Protein 6VCX (pdb70)

Radius of gyration: 21.62 Å; Cα contacts (8 Å, |Δi|>4): 971; chains: 1; bounding box: 41×66×61 Å

Nearest PDB structures (foldseek):
  6vcx-assembly1_A  TM=1.003E+00  e=1.531E-91  Arabidopsis thaliana
  6vcz-assembly1_A  TM=9.996E-01  e=3.879E-84  Arabidopsis thaliana
  6vcw-assembly1_A  TM=9.904E-01  e=2.270E-78  Medicago truncatula
  6vcw-assembly1_B  TM=9.893E-01  e=1.972E-77  Medicago truncatula
  8xj2-assembly1_A  TM=9.686E-01  e=8.975E-61  Homo sapiens

Sequence (386 aa):
MMEETFLFTSESVNEGHPDKLCDQISDAVLDACLEEQDPDSKKVACETCTKTNMMVMMVFGEITTKATVDYEKIVRDTCRAIGFVSDDVVGLDADKCKKVLVNIEQQSPDIAQGVKCCPEEIGAGDQGHMFGYATDETPELMPLSHVLATKLGARLTEVRKNGTCAWLRPDGKKTQVTVEYYNDKGAMVPIRVHTVLISTQHDETVTNDEEIARDLKEEHVIKPVIPEEKYLDEEKTIFHLNPSGRRFVIGGPHGDAGLTGRKIIIDTYGGWGAHGGGAFSGKDPPTTKVDRSGAYIIVRQAAKSVVANGMMARRALVQVSYAIGVPEPLSVFFVDDTYEETGLIPDKEEILKIVKESSFDFRPGMMTINLDLKRGGNGRFLKTAAYGHFGRDDPDFTWEVVKKPPLKWDKKP

GO terms:
  GO:0004478 methionine adenosyltransferase activity (F, IDA)
  GO:0005515 protein binding (F, IPI)
  GO:0009693 ethylene biosynthetic process (P, TAS)
  GO:0005576 extracellular region (C, HDA)
  GO:0005829 cytosol (C, HDA)
  GO:0009505 plant-type cell wall (C, HDA)

Solvent-accessible surface area: 16999 Å² total; per-residue (Å²): 167,156,52,77,92,51,59,4,67,0,1,3,14,0,17,0,13,0,0,0,0,8,0,0,0,12,0,0,22,22,0,6,110,98,10,65,89,2,95,1,29,1,72,2,27,2,103,53,63,27,0,40,0,70,10,94,2,39,14,158,15,119,20,85,12,68,118,26,0,39,50,12,0,87,74,7,17,0,88,33,98,109,22,3,4,22,0,78,163,2,118,19,74,66,87,17,121,108,113,85,48,131,170,88,189,74,208,190,58,49,77,95,64,16,3,60,80,126,22,73,7,28,0,0,0,0,53,22,11,134,26,21,1,0,7,0,4,11,5,0,14,97,0,0,39,51,3,14,86,0,32,109,92,42,63,0,75,27,8,31,5,7,0,87,2,59,0,16,0,31,0,69,78,50,182,12,1,8,44,18,63,38,0,47,22,0,44,0,26,0,0,0,33,130,114,10,67,89,111,64,5,26,111,24,0,86,101,62,1,4,157,72,24,3,55,143,152,23,42,68,181,174,10,76,78,82,34,18,78,112,32,114,45,30,114,5,0,0,75,70,69,62,0,74,17,19,143,32,37,77,6,3,5,2,6,48,15,25,33,48,23,48,20,19,4,3,0,41,0,0,32,57,2,35,0,0,0,6,0,5,0,0,15,0,0,18,0,0,10,51,39,34,0,6,87,24,0,17,0,31,0,17,4,23,116,57,61,35,100,26,108,53,19,73,14,53,1,48,162,10,25,104,11,84,48,167,51,0,46,150,20,0,110,143,27,9,39,9,56,5,14,28,0,5,96,90,4,52,0,64,154,34,48,84,31,12,1,67,66,0,0,11,28,0,0,6,15,64,131,43,113,28,1,29,0,13,92,55,68,118,13,190,39,113,168,119

InterPro domains:
  IPR002133 S-adenosylmethionine synthetase [MF_00086] (2-393)
  IPR002133 S-adenosylmethionine synthetase [PIRSF000497] (2-386)
  IPR002133 S-adenosylmethionine synthetase [PTHR11964] (2-389)
  IPR002133 S-adenosylmethionine synthetase [TIGR01034] (5-386)
  IPR022628 S-adenosylmethionine synthetase, N-terminal [PF00438] (4-101)
  IPR022629 S-adenosylmethionine synthetase, central domain [PF02772] (117-238)
  IPR022630 S-adenosylmethionine synthetase, C-terminal [PF02773] (240-381)
  IPR022631 S-adenosylmethionine synthetase, conserved site [PS00376] (119-129)
  IPR022631 S-adenosylmethionine synthetase, conserved site [PS00377] (266-274)
  IPR022636 S-adenosylmethionine synthetase superfamily [SSF55973] (3-109)
  IPR022636 S-adenosylmethionine synthetase superfamily [SSF55973] (116-239)
  IPR022636 S-adenosylmethionine synthetase superfamily [SSF55973] (240-388)

Foldseek 3Di:
DDKDKDKFKFKACQAQQLLQLLLLLLQVQQQLQQFLPKFWQWKWKFAQLEIEIEEEIEGPGDDPSLVSSLVSCVVLPQCDVQLAYRSVRGYYHYHYHYHYDDDDDDPDDLVFFAAQAWWKWKAKFFQQDPLRADPNLQLNLQLNVLLSVCCVVVVQVQFGGTWMKMWMFMWDQDQQHTHTQATAEIEIATAGAPPDDPVNQVVCSVPRRNVVRDPVRRDDPRRHYHGNVVDHHSHHRNYRNMYIHQPCQCSQHHRPPADGTRDGAGRGSCLNCNRLVNLQNNLLQLQCCVLPQFRMKMKMWIHHRRGFHTPDIAIDRSSRGQDDRVQSRVQSPVQDRNGSSVSCVVLVRSDHDPSLSSVSSHSYLGSDDPVNSSSSDHDNTDDDGD

Secondary structure (DSSP, 8-state):
---EEEEEEEE-TTSHHHHHHHHHHHHHHHHHHH-TT-EEEEEEEEETTEEEEEEEEE-S----HHHHHHHHHHHHT-EEGGGTEETTTSEEEEEEEEEPPPP------TTTPPBSS-EEEEEEEETTSTTSS-HHHHHHHHHHHHHHHHHHTSTTTTEEEEEEEEEEEEEEEETTEEEEEEEEEEEEEEEE-SSS-HHHHHHHIIIIIIHHHS-GGG--TT-EEEESTTS---S-TTTT--EETTS-TTTTTTTTSS---S---TTB-TTSHHHHHHHHHHHHHHHHHHTTS-SEEEEEEEE-BT-SS-SEEEEE-TT--SS-HHHHHHHHHHH----HHHHHHHTTTT--SS-HHHHHTSS-SSS---TT-GGGSPPP------

Structure (mmCIF, N/CA/C/O backbone):
data_6VCX
#
_entry.id   6VCX
#
_cell.length_a   57.722
_cell.length_b   68.096
_cell.length_c   209.697
_cell.angle_alpha   90.000
_cell.angle_beta   90.000
_cell.angle_gamma   90.000
#
_symmetry.space_group_name_H-M   'I 21 21 21'
#
loop_
_entity.id
_entity.type
_entity.pdbx_description
1 polymer 'S-adenosylmethionine synthase 1'
2 non-polymer 'SULFATE ION'
3 non-polymer 'MAGNESIUM ION'
4 non-polymer 'CHLORIDE ION'
5 non-polymer 2-[BIS-(2-HYDROXY-ETHYL)-AMINO]-2-HYDROXYMETHYL-PROPANE-1,3-DIOL
6 water water
#
loop_
_atom_site.group_PDB
_atom_site.id
_atom_site.type_symbol
_atom_site.label_atom_id
_atom_site.label_alt_id
_atom_site.label_comp_id
_atom_site.label_asym_id
_atom_site.label_entity_id
_atom_site.label_seq_id
_atom_site.pdbx_PDB_ins_code
_atom_site.Cartn_x
_atom_site.Cartn_y
_atom_site.Cartn_z
_atom_site.occupancy
_atom_site.B_iso_or_equiv
_atom_site.auth_seq_id
_atom_site.auth_comp_id
_atom_site.auth_asym_id
_atom_site.auth_atom_id
_atom_site.pdbx_PDB_model_num
ATOM 1 N N A MET A 1 4 ? 12.379 31.502 -2.035 0.50 15.63 1 MET A N 1
ATOM 2 N N B MET A 1 4 ? 11.558 29.672 -2.354 0.50 37.59 1 MET A N 1
ATOM 3 C CA A MET A 1 4 ? 11.882 30.272 -1.353 0.50 14.62 1 MET A CA 1
ATOM 4 C CA B MET A 1 4 ? 12.027 30.270 -1.092 0.50 32.11 1 MET A CA 1
ATOM 5 C C A MET A 1 4 ? 10.837 30.659 -0.319 0.50 16.60 1 MET A C 1
ATOM 6 C C B MET A 1 4 ? 10.817 30.719 -0.268 0.50 30.19 1 MET A C 1
ATOM 7 O O A MET A 1 4 ? 11.122 31.517 0.544 0.50 17.07 1 MET A O 1
ATOM 8 O O B MET A 1 4 ? 10.931 31.740 0.451 0.50 37.58 1 MET A O 1
ATOM 17 N N . GLU A 1 5 ? 9.710 29.973 -0.356 1.00 19.30 2 GLU A N 1
ATOM 18 C CA A GLU A 1 5 ? 8.604 30.173 0.629 0.42 17.19 2 GLU A CA 1
ATOM 19 C CA B GLU A 1 5 ? 8.552 30.086 0.585 0.58 18.21 2 GLU A CA 1
ATOM 20 C C . GLU A 1 5 ? 8.883 29.389 1.916 1.00 14.55 2 GLU A C 1
ATOM 21 O O . GLU A 1 5 ? 9.144 28.212 1.844 1.00 17.87 2 GLU A O 1
ATOM 32 N N . THR A 1 6 ? 8.906 30.089 3.055 1.00 12.21 3 THR A N 1
ATOM 33 C CA . THR A 1 6 ? 9.257 29.455 4.334 1.00 11.23 3 THR A CA 1
ATOM 34 C C . THR A 1 6 ? 8.153 29.700 5.353 1.00 9.97 3 THR A C 1
ATOM 35 O O . THR A 1 6 ? 7.282 30.536 5.159 1.00 12.04 3 THR A O 1
ATOM 39 N N . PHE A 1 7 ? 8.232 28.965 6.456 1.00 9.51 4 PHE A N 1
ATOM 40 C CA . PHE A 1 7 ? 7.331 29.205 7.583 1.00 9.01 4 PHE A CA 1
ATOM 41 C C . PHE A 1 7 ? 8.137 29.022 8.862 1.00 8.21 4 PHE A C 1
ATOM 42 O O . PHE A 1 7 ? 9.248 28.491 8.867 1.00 8.77 4 PHE A O 1
ATOM 50 N N . LEU A 1 8 ? 7.562 29.507 9.953 1.00 8.12 5 LEU A N 1
ATOM 51 C CA . LEU A 1 8 ? 8.225 29.517 11.275 1.00 8.05 5 LEU A CA 1
ATOM 52 C C . LEU A 1 8 ? 7.544 28.519 12.198 1.00 7.70 5 LEU A C 1
ATOM 53 O O . LEU A 1 8 ? 6.336 28.579 12.384 1.00 9.88 5 LEU A O 1
ATOM 58 N N . PHE A 1 9 ? 8.339 27.676 12.832 1.00 8.24 6 PHE A N 1
ATOM 59 C CA . PHE A 1 9 ? 7.827 26.676 13.795 1.00 8.27 6 PHE A CA 1
ATOM 60 C C . PHE A 1 9 ? 8.673 26.764 15.045 1.00 7.64 6 PHE A C 1
ATOM 61 O O . PHE A 1 9 ? 9.903 26.729 14.981 1.00 7.76 6 PHE A O 1
ATOM 69 N N . THR A 1 10 ? 7.998 26.817 16.192 1.00 8.34 7 THR A N 1
ATOM 70 C CA . THR A 1 10 ? 8.660 27.009 17.506 1.00 8.31 7 THR A CA 1
ATOM 71 C C . THR A 1 10 ? 8.490 25.765 18.392 1.00 7.69 7 THR A C 1
ATOM 72 O O . THR A 1 10 ? 7.408 25.203 18.457 1.00 9.22 7 THR A O 1
ATOM 76 N N . SER A 1 11 ? 9.576 25.408 19.071 1.00 7.07 8 SER A N 1
ATOM 77 C CA . SER A 1 11 ? 9.525 24.418 20.175 1.00 7.36 8 SER A CA 1
ATOM 78 C C . SER A 1 11 ? 10.250 24.988 21.381 1.00 7.97 8 SER A C 1
ATOM 79 O O . SER A 1 11 ? 11.140 25.805 21.250 1.00 7.90 8 SER A O 1
ATOM 82 N N . GLU A 1 12 ? 9.890 24.476 22.571 1.00 8.14 9 GLU A N 1
ATOM 83 C CA . GLU A 1 12 ? 10.544 24.914 23.837 1.00 8.00 9 GLU A CA 1
ATOM 84 C C . GLU A 1 12 ? 11.167 23.718 24.540 1.00 7.22 9 GLU A C 1
ATOM 85 O O . GLU A 1 12 ? 11.023 22.571 24.163 1.00 7.79 9 GLU A O 1
ATOM 91 N N . SER A 1 13 ? 11.849 24.054 25.622 1.00 7.47 10 SER A N 1
ATOM 92 C CA . SER A 1 13 ? 12.357 23.075 26.587 1.00 7.33 10 SER A CA 1
ATOM 93 C C . SER A 1 13 ? 12.363 23.752 27.957 1.00 7.69 10 SER A C 1
ATOM 94 O O . SER A 1 13 ? 12.308 24.991 28.064 1.00 7.87 10 SER A O 1
ATOM 97 N N . VAL A 1 14 ? 12.392 22.926 29.001 1.00 7.58 11 VAL A N 1
ATOM 98 C CA . VAL A 1 14 ? 12.656 23.448 30.361 1.00 7.66 11 VAL A CA 1
ATOM 99 C C . VAL A 1 14 ? 13.838 22.688 30.919 1.00 7.59 11 VAL A C 1
ATOM 100 O O . VAL A 1 14 ? 14.096 21.547 30.531 1.00 7.82 11 VAL A O 1
ATOM 104 N N . ASN A 1 15 ? 14.521 23.348 31.836 1.00 7.77 12 ASN A N 1
ATOM 105 C CA . ASN A 1 15 ? 15.713 22.757 32.444 1.00 8.13 12 ASN A CA 1
ATOM 106 C C . ASN A 1 15 ? 15.328 21.762 33.548 1.00 8.17 12 ASN A C 1
ATOM 107 O O . ASN A 1 15 ? 14.186 21.725 34.025 1.00 8.14 12 ASN A O 1
ATOM 112 N N . GLU A 1 16 ? 16.322 21.011 33.992 1.00 8.16 13 GLU A N 1
ATOM 113 C CA . GLU A 1 16 ? 16.061 19.944 34.976 1.00 8.46 13 GLU A CA 1
ATOM 114 C C . GLU A 1 16 ? 15.619 20.530 36.325 1.00 8.16 13 GLU A C 1
ATOM 115 O O . GLU A 1 16 ? 15.048 19.795 37.121 1.00 8.72 13 GLU A O 1
ATOM 121 N N . GLY A 1 17 ? 15.871 21.805 36.606 1.00 7.87 14 GLY A N 1
ATOM 122 C CA . GLY A 1 17 ? 15.420 22.473 37.823 1.00 8.28 14 GLY A CA 1
ATOM 123 C C . GLY A 1 17 ? 14.049 23.108 37.730 1.00 8.22 14 GLY A C 1
ATOM 124 O O . GLY A 1 17 ? 13.607 23.706 38.722 1.00 9.13 14 GLY A O 1
ATOM 125 N N . HIS A 1 18 ? 13.405 23.056 36.569 1.00 8.06 15 HIS A N 1
ATOM 126 C CA . HIS A 1 18 ? 12.028 23.546 36.501 1.00 7.85 15 HIS A CA 1
ATOM 127 C C . HIS A 1 18 ? 11.167 22.675 37.402 1.00 7.22 15 HIS A C 1
ATOM 128 O O . HIS A 1 18 ? 11.327 21.454 37.402 1.00 7.15 15 HIS A O 1
ATOM 135 N N . PRO A 1 19 ? 10.238 23.247 38.183 1.00 7.19 16 PRO A N 1
ATOM 136 C CA . PRO A 1 19 ? 9.557 22.429 39.192 1.00 7.75 16 PRO A CA 1
ATOM 137 C C . PRO A 1 19 ? 8.722 21.285 38.616 1.00 7.63 16 PRO A C 1
ATOM 138 O O . PRO A 1 19 ? 8.622 20.241 39.262 1.00 7.75 16 PRO A O 1
ATOM 142 N N . ASP A 1 20 ? 8.128 21.454 37.432 1.00 7.80 17 ASP A N 1
ATOM 143 C CA . ASP A 1 20 ? 7.392 20.323 36.842 1.00 7.82 17 ASP A CA 1
ATOM 144 C C . ASP A 1 20 ? 8.387 19.228 36.434 1.00 7.58 17 ASP A C 1
ATOM 145 O O . ASP A 1 20 ? 8.142 18.029 36.682 1.00 7.44 17 ASP A O 1
ATOM 150 N N . LYS A 1 21 ? 9.507 19.599 35.813 1.00 7.09 18 LYS A N 1
ATOM 151 C CA . LYS A 1 21 ? 10.480 18.573 35.411 1.00 7.41 18 LYS A CA 1
ATOM 152 C C . LYS A 1 21 ? 11.108 17.903 36.632 1.00 7.25 18 LYS A C 1
ATOM 153 O O . LYS A 1 21 ? 11.431 16.710 36.559 1.00 7.46 18 LYS A O 1
ATOM 159 N N . LEU A 1 22 ? 11.293 18.659 37.704 1.00 7.12 19 LEU A N 1
ATOM 160 C CA . LEU A 1 22 ? 11.799 18.069 38.966 1.00 7.52 19 LEU A CA 1
ATOM 161 C C . LEU A 1 22 ? 10.905 16.903 39.360 1.00 7.86 19 LEU A C 1
ATOM 162 O O . LEU A 1 22 ? 11.396 15.837 39.759 1.00 7.45 19 LEU A O 1
ATOM 167 N N . CYS A 1 23 ? 9.593 17.105 39.277 1.00 7.65 20 CYS A N 1
ATOM 168 C CA . CYS A 1 23 ? 8.620 16.075 39.644 1.00 7.62 20 CYS A CA 1
ATOM 169 C C . CYS A 1 23 ? 8.743 14.866 38.732 1.00 7.15 20 CYS A C 1
ATOM 170 O O . CYS A 1 23 ? 8.654 13.719 39.184 1.00 7.96 20 CYS A O 1
ATOM 173 N N . ASP A 1 24 ? 8.894 15.068 37.404 1.00 7.30 21 ASP A N 1
ATOM 174 C CA . ASP A 1 24 ? 9.111 13.918 36.489 1.00 7.53 21 ASP A CA 1
ATOM 175 C C . ASP A 1 24 ? 10.337 13.123 36.924 1.00 8.21 21 ASP A C 1
ATOM 176 O O . ASP A 1 24 ? 10.311 11.882 36.929 1.00 7.88 21 ASP A O 1
ATOM 181 N N . GLN A 1 25 ? 11.430 13.811 37.225 1.00 7.57 22 GLN A N 1
ATOM 182 C CA . GLN A 1 25 ? 12.684 13.140 37.611 1.00 7.84 22 GLN A CA 1
ATOM 183 C C . GLN A 1 25 ? 12.499 12.368 38.911 1.00 7.57 22 GLN A C 1
ATOM 184 O O . GLN A 1 25 ? 12.951 11.242 39.015 1.00 7.79 22 GLN A O 1
ATOM 190 N N . ILE A 1 26 ? 11.856 12.977 39.920 1.00 8.11 23 ILE A N 1
ATOM 191 C CA . ILE A 1 26 ? 11.624 12.242 41.193 1.00 8.51 23 ILE A CA 1
ATOM 192 C C . ILE A 1 26 ? 10.785 10.989 40.934 1.00 7.65 23 ILE A C 1
ATOM 193 O O . ILE A 1 26 ? 11.099 9.900 41.411 1.00 8.09 23 ILE A O 1
ATOM 198 N N . SER A 1 27 ? 9.702 11.141 40.173 1.00 7.47 24 SER A N 1
ATOM 199 C CA . SER A 1 27 ? 8.816 10.009 39.863 1.00 7.77 24 SER A CA 1
ATOM 200 C C . SER A 1 27 ? 9.597 8.877 39.203 1.00 7.41 24 SER A C 1
ATOM 201 O O . SER A 1 27 ? 9.399 7.710 39.536 1.00 7.59 24 SER A O 1
ATOM 204 N N . ASP A 1 28 ? 10.453 9.213 38.226 1.00 7.39 25 ASP A N 1
ATOM 205 C CA . ASP A 1 28 ? 11.226 8.153 37.557 1.00 7.43 25 ASP A CA 1
ATOM 206 C C . ASP A 1 28 ? 12.399 7.635 38.379 1.00 7.33 25 ASP A C 1
ATOM 207 O O . ASP A 1 28 ? 12.762 6.466 38.197 1.00 7.87 25 ASP A O 1
ATOM 212 N N . ALA A 1 29 ? 12.960 8.448 39.269 1.00 7.31 26 ALA A N 1
ATOM 213 C CA . ALA A 1 29 ? 13.988 7.916 40.197 1.00 7.53 26 ALA A CA 1
ATOM 214 C C . ALA A 1 29 ? 13.355 6.881 41.128 1.00 7.40 26 ALA A C 1
ATOM 215 O O . ALA A 1 29 ? 13.959 5.840 41.421 1.00 7.85 26 ALA A O 1
ATOM 217 N N . VAL A 1 30 ? 12.124 7.125 41.554 1.00 7.48 27 VAL A N 1
ATOM 218 C CA . VAL A 1 30 ? 11.396 6.130 42.374 1.00 8.10 27 VAL A CA 1
ATOM 219 C C . VAL A 1 30 ? 11.175 4.869 41.548 1.00 7.78 27 VAL A C 1
ATOM 220 O O . VAL A 1 30 ? 11.445 3.749 42.031 1.00 8.12 27 VAL A O 1
ATOM 224 N N . LEU A 1 31 ? 10.702 5.014 40.315 1.00 7.62 28 LEU A N 1
ATOM 225 C CA . LEU A 1 31 ? 10.494 3.853 39.439 1.00 8.04 28 LEU A CA 1
ATOM 226 C C . LEU A 1 31 ? 11.786 3.067 39.273 1.00 8.28 28 LEU A C 1
ATOM 227 O O . LEU A 1 31 ? 11.770 1.831 39.415 1.00 7.96 28 LEU A O 1
ATOM 232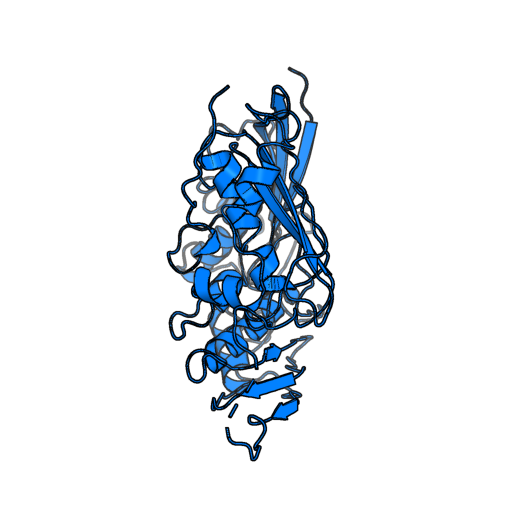 N N . ASP A 1 32 ? 12.882 3.728 38.950 1.00 8.02 29 ASP A N 1
ATOM 233 C CA . ASP A 1 32 ? 14.157 3.019 38.747 1.00 8.16 29 ASP A CA 1
ATOM 234 C C . ASP A 1 32 ? 14.531 2.241 40.006 1.00 8.04 29 ASP A C 1
ATOM 235 O O . ASP A 1 32 ? 15.001 1.096 39.917 1.00 8.64 29 ASP A O 1
ATOM 240 N N . ALA A 1 33 ? 14.351 2.854 41.171 1.00 8.35 30 ALA A N 1
ATOM 241 C CA . ALA A 1 33 ? 14.740 2.179 42.430 1.00 8.97 30 ALA A CA 1
ATOM 242 C C . ALA A 1 33 ? 13.911 0.906 42.611 1.00 8.50 30 ALA A C 1
ATOM 243 O O . ALA A 1 33 ? 14.427 -0.123 43.074 1.00 9.39 30 ALA A O 1
ATOM 245 N N . CYS A 1 34 ? 12.623 0.976 42.314 1.00 8.32 31 CYS A N 1
ATOM 246 C CA . CYS A 1 34 ? 11.763 -0.216 42.411 1.00 8.62 31 CYS A CA 1
ATOM 247 C C . CYS A 1 34 ? 12.249 -1.303 41.451 1.00 8.19 31 CYS A C 1
ATOM 248 O O . CYS A 1 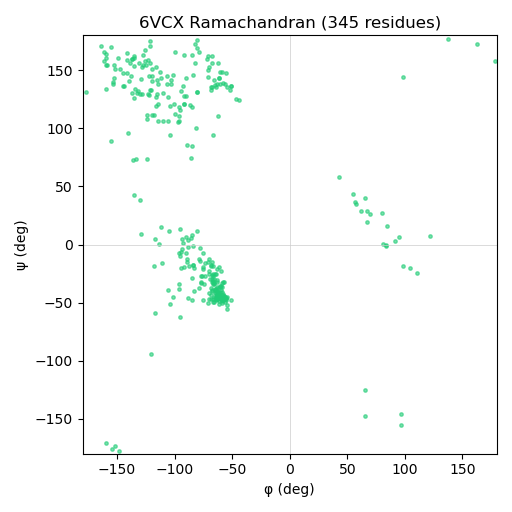34 ? 12.421 -2.444 41.856 1.00 8.97 31 CYS A O 1
ATOM 251 N N . LEU A 1 35 ? 12.439 -0.945 40.185 1.00 8.27 32 LEU A N 1
ATOM 252 C CA . LEU A 1 35 ? 12.797 -1.958 39.168 1.00 8.78 32 LEU A CA 1
ATOM 253 C C . LEU A 1 35 ? 14.167 -2.563 39.437 1.00 9.76 32 LEU A C 1
ATOM 254 O O . LEU A 1 35 ? 14.380 -3.710 39.048 1.00 10.87 32 LEU A O 1
ATOM 259 N N . GLU A 1 36 ? 15.084 -1.826 40.048 1.00 9.93 33 GLU A N 1
ATOM 260 C CA A GLU A 1 36 ? 16.451 -2.347 40.292 0.54 11.25 33 GLU A CA 1
ATOM 261 C CA B GLU A 1 36 ? 16.458 -2.334 40.306 0.46 11.41 33 GLU A CA 1
ATOM 262 C C . GLU A 1 36 ? 16.370 -3.588 41.183 1.00 11.06 33 GLU A C 1
ATOM 263 O O . GLU A 1 36 ? 17.173 -4.504 40.994 1.00 14.87 33 GLU A O 1
ATOM 274 N N . GLN A 1 37 ? 15.429 -3.606 42.113 1.00 10.08 34 GLN A N 1
ATOM 275 C CA . GLN A 1 37 ? 15.234 -4.757 43.014 1.00 10.12 34 GLN A CA 1
ATOM 276 C C . GLN A 1 37 ? 14.154 -5.706 42.518 1.00 10.50 34 GLN A C 1
ATOM 277 O O . GLN A 1 37 ? 14.272 -6.900 42.785 1.00 13.80 34 GLN A O 1
ATOM 283 N N . ASP A 1 38 ? 13.114 -5.209 41.877 1.00 10.07 35 ASP A N 1
ATOM 284 C CA . ASP A 1 38 ? 11.937 -6.019 41.511 1.00 9.81 35 ASP A CA 1
ATOM 285 C C . ASP A 1 38 ? 11.490 -5.576 40.127 1.00 9.71 35 ASP A C 1
ATOM 286 O O . ASP A 1 38 ? 10.752 -4.597 39.970 1.00 9.45 35 ASP A O 1
ATOM 291 N N . PRO A 1 39 ? 11.920 -6.283 39.075 1.00 10.95 36 PRO A N 1
ATOM 292 C CA . PRO A 1 39 ? 11.556 -5.885 37.704 1.00 11.28 36 PRO A CA 1
ATOM 293 C C . PRO A 1 39 ? 10.050 -5.917 37.449 1.00 9.89 36 PRO A C 1
ATOM 294 O O . PRO A 1 39 ? 9.616 -5.328 36.468 1.00 10.88 36 PRO A O 1
ATOM 298 N N . ASP A 1 40 ? 9.283 -6.636 38.257 1.00 10.09 37 ASP A N 1
ATOM 299 C CA . ASP A 1 40 ? 7.827 -6.783 38.072 1.00 10.76 37 ASP A CA 1
ATOM 300 C C . ASP A 1 40 ? 7.050 -5.778 38.907 1.00 10.19 37 ASP A C 1
ATOM 301 O O . ASP A 1 40 ? 5.822 -5.896 38.981 1.00 12.04 37 ASP A O 1
ATOM 306 N N . SER A 1 41 ? 7.715 -4.768 39.442 1.00 8.94 38 SER A N 1
ATOM 307 C CA . SER A 1 41 ? 7.045 -3.710 40.215 1.00 9.19 38 SER A CA 1
ATOM 308 C C . SER A 1 41 ? 5.943 -3.069 39.374 1.00 8.44 38 SER A C 1
ATOM 309 O O . SER A 1 41 ? 6.180 -2.705 38.208 1.00 9.76 38 SER A O 1
ATOM 312 N N . LYS A 1 42 ? 4.805 -2.820 40.002 1.00 8.53 39 LYS A N 1
ATOM 313 C CA A LYS A 1 42 ? 3.748 -1.963 39.447 0.50 8.55 39 LYS A CA 1
ATOM 314 C CA B LYS A 1 42 ? 3.725 -1.967 39.460 0.50 9.14 39 LYS A CA 1
ATOM 315 C C . LYS A 1 42 ? 3.907 -0.594 40.083 1.00 8.13 39 LYS A C 1
ATOM 316 O O . LYS A 1 42 ? 3.916 -0.489 41.322 1.00 9.32 39 LYS A O 1
ATOM 327 N N . VAL A 1 43 ? 4.080 0.413 39.252 1.00 7.63 40 VAL A N 1
ATOM 328 C CA . VAL A 1 43 ? 4.438 1.751 39.743 1.00 7.73 40 VAL A CA 1
ATOM 329 C C . VAL A 1 43 ? 3.580 2.765 39.028 1.00 7.60 40 VAL A C 1
ATOM 330 O O . VAL A 1 43 ? 3.574 2.828 37.775 1.00 8.12 40 VAL A O 1
ATOM 334 N N . ALA A 1 44 ? 2.899 3.599 39.802 1.00 7.61 41 ALA A N 1
ATOM 335 C CA . ALA A 1 44 ? 2.163 4.781 39.345 1.00 8.11 41 ALA A CA 1
ATOM 336 C C . ALA A 1 44 ? 2.496 5.888 40.328 1.00 7.89 41 ALA A C 1
ATOM 337 O O . ALA A 1 44 ? 1.689 6.170 41.219 1.00 9.09 41 ALA A O 1
ATOM 339 N N . CYS A 1 45 ? 3.713 6.399 40.241 1.00 8.04 42 CYS A N 1
ATOM 340 C CA . CYS A 1 45 ? 4.265 7.332 41.237 1.00 7.88 42 CYS A CA 1
ATOM 341 C C . CYS A 1 45 ? 4.155 8.758 40.727 1.00 9.21 42 CYS A C 1
ATOM 342 O O . CYS A 1 45 ? 4.874 9.151 39.798 1.00 9.46 42 CYS A O 1
ATOM 345 N N . GLU A 1 46 ? 3.321 9.528 41.380 1.00 7.80 43 GLU A N 1
ATOM 346 C CA . GLU A 1 46 ? 3.098 10.945 41.079 1.00 7.96 43 GLU A CA 1
ATOM 347 C C . GLU A 1 46 ? 3.864 11.792 42.084 1.00 7.97 43 GLU A C 1
ATOM 348 O O . GLU A 1 46 ? 3.973 11.398 43.287 1.00 9.20 43 GLU A O 1
ATOM 354 N N . THR A 1 47 ? 4.367 12.930 41.661 1.00 7.81 44 THR A N 1
ATOM 355 C CA . THR A 1 47 ? 5.079 13.871 42.544 1.00 7.57 44 THR A CA 1
ATOM 356 C C . THR A 1 47 ? 4.489 15.245 42.363 1.00 8.32 44 THR A C 1
ATOM 357 O O . THR A 1 47 ? 4.130 15.650 41.215 1.00 9.51 44 THR A O 1
ATOM 361 N N . CYS A 1 48 ? 4.379 16.008 43.457 1.00 7.86 45 CYS A N 1
ATOM 362 C CA . CYS A 1 48 ? 4.098 17.431 43.337 1.00 7.64 45 CYS A CA 1
ATOM 363 C C . CYS A 1 48 ? 5.031 18.177 44.279 1.00 8.07 45 CYS A C 1
ATOM 364 O O . CYS A 1 48 ? 5.637 17.585 45.211 1.00 8.88 45 CYS A O 1
ATOM 367 N N . THR A 1 49 ? 5.158 19.464 44.036 1.00 8.34 46 THR A N 1
ATOM 368 C CA . THR A 1 49 ? 6.104 20.289 44.816 1.00 8.31 46 THR A CA 1
ATOM 369 C C . THR A 1 49 ? 5.588 21.709 44.856 1.00 8.15 46 THR A C 1
ATOM 370 O O . THR A 1 49 ? 4.867 22.177 43.945 1.00 8.55 46 THR A O 1
ATOM 374 N N . LYS A 1 50 ? 5.948 22.378 45.934 1.00 8.90 47 LYS A N 1
ATOM 375 C CA . LYS A 1 50 ? 5.713 23.824 46.111 1.00 8.48 47 LYS A CA 1
ATOM 376 C C . LYS A 1 50 ? 6.780 24.311 47.103 1.00 8.24 47 LYS A C 1
ATOM 377 O O . LYS A 1 50 ? 7.641 23.531 47.524 1.00 9.04 47 LYS A O 1
ATOM 383 N N . THR A 1 51 ? 6.717 25.574 47.472 1.00 8.22 48 THR A N 1
ATOM 384 C CA . THR A 1 51 ? 7.763 26.117 48.342 1.00 8.47 48 THR A CA 1
ATOM 385 C C . THR A 1 51 ? 8.031 25.166 49.509 1.00 8.44 48 THR A C 1
ATOM 386 O O . THR A 1 51 ? 7.129 24.849 50.273 1.00 9.56 48 THR A O 1
ATOM 390 N N . ASN A 1 52 ? 9.285 24.778 49.653 1.00 8.68 49 ASN A N 1
ATOM 391 C CA . ASN A 1 52 ? 9.763 23.967 50.788 1.00 9.32 49 ASN A CA 1
ATOM 392 C C . ASN A 1 52 ? 9.068 22.618 50.938 1.00 8.70 49 ASN A C 1
ATOM 393 O O . ASN A 1 52 ? 9.124 22.067 52.036 1.00 10.09 49 ASN A O 1
ATOM 398 N N A MET A 1 53 ? 8.519 22.038 49.871 0.59 9.11 50 MET A N 1
ATOM 399 N N B MET A 1 53 ? 8.483 22.044 49.878 0.41 8.79 50 MET A N 1
ATOM 400 C CA A MET A 1 53 ? 7.835 20.752 50.040 0.59 8.94 50 MET A CA 1
ATOM 401 C CA B MET A 1 53 ? 7.675 20.811 50.016 0.41 8.44 50 MET A CA 1
ATOM 402 C C A MET A 1 53 ? 7.854 19.942 48.758 0.59 9.06 50 MET A C 1
ATOM 403 C C B MET A 1 53 ? 7.773 19.947 48.761 0.41 8.44 50 MET A C 1
ATOM 404 O O A MET A 1 53 ? 7.650 20.499 47.641 0.59 10.82 50 MET A O 1
ATOM 405 O O B MET A 1 53 ? 7.543 20.483 47.643 0.41 8.87 50 MET A O 1
ATOM 414 N N . VAL A 1 54 ? 8.016 18.650 48.926 1.00 8.57 51 VAL A N 1
ATOM 415 C CA . VAL A 1 54 ? 7.774 17.650 47.874 1.00 8.38 51 VAL A CA 1
ATOM 416 C C . VAL A 1 54 ? 6.837 16.617 48.437 1.00 8.76 51 VAL A C 1
ATOM 417 O O . VAL A 1 54 ? 7.054 16.170 49.600 1.00 10.28 51 VAL A O 1
ATOM 421 N N . MET A 1 55 ? 5.844 16.188 47.677 1.00 7.96 52 MET A N 1
ATOM 422 C CA A MET A 1 55 ? 4.993 15.058 48.071 0.50 8.78 52 MET A CA 1
ATOM 423 C CA B MET A 1 55 ? 4.977 15.066 48.066 0.50 8.62 52 MET A CA 1
ATOM 424 C C . MET A 1 55 ? 5.064 14.002 46.979 1.00 8.48 52 MET A C 1
ATOM 425 O O . MET A 1 55 ? 4.849 14.344 45.779 1.00 9.13 52 MET A O 1
ATOM 434 N N . VAL A 1 56 ? 5.344 12.772 47.357 1.00 8.19 53 VAL A N 1
ATOM 435 C CA . VAL A 1 56 ? 5.217 11.624 46.437 1.00 8.27 53 VAL A CA 1
ATOM 436 C C . VAL A 1 56 ? 3.946 10.901 46.794 1.00 8.82 53 VAL A C 1
ATOM 437 O O . VAL A 1 56 ? 3.632 10.716 47.994 1.00 9.23 53 VAL A O 1
ATOM 441 N N . PHE A 1 57 ? 3.211 10.482 45.780 1.00 8.05 54 PHE A N 1
ATOM 442 C CA . PHE A 1 57 ? 1.898 9.864 45.994 1.00 8.59 54 PHE A CA 1
ATOM 443 C C . PHE A 1 57 ? 1.642 8.900 44.837 1.00 8.40 54 PHE A C 1
ATOM 444 O O . PHE A 1 57 ? 2.529 8.625 44.019 1.00 9.47 54 PHE A O 1
ATOM 452 N N . GLY A 1 58 ? 0.444 8.364 44.812 1.00 8.28 55 GLY A N 1
ATOM 453 C CA . GLY A 1 58 ? 0.113 7.307 43.863 1.00 8.22 55 GLY A CA 1
ATOM 454 C C . GLY A 1 58 ? 0.242 5.945 44.500 1.00 8.07 55 GLY A C 1
ATOM 455 O O . GLY A 1 58 ? 0.049 5.789 45.717 1.00 9.58 55 GLY A O 1
ATOM 456 N N . GLU A 1 59 ? 0.470 4.931 43.682 1.00 8.10 56 GLU A N 1
ATOM 457 C CA . GLU A 1 59 ? 0.291 3.526 44.077 1.00 8.04 56 GLU A CA 1
ATOM 458 C C . GLU A 1 59 ? 1.502 2.733 43.598 1.00 8.04 56 GLU A C 1
ATOM 459 O O . GLU A 1 59 ? 1.888 2.856 42.429 1.00 8.81 56 GLU A O 1
ATOM 465 N N . ILE A 1 60 ? 2.038 1.908 44.474 1.00 7.77 57 ILE A N 1
ATOM 466 C CA . ILE A 1 60 ? 3.158 1.017 44.121 1.00 8.40 57 ILE A CA 1
ATOM 467 C C . ILE A 1 60 ? 2.890 -0.358 44.714 1.00 8.14 57 ILE A C 1
ATOM 468 O O . ILE A 1 60 ? 2.590 -0.447 45.901 1.00 9.55 57 ILE A O 1
ATOM 473 N N . THR A 1 61 ? 3.012 -1.395 43.891 1.00 8.17 58 THR A N 1
ATOM 474 C CA . THR A 1 61 ? 3.071 -2.793 44.350 1.00 8.49 58 THR A CA 1
ATOM 475 C C . THR A 1 61 ? 4.451 -3.327 44.006 1.00 8.86 58 THR A C 1
ATOM 476 O O . THR A 1 61 ? 4.808 -3.352 42.826 1.00 9.24 58 THR A O 1
ATOM 480 N N . THR A 1 62 ? 5.212 -3.763 45.008 1.00 8.86 59 THR A N 1
ATOM 481 C CA . THR A 1 62 ? 6.604 -4.139 44.755 1.00 9.00 59 THR A CA 1
ATOM 482 C C . THR A 1 62 ? 7.088 -5.063 45.852 1.00 9.17 59 THR A C 1
ATOM 483 O O . THR A 1 62 ? 6.601 -4.981 47.005 1.00 10.29 59 THR A O 1
ATOM 487 N N . LYS A 1 63 ? 8.079 -5.859 45.492 1.00 8.77 60 LYS A N 1
ATOM 488 C CA . LYS A 1 63 ? 8.893 -6.595 46.472 1.00 9.52 60 LYS A CA 1
ATOM 489 C C . LYS A 1 63 ? 10.093 -5.748 46.900 1.00 9.27 60 LYS A C 1
ATOM 490 O O . LYS A 1 63 ? 10.793 -6.139 47.853 1.00 10.86 60 LYS A O 1
ATOM 496 N N . ALA A 1 64 ? 10.386 -4.659 46.202 1.00 9.13 61 ALA A N 1
ATOM 497 C CA . ALA A 1 64 ? 11.553 -3.822 46.515 1.00 9.23 61 ALA A CA 1
ATOM 498 C C . ALA A 1 64 ? 11.378 -3.114 47.857 1.00 8.71 61 ALA A C 1
ATOM 499 O O . ALA A 1 64 ? 10.248 -2.854 48.286 1.00 9.90 61 ALA A O 1
ATOM 501 N N . THR A 1 65 ? 12.500 -2.769 48.445 1.00 8.75 62 THR A N 1
ATOM 502 C CA . THR A 1 65 ? 12.577 -1.917 49.638 1.00 8.78 62 THR A CA 1
ATOM 503 C C . THR A 1 65 ? 13.178 -0.598 49.202 1.00 8.99 62 THR A C 1
ATOM 504 O O . THR A 1 65 ? 14.374 -0.540 48.927 1.00 10.35 62 THR A O 1
ATOM 508 N N . VAL A 1 66 ? 12.351 0.420 49.118 1.00 9.23 63 VAL A N 1
ATOM 509 C CA . VAL A 1 66 ? 12.747 1.713 48.528 1.00 10.40 63 VAL A CA 1
ATOM 510 C C . VAL A 1 66 ? 12.535 2.822 49.550 1.00 9.32 63 VAL A C 1
ATOM 511 O O . VAL A 1 66 ? 11.435 2.935 50.107 1.00 10.05 63 VAL A O 1
ATOM 515 N N . ASP A 1 67 ? 13.566 3.627 49.754 1.00 9.15 64 ASP A N 1
ATOM 516 C CA . ASP A 1 67 ? 13.521 4.772 50.682 1.00 9.45 64 ASP A CA 1
ATOM 517 C C . ASP A 1 67 ? 13.028 5.974 49.886 1.00 8.99 64 ASP A C 1
ATOM 518 O O . ASP A 1 67 ? 13.824 6.739 49.347 1.00 9.33 64 ASP A O 1
ATOM 523 N N . TYR A 1 68 ? 11.712 6.105 49.788 1.00 9.08 65 TYR A N 1
ATOM 524 C CA . TYR A 1 68 ? 11.120 7.152 48.938 1.00 9.34 65 TYR A CA 1
ATOM 525 C C . TYR A 1 68 ? 11.637 8.531 49.312 1.00 9.06 65 TYR A C 1
ATOM 526 O O . TYR A 1 68 ? 11.968 9.341 48.440 1.00 9.30 65 TYR A O 1
ATOM 535 N N . GLU A 1 69 ? 11.668 8.841 50.606 1.00 9.57 66 GLU A N 1
ATOM 536 C CA . GLU A 1 69 ? 12.134 10.170 51.029 1.00 10.14 66 GLU A CA 1
ATOM 537 C C . GLU A 1 69 ? 13.588 10.387 50.605 1.00 9.76 66 GLU A C 1
ATOM 538 O O . GLU A 1 69 ? 13.944 11.474 50.140 1.00 9.77 66 GLU A O 1
ATOM 544 N N . LYS A 1 70 ? 14.437 9.375 50.783 1.00 9.81 67 LYS A N 1
ATOM 545 C CA . LYS A 1 70 ? 15.852 9.524 50.428 1.00 10.02 67 LYS A CA 1
ATOM 546 C C . LYS A 1 70 ? 15.970 9.730 48.917 1.00 9.55 67 LYS A C 1
ATOM 547 O O . LYS A 1 70 ? 16.792 10.549 48.466 1.00 10.22 67 LYS A O 1
ATOM 553 N N . ILE A 1 71 ? 15.173 9.029 48.123 1.00 9.10 68 ILE A N 1
ATOM 554 C CA . ILE A 1 71 ? 15.221 9.224 46.665 1.00 9.51 68 ILE A CA 1
ATOM 555 C C . ILE A 1 71 ? 14.826 10.652 46.327 1.00 8.81 68 ILE A C 1
ATOM 556 O O . ILE A 1 71 ? 15.457 11.293 45.470 1.00 9.42 68 ILE A O 1
ATOM 561 N N . VAL A 1 72 ? 13.776 11.172 46.960 1.00 8.65 69 VAL A N 1
ATOM 562 C CA . VAL A 1 72 ? 13.400 12.580 46.740 1.00 8.76 69 VAL A CA 1
ATOM 563 C C . VAL A 1 72 ? 14.595 13.481 47.021 1.00 8.38 69 VAL A C 1
ATOM 564 O O . VAL A 1 72 ? 14.942 14.329 46.180 1.00 9.09 69 VAL A O 1
ATOM 568 N N . ARG A 1 73 ? 15.154 13.360 48.214 1.00 8.77 70 ARG A N 1
ATOM 569 C CA . ARG A 1 73 ? 16.210 14.305 48.618 1.00 9.46 70 ARG A CA 1
ATOM 570 C C . ARG A 1 73 ? 17.447 14.150 47.728 1.00 9.45 70 ARG A C 1
ATOM 571 O O . ARG A 1 73 ? 18.025 15.178 47.326 1.00 10.37 70 ARG A O 1
ATOM 579 N N . ASP A 1 74 ? 17.821 12.924 47.414 1.00 9.84 71 ASP A N 1
ATOM 580 C CA . ASP A 1 74 ? 19.001 12.687 46.554 1.00 10.61 71 ASP A CA 1
ATOM 581 C C . ASP A 1 74 ? 18.783 13.287 45.158 1.00 9.98 71 ASP A C 1
ATOM 582 O O . ASP A 1 74 ? 19.716 13.858 44.574 1.00 11.08 71 ASP A O 1
ATOM 587 N N . THR A 1 75 ? 17.583 13.134 44.624 1.00 9.27 72 THR A N 1
ATOM 588 C CA . THR A 1 75 ? 17.281 13.621 43.273 1.00 9.63 72 THR A CA 1
ATOM 589 C C . THR A 1 75 ? 17.350 15.146 43.261 1.00 9.24 72 THR A C 1
ATOM 590 O O . THR A 1 75 ? 17.996 15.735 42.369 1.00 10.02 72 THR A O 1
ATOM 594 N N . CYS A 1 76 ? 16.725 15.783 44.242 1.00 8.99 73 CYS A N 1
ATOM 595 C CA . CYS A 1 76 ? 16.749 17.253 44.371 1.00 9.45 73 CYS A CA 1
ATOM 596 C C . CYS A 1 76 ? 18.186 17.750 44.557 1.00 10.03 73 CYS A C 1
ATOM 597 O O . CYS A 1 76 ? 18.586 18.737 43.929 1.00 10.30 73 CYS A O 1
ATOM 600 N N . ARG A 1 77 ? 18.938 17.098 45.430 1.00 10.38 74 ARG A N 1
ATOM 601 C CA . ARG A 1 77 ? 20.303 17.562 45.726 1.00 11.27 74 ARG A CA 1
ATOM 602 C C . ARG A 1 77 ? 21.180 17.497 44.479 1.00 10.92 74 ARG A C 1
ATOM 603 O O . ARG A 1 77 ? 21.903 18.465 44.180 1.00 12.04 74 ARG A O 1
ATOM 611 N N . ALA A 1 78 ? 21.095 16.411 43.718 1.00 11.09 75 ALA A N 1
ATOM 612 C CA . ALA A 1 78 ? 21.964 16.222 42.538 1.00 12.18 75 ALA A CA 1
ATOM 613 C C . ALA A 1 78 ? 21.628 17.249 41.442 1.00 11.37 75 ALA A C 1
ATOM 614 O O . ALA A 1 78 ? 22.502 17.658 40.715 1.00 13.08 75 ALA A O 1
ATOM 616 N N . ILE A 1 79 ? 20.377 17.643 41.345 1.00 9.81 76 ILE A N 1
ATOM 617 C CA . ILE A 1 79 ? 19.958 18.710 40.408 1.00 9.59 76 ILE A CA 1
ATOM 618 C C . ILE A 1 79 ? 20.552 20.054 40.836 1.00 10.33 76 ILE A C 1
ATOM 619 O O . ILE A 1 79 ? 20.727 20.933 39.985 1.00 12.20 76 ILE A O 1
ATOM 624 N N . GLY A 1 80 ? 20.822 20.239 42.115 1.00 10.64 77 GLY A N 1
ATOM 625 C CA . GLY A 1 80 ? 21.422 21.481 42.613 1.00 11.60 77 GLY A CA 1
ATOM 626 C C . GLY A 1 80 ? 20.598 22.195 43.646 1.00 10.85 77 GLY A C 1
ATOM 627 O O . GLY A 1 80 ? 20.979 23.295 44.049 1.00 11.64 77 GLY A O 1
ATOM 628 N N . PHE A 1 81 ? 19.508 21.590 44.109 1.00 10.11 78 PHE A N 1
ATOM 629 C CA . PHE A 1 81 ? 18.633 22.233 45.101 1.00 10.64 78 PHE A CA 1
ATOM 630 C C . PHE A 1 81 ? 19.204 21.956 46.483 1.00 10.99 78 PHE A C 1
ATOM 631 O O . PHE A 1 81 ? 18.784 21.023 47.203 1.00 11.41 78 PHE A O 1
ATOM 639 N N . VAL A 1 82 ? 20.151 22.796 46.868 1.00 11.34 79 VAL A N 1
ATOM 640 C CA . VAL A 1 82 ? 20.952 22.580 48.101 1.00 13.05 79 VAL A CA 1
ATOM 641 C C . VAL A 1 82 ? 20.669 23.651 49.153 1.00 13.65 79 VAL A C 1
ATOM 642 O O . VAL A 1 82 ? 21.286 23.599 50.208 1.00 16.04 79 VAL A O 1
ATOM 646 N N . SER A 1 83 ? 19.789 24.605 48.895 1.00 13.06 80 SER A N 1
ATOM 647 C CA . SER A 1 83 ? 19.531 25.709 49.841 1.00 14.18 80 SER A CA 1
ATOM 648 C C . SER A 1 83 ? 18.199 26.366 49.518 1.00 13.67 80 SER A C 1
ATOM 649 O O . SER A 1 83 ? 17.781 26.324 48.361 1.00 13.10 80 SER A O 1
ATOM 652 N N . ASP A 1 84 ? 17.624 27.042 50.502 1.00 14.95 81 ASP A N 1
ATOM 653 C CA . ASP A 1 84 ? 16.401 27.840 50.269 1.00 15.70 81 ASP A CA 1
ATOM 654 C C . ASP A 1 84 ? 16.702 28.899 49.198 1.00 16.26 81 ASP A C 1
ATOM 655 O O . ASP A 1 84 ? 15.828 29.159 48.388 1.00 18.74 81 ASP A O 1
ATOM 660 N N . ASP A 1 85 ? 17.898 29.468 49.194 1.00 16.58 82 ASP A N 1
ATOM 661 C CA . ASP A 1 85 ? 18.266 30.586 48.286 1.00 18.16 82 ASP A CA 1
ATOM 662 C C . ASP A 1 85 ? 18.173 30.135 46.821 1.00 15.33 82 ASP A C 1
ATOM 663 O O . ASP A 1 85 ? 17.815 30.940 45.952 1.00 18.31 82 ASP A O 1
ATOM 668 N N A VAL A 1 86 ? 18.486 28.871 46.520 0.52 13.20 83 VAL A N 1
ATOM 669 N N B VAL A 1 86 ? 18.503 28.873 46.565 0.48 13.62 83 VAL A N 1
ATOM 670 C CA A VAL A 1 86 ? 18.483 28.380 45.108 0.52 12.45 83 VAL A CA 1
ATOM 671 C CA B VAL A 1 86 ? 18.506 28.293 45.196 0.48 13.22 83 VAL A CA 1
ATOM 672 C C A VAL A 1 86 ? 17.136 27.739 44.765 0.52 12.45 83 VAL A C 1
ATOM 673 C C B VAL A 1 86 ? 17.069 27.982 44.777 0.48 13.05 83 VAL A C 1
ATOM 674 O O A VAL A 1 86 ? 17.007 27.293 43.579 0.52 11.53 83 VAL A O 1
ATOM 675 O O B VAL A 1 86 ? 16.776 28.018 43.576 0.48 15.53 83 VAL A O 1
ATOM 682 N N . GLY A 1 87 ? 16.200 27.671 45.726 1.00 12.82 84 GLY A N 1
ATOM 683 C CA . GLY A 1 87 ? 14.785 27.423 45.404 1.00 13.62 84 GLY A CA 1
ATOM 684 C C . GLY A 1 87 ? 14.217 26.219 46.116 1.00 11.44 84 GLY A C 1
ATOM 685 O O . GLY A 1 87 ? 13.005 26.035 46.051 1.00 11.86 84 GLY A O 1
ATOM 686 N N . LEU A 1 88 ? 15.047 25.434 46.794 1.00 11.05 85 LEU A N 1
ATOM 687 C CA . LEU A 1 88 ? 14.605 24.264 47.583 1.00 10.21 85 LEU A CA 1
ATOM 688 C C . LEU A 1 88 ? 15.842 23.703 48.255 1.00 10.81 85 LEU A C 1
ATOM 689 O O . LEU A 1 88 ? 16.874 23.544 47.615 1.00 11.68 85 LEU A O 1
ATOM 694 N N . ASP A 1 89 ? 15.740 23.449 49.546 1.00 11.12 86 ASP A N 1
ATOM 695 C CA . ASP A 1 89 ? 16.830 22.800 50.305 1.00 11.76 86 ASP A CA 1
ATOM 696 C C . ASP A 1 89 ? 16.546 21.304 50.382 1.00 11.09 86 ASP A C 1
ATOM 697 O O . ASP A 1 89 ? 15.677 20.902 51.153 1.00 12.36 86 ASP A O 1
ATOM 702 N N . ALA A 1 90 ? 17.269 20.490 49.628 1.00 11.20 87 ALA A N 1
ATOM 703 C CA . ALA A 1 90 ? 17.013 19.040 49.555 1.00 11.88 87 ALA A CA 1
ATOM 704 C C . ALA A 1 90 ? 17.103 18.409 50.940 1.00 11.72 87 ALA A C 1
ATOM 705 O O . ALA A 1 90 ? 16.423 17.419 51.168 1.00 13.10 87 ALA A O 1
ATOM 707 N N . ASP A 1 91 ? 17.954 18.924 51.810 1.00 12.72 88 ASP A N 1
ATOM 708 C CA . ASP A 1 91 ? 18.211 18.245 53.094 1.00 15.09 88 ASP A CA 1
ATOM 709 C C . ASP A 1 91 ? 17.158 18.661 54.116 1.00 14.72 88 ASP A C 1
ATOM 710 O O . ASP A 1 91 ? 16.906 17.848 55.030 1.00 18.60 88 ASP A O 1
ATOM 715 N N . LYS A 1 92 ? 16.601 19.864 54.002 1.00 14.23 89 LYS A N 1
ATOM 716 C CA . LYS A 1 92 ? 15.758 20.445 55.063 1.00 15.70 89 LYS A CA 1
ATOM 717 C C . LYS A 1 92 ? 14.292 20.559 54.669 1.00 14.18 89 LYS A C 1
ATOM 718 O O . LYS A 1 92 ? 13.462 20.750 55.562 1.00 15.01 89 LYS A O 1
ATOM 724 N N . CYS A 1 93 ? 13.952 20.458 53.395 1.00 12.14 90 CYS A N 1
ATOM 725 C CA . CYS A 1 93 ? 12.564 20.694 52.983 1.00 11.08 90 CYS A CA 1
ATOM 726 C C . CYS A 1 93 ? 11.668 19.593 53.519 1.00 10.45 90 CYS A C 1
ATOM 727 O O . CYS A 1 93 ? 12.110 18.511 53.931 1.00 11.71 90 CYS A O 1
ATOM 730 N N . LYS A 1 94 ? 10.381 19.871 53.542 1.00 9.85 91 LYS A N 1
ATOM 731 C CA A LYS A 1 94 ? 9.363 18.853 53.900 0.41 10.06 91 LYS A CA 1
ATOM 732 C CA B LYS A 1 94 ? 9.377 18.862 53.909 0.59 9.94 91 LYS A CA 1
ATOM 733 C C . LYS A 1 94 ? 9.221 17.852 52.772 1.00 9.13 91 LYS A C 1
ATOM 734 O O . LYS A 1 94 ? 9.093 18.268 51.621 1.00 10.30 91 LYS A O 1
ATOM 745 N N . VAL A 1 95 ? 9.241 16.581 53.113 1.00 9.07 92 VAL A N 1
ATOM 746 C CA . VAL A 1 95 ? 8.980 15.500 52.141 1.00 9.02 92 VAL A CA 1
ATOM 747 C C . VAL A 1 95 ? 7.833 14.687 52.704 1.00 8.88 92 VAL A C 1
ATOM 748 O O . VAL A 1 95 ? 7.981 14.055 53.746 1.00 11.40 92 VAL A O 1
ATOM 752 N N . LEU A 1 96 ? 6.693 14.761 52.037 1.00 9.44 93 LEU A N 1
ATOM 753 C CA . LEU A 1 96 ? 5.480 14.050 52.419 1.00 9.04 93 LEU A CA 1
ATOM 754 C C . LEU A 1 96 ? 5.417 12.757 51.621 1.00 8.78 93 LEU A C 1
ATOM 755 O O . LEU A 1 96 ? 5.356 12.793 50.366 1.00 9.94 93 LEU A O 1
ATOM 760 N N . VAL A 1 97 ? 5.493 11.627 52.296 1.00 8.55 94 VAL A N 1
ATOM 761 C CA . VAL A 1 97 ? 5.470 10.309 51.650 1.00 8.84 94 VAL A CA 1
ATOM 762 C C . VAL A 1 97 ? 4.051 9.802 51.723 1.00 9.52 94 VAL A C 1
ATOM 763 O O . VAL A 1 97 ? 3.589 9.401 52.810 1.00 10.73 94 VAL A O 1
ATOM 767 N N . ASN A 1 98 ? 3.348 9.839 50.591 1.00 9.40 95 ASN A N 1
ATOM 768 C CA . ASN A 1 98 ? 1.891 9.638 50.521 1.00 9.43 95 ASN A CA 1
ATOM 769 C C . ASN A 1 98 ? 1.555 8.593 49.449 1.00 8.51 95 ASN A C 1
ATOM 770 O O . ASN A 1 98 ? 0.556 8.743 48.756 1.00 9.16 95 ASN A O 1
ATOM 775 N N . ILE A 1 99 ? 2.375 7.569 49.363 1.00 8.90 96 ILE A N 1
ATOM 776 C CA . ILE A 1 99 ? 2.215 6.447 48.426 1.00 8.65 96 ILE A CA 1
ATOM 777 C C . ILE A 1 99 ? 1.432 5.330 49.103 1.00 8.93 96 ILE A C 1
ATOM 778 O O . ILE A 1 99 ? 1.740 4.960 50.246 1.00 10.42 96 ILE A O 1
ATOM 783 N N . GLU A 1 100 ? 0.468 4.743 48.380 1.00 8.55 97 GLU A N 1
ATOM 784 C CA . GLU A 1 100 ? -0.153 3.486 48.827 1.00 8.61 97 GLU A CA 1
ATOM 785 C C . GLU A 1 100 ? 0.777 2.361 48.432 1.00 8.43 97 GLU A C 1
ATOM 786 O O . GLU A 1 100 ? 0.818 1.972 47.247 1.00 9.02 97 GLU A O 1
ATOM 792 N N . GLN A 1 101 ? 1.548 1.883 49.391 1.00 9.37 98 GLN A N 1
ATOM 793 C CA . GLN A 1 101 ? 2.572 0.845 49.196 1.00 11.22 98 GLN A CA 1
ATOM 794 C C . GLN A 1 101 ? 1.920 -0.515 49.469 1.00 9.68 98 GLN A C 1
ATOM 795 O O . GLN A 1 101 ? 1.353 -0.695 50.540 1.00 11.26 98 GLN A O 1
ATOM 801 N N . GLN A 1 102 ? 2.041 -1.443 48.542 1.00 10.26 99 GLN A N 1
ATOM 802 C CA . GLN A 1 102 ? 1.588 -2.831 48.703 1.00 11.15 99 GLN A CA 1
ATOM 803 C C . GLN A 1 102 ? 2.726 -3.774 48.345 1.00 10.49 99 GLN A C 1
ATOM 804 O O . GLN A 1 102 ? 3.562 -3.452 47.501 1.00 11.74 99 GLN A O 1
ATOM 810 N N . SER A 1 103 ? 2.687 -4.943 48.940 1.00 11.02 100 SER A N 1
ATOM 811 C CA . SER A 1 103 ? 3.466 -6.082 48.449 1.00 10.26 100 SER A CA 1
ATOM 812 C C . SER A 1 103 ? 2.584 -6.844 47.483 1.00 9.97 100 SER A C 1
ATOM 813 O O . SER A 1 103 ? 1.362 -6.671 47.467 1.00 11.47 100 SER A O 1
ATOM 816 N N . PRO A 1 104 ? 3.160 -7.719 46.642 1.00 9.90 101 PRO A N 1
ATOM 817 C CA . PRO A 1 104 ? 2.327 -8.425 45.691 1.00 10.77 101 PRO A CA 1
ATOM 818 C C . PRO A 1 104 ? 1.293 -9.321 46.362 1.00 10.53 101 PRO A C 1
ATOM 819 O O . PRO A 1 104 ? 1.477 -9.761 47.487 1.00 10.61 101 PRO A O 1
ATOM 823 N N . ASP A 1 105 ? 0.225 -9.589 45.632 1.00 12.93 102 ASP A N 1
ATOM 824 C CA . ASP A 1 105 ? -0.904 -10.411 46.104 1.00 14.54 102 ASP A CA 1
ATOM 825 C C . ASP A 1 105 ? -0.372 -11.778 46.505 1.00 13.34 102 ASP A C 1
ATOM 826 O O . ASP A 1 105 ? 0.437 -12.386 45.798 1.00 14.53 102 ASP A O 1
ATOM 831 N N . ILE A 1 106 ? -0.882 -12.285 47.607 1.00 13.29 103 ILE A N 1
ATOM 832 C CA . ILE A 1 106 ? -0.624 -13.671 48.049 1.00 13.77 103 ILE A CA 1
ATOM 833 C C . ILE A 1 106 ? -1.837 -14.485 47.664 1.00 15.89 103 ILE A C 1
ATOM 834 O O . ILE A 1 106 ? -2.949 -14.143 48.075 1.00 19.17 103 ILE A O 1
ATOM 839 N N . ALA A 1 107 ? -1.631 -15.513 46.857 1.00 16.22 104 ALA A N 1
ATOM 840 C CA . ALA A 1 107 ? -2.750 -16.293 46.321 1.00 20.46 104 ALA A CA 1
ATOM 841 C C . ALA A 1 107 ? -2.423 -17.772 46.331 1.00 16.09 104 ALA A C 1
ATOM 842 O O . ALA A 1 107 ? -1.265 -18.155 46.325 1.00 16.63 104 ALA A O 1
ATOM 844 N N . GLN A 1 108 ? -3.485 -18.551 46.349 1.00 15.33 105 GLN A N 1
ATOM 845 C CA . GLN A 1 108 ? -3.379 -20.002 46.361 1.00 14.24 105 GLN A CA 1
ATOM 846 C C . GLN A 1 108 ? -3.984 -20.540 45.077 1.00 14.75 105 GLN A C 1
ATOM 847 O O . GLN A 1 108 ? -5.197 -20.351 44.907 1.00 19.01 105 GLN A O 1
ATOM 853 N N . GLY A 1 109 ? -3.159 -21.227 44.276 1.00 17.78 106 GLY A N 1
ATOM 854 C CA . GLY A 1 109 ? -3.528 -21.876 43.011 1.00 20.61 106 GLY A CA 1
ATOM 855 C C . GLY A 1 109 ? -2.336 -22.548 42.317 1.00 24.40 106 GLY A C 1
ATOM 856 O O . GLY A 1 109 ? -1.179 -22.171 42.643 1.00 33.93 106 GLY A O 1
ATOM 857 N N . VAL A 1 110 ? -2.605 -23.528 41.443 1.00 29.46 107 VAL A N 1
ATOM 858 C CA . VAL A 1 110 ? -1.572 -24.349 40.728 1.00 31.05 107 VAL A CA 1
ATOM 859 C C . VAL A 1 110 ? -0.830 -23.497 39.682 1.00 32.47 107 VAL A C 1
ATOM 860 O O . VAL A 1 110 ? -1.376 -22.437 39.288 1.00 39.20 107 VAL A O 1
ATOM 864 N N . LYS A 1 116 ? -1.175 -13.098 33.877 1.00 45.58 113 LYS A N 1
ATOM 865 C CA . LYS A 1 116 ? -1.358 -13.803 32.573 1.00 40.66 113 LYS A CA 1
ATOM 866 C C . LYS A 1 116 ? -0.055 -13.666 31.761 1.00 27.30 113 LYS A C 1
ATOM 867 O O . LYS A 1 116 ? 0.777 -12.797 32.122 1.00 38.00 113 LYS A O 1
ATOM 873 N N A CYS A 1 117 ? 0.142 -14.475 30.728 0.60 21.36 114 CYS A N 1
ATOM 874 N N B CYS A 1 117 ? 0.121 -14.534 30.731 0.40 24.29 114 CYS A N 1
ATOM 875 C CA A CYS A 1 117 ? 1.427 -14.501 29.990 0.60 19.25 114 CYS A CA 1
ATOM 876 C CA B CYS A 1 117 ? 1.258 -14.638 29.746 0.40 20.05 114 CYS A CA 1
ATOM 877 C C A CYS A 1 117 ? 1.518 -13.308 29.039 0.60 16.91 114 CYS A C 1
ATOM 878 C C B CYS A 1 117 ? 1.496 -13.289 29.045 0.40 17.97 114 CYS A C 1
ATOM 879 O O A CYS A 1 117 ? 0.511 -12.769 28.579 0.60 16.51 114 CYS A O 1
ATOM 880 O O B CYS A 1 117 ? 0.538 -12.568 28.774 0.40 17.30 114 CYS A O 1
ATOM 885 N N . PRO A 1 118 ? 2.751 -12.874 28.723 1.00 17.68 115 PRO A N 1
ATOM 886 C CA . PRO A 1 118 ? 2.967 -11.668 27.920 1.00 15.72 115 PRO A CA 1
ATOM 887 C C . PRO A 1 118 ? 2.276 -11.681 26.557 1.00 13.52 115 PRO A C 1
ATOM 888 O O . PRO A 1 118 ? 1.889 -10.632 26.078 1.00 13.45 115 PRO A O 1
ATOM 892 N N . GLU A 1 119 ? 2.133 -12.861 25.971 1.00 13.49 116 GLU A N 1
ATOM 893 C CA . GLU A 1 119 ? 1.502 -12.991 24.647 1.00 14.25 116 GLU A CA 1
ATOM 894 C C . GLU A 1 119 ? 0.006 -12.698 24.727 1.00 15.05 116 GLU A C 1
ATOM 895 O O . GLU A 1 119 ? -0.586 -12.389 23.694 1.00 18.69 116 GLU A O 1
ATOM 901 N N . GLU A 1 120 ? -0.617 -12.886 25.880 1.00 13.17 117 GLU A N 1
ATOM 902 C CA . GLU A 1 120 ? -2.101 -12.893 25.943 1.00 14.50 117 GLU A CA 1
ATOM 903 C C . GLU A 1 120 ? -2.637 -11.775 26.823 1.00 14.54 117 GLU A C 1
ATOM 904 O O . GLU A 1 120 ? -3.852 -11.529 26.755 1.00 18.25 117 GLU A O 1
ATOM 910 N N . ILE A 1 121 ? -1.814 -11.196 27.689 1.00 13.92 118 ILE A N 1
ATOM 911 C CA . ILE A 1 121 ? -2.314 -10.254 28.707 1.00 14.47 118 ILE A CA 1
ATOM 912 C C . ILE A 1 121 ? -2.876 -9.010 28.021 1.00 14.90 118 ILE A C 1
ATOM 913 O O . ILE A 1 121 ? -2.291 -8.453 27.056 1.00 15.54 118 ILE A O 1
ATOM 918 N N . GLY A 1 122 ? -4.012 -8.561 28.528 1.00 15.34 119 GLY A N 1
ATOM 919 C CA . GLY A 1 122 ? -4.639 -7.339 28.010 1.00 13.52 119 GLY A CA 1
ATOM 920 C C . GLY A 1 122 ? -3.879 -6.086 28.407 1.00 12.11 119 GLY A C 1
ATOM 921 O O . GLY A 1 122 ? -3.167 -6.060 29.415 1.00 13.47 119 GLY A O 1
ATOM 922 N N . ALA A 1 123 ? -4.099 -5.004 27.660 1.00 11.45 120 ALA A N 1
ATOM 923 C CA . ALA A 1 123 ? -3.611 -3.680 28.072 1.00 10.57 120 ALA A CA 1
ATOM 924 C C . ALA A 1 123 ? -4.128 -3.350 29.468 1.00 9.95 120 ALA A C 1
ATOM 925 O O . ALA A 1 123 ? -5.292 -3.680 29.815 1.00 10.85 120 ALA A O 1
ATOM 927 N N . GLY A 1 124 ? -3.335 -2.618 30.225 1.00 10.26 121 GLY A N 1
ATOM 928 C CA . GLY A 1 124 ? -3.753 -2.207 31.563 1.00 9.76 121 GLY A CA 1
ATOM 929 C C . GLY A 1 124 ? -4.701 -1.031 31.538 1.00 9.38 121 GLY A C 1
ATOM 930 O O . GLY A 1 124 ? -5.263 -0.708 32.586 1.00 11.09 121 GLY A O 1
ATOM 931 N N . ASP A 1 125 ? -4.844 -0.377 30.404 1.00 9.49 122 ASP A N 1
ATOM 932 C CA . ASP A 1 125 ? -5.709 0.796 30.264 1.00 8.79 122 ASP A CA 1
ATOM 933 C C . ASP A 1 125 ? -5.977 0.983 28.779 1.00 8.66 122 ASP A C 1
ATOM 934 O O . ASP A 1 125 ? -5.296 0.388 27.933 1.00 9.83 122 ASP A O 1
ATOM 939 N N . GLN A 1 126 ? -6.971 1.806 28.485 1.00 7.91 123 GLN A N 1
ATOM 940 C CA . GLN A 1 126 ? -7.184 2.310 27.121 1.00 7.67 123 GLN A CA 1
ATOM 941 C C . GLN A 1 126 ? -6.238 3.467 26.842 1.00 7.89 123 GLN A C 1
ATOM 942 O O . GLN A 1 126 ? -5.564 3.991 27.749 1.00 9.70 123 GLN A O 1
ATOM 948 N N . GLY A 1 127 ? -6.288 3.942 25.620 1.00 7.98 124 GLY A N 1
ATOM 949 C CA . GLY A 1 127 ? -5.629 5.179 25.209 1.00 8.03 124 GLY A CA 1
ATOM 950 C C . GLY A 1 127 ? -4.972 5.012 23.874 1.00 7.33 124 GLY A C 1
ATOM 951 O O . GLY A 1 127 ? -5.020 3.945 23.233 1.00 8.00 124 GLY A O 1
ATOM 952 N N . HIS A 1 128 ? -4.398 6.107 23.398 1.00 7.49 125 HIS A N 1
ATOM 953 C CA . HIS A 1 128 ? -3.698 6.121 22.111 1.00 7.62 125 HIS A CA 1
ATOM 954 C C . HIS A 1 128 ? -2.391 6.855 22.273 1.00 7.26 125 HIS A C 1
ATOM 955 O O . HIS A 1 128 ? -2.206 7.680 23.179 1.00 7.41 125 HIS A O 1
ATOM 962 N N . MET A 1 129 ? -1.451 6.472 21.403 1.00 7.74 126 MET A N 1
ATOM 963 C CA . MET A 1 129 ? -0.071 7.000 21.464 1.00 7.48 126 MET A CA 1
ATOM 964 C C . MET A 1 129 ? 0.431 7.213 20.032 1.00 7.30 126 MET A C 1
ATOM 965 O O . MET A 1 129 ? 0.065 6.422 19.121 1.00 7.65 126 MET A O 1
ATOM 970 N N . PHE A 1 130 ? 1.277 8.218 19.871 1.00 7.73 127 PHE A N 1
ATOM 971 C CA . PHE A 1 130 ? 1.870 8.544 18.567 1.00 7.39 127 PHE A CA 1
ATOM 972 C C . PHE A 1 130 ? 3.379 8.510 18.630 1.00 7.15 127 PHE A C 1
ATOM 973 O O . PHE A 1 130 ? 3.991 8.959 19.606 1.00 7.57 127 PHE A O 1
ATOM 981 N N . GLY A 1 131 ? 3.945 8.068 17.508 1.00 7.05 128 GLY A N 1
ATOM 982 C CA . GLY A 1 131 ? 5.375 8.135 17.259 1.00 7.52 128 GLY A CA 1
ATOM 983 C C . GLY A 1 131 ? 5.633 8.987 16.032 1.00 8.31 128 GLY A C 1
ATOM 984 O O . GLY A 1 131 ? 4.797 9.034 15.121 1.00 8.52 128 GLY A O 1
ATOM 985 N N . TYR A 1 132 ? 6.781 9.623 15.998 1.00 8.15 129 TYR A N 1
ATOM 986 C CA . TYR A 1 132 ? 7.131 10.553 14.908 1.00 7.72 129 TYR A CA 1
ATOM 987 C C . TYR A 1 132 ? 8.609 10.443 14.648 1.00 7.64 129 TYR A C 1
ATOM 988 O O . TYR A 1 132 ? 9.420 10.238 15.557 1.00 8.20 129 TYR A O 1
ATOM 997 N N . ALA A 1 133 ? 8.961 10.649 13.367 1.00 7.40 130 ALA A N 1
ATOM 998 C CA . ALA A 1 133 ? 10.362 10.757 12.970 1.00 7.30 130 ALA A CA 1
ATOM 999 C C . ALA A 1 133 ? 10.420 11.630 11.714 1.00 7.72 130 ALA A C 1
ATOM 1000 O O . ALA A 1 133 ? 9.462 11.695 10.917 1.00 7.77 130 ALA A O 1
ATOM 1002 N N . THR A 1 134 ? 11.572 12.245 11.529 1.00 7.81 131 THR A N 1
ATOM 1003 C CA . THR A 1 134 ? 11.801 13.199 10.426 1.00 7.64 131 THR A CA 1
ATOM 1004 C C . THR A 1 134 ? 13.282 13.180 10.119 1.00 8.34 131 THR A C 1
ATOM 1005 O O . THR A 1 134 ? 14.120 13.216 11.023 1.00 9.21 131 THR A O 1
ATOM 1009 N N . ASP A 1 135 ? 13.605 13.202 8.820 1.00 9.34 132 ASP A N 1
ATOM 1010 C CA . ASP A 1 135 ? 15.011 13.080 8.380 1.00 9.15 132 ASP A CA 1
ATOM 1011 C C . ASP A 1 135 ? 15.771 14.387 8.483 1.00 9.62 132 ASP A C 1
ATOM 1012 O O . ASP A 1 135 ? 16.869 14.456 7.956 1.00 14.69 132 ASP A O 1
ATOM 1017 N N . GLU A 1 136 ? 15.244 15.375 9.132 1.00 11.19 133 GLU A N 1
ATOM 1018 C CA . GLU A 1 136 ? 15.869 16.708 9.137 1.00 13.50 133 GLU A CA 1
ATOM 1019 C C . GLU A 1 136 ? 17.068 16.780 10.107 1.00 13.16 133 GLU A C 1
ATOM 1020 O O . GLU A 1 136 ? 17.846 17.746 10.004 1.00 16.76 133 GLU A O 1
ATOM 1026 N N . THR A 1 137 ? 17.256 15.817 11.012 1.00 11.65 134 THR A N 1
ATOM 1027 C CA . THR A 1 137 ? 18.450 15.712 11.883 1.00 12.62 134 THR A CA 1
ATOM 1028 C C . THR A 1 137 ? 18.934 14.272 11.909 1.00 12.98 134 THR A C 1
ATOM 1029 O O . THR A 1 137 ? 18.173 13.362 11.615 1.00 12.00 134 THR A O 1
ATOM 1033 N N . PRO A 1 138 ? 20.196 14.008 12.300 1.00 14.90 135 PRO A N 1
ATOM 1034 C CA . PRO A 1 138 ? 20.684 12.626 12.277 1.00 16.92 135 PRO A CA 1
ATOM 1035 C C . PRO A 1 138 ? 19.939 11.674 13.222 1.00 16.25 135 PRO A C 1
ATOM 1036 O O . PRO A 1 138 ? 19.793 10.495 12.889 1.00 18.86 135 PRO A O 1
ATOM 1040 N N . GLU A 1 139 ? 19.444 12.198 14.334 1.00 16.13 136 GLU A N 1
ATOM 1041 C CA . GLU A 1 139 ? 18.665 11.384 15.290 1.00 14.16 136 GLU A CA 1
ATOM 1042 C C . GLU A 1 139 ? 17.197 11.317 14.903 1.00 10.70 136 GLU A C 1
ATOM 1043 O O . GLU A 1 139 ? 16.397 10.759 15.644 1.00 11.37 136 GLU A O 1
ATOM 1049 N N . LEU A 1 140 ? 16.845 11.870 13.754 1.00 9.27 137 LEU A N 1
ATOM 1050 C CA . LEU A 1 140 ? 15.505 11.719 13.163 1.00 8.38 137 LEU A CA 1
ATOM 1051 C C . LEU A 1 140 ? 14.437 12.383 14.030 1.00 7.67 137 LEU A C 1
ATOM 1052 O O . LEU A 1 140 ? 13.307 11.916 14.131 1.00 7.81 137 LEU A O 1
ATOM 1057 N N . MET A 1 141 ? 14.805 13.553 14.553 1.00 7.82 138 MET A N 1
ATOM 1058 C CA . MET A 1 141 ? 13.931 14.412 15.356 1.00 7.56 138 MET A CA 1
ATOM 1059 C C . MET A 1 141 ? 13.826 15.796 14.757 1.00 7.90 138 MET A C 1
ATOM 1060 O O . MET A 1 141 ? 14.679 16.263 13.993 1.00 8.11 138 MET A O 1
ATOM 1065 N N . PRO A 1 142 ? 12.759 16.536 15.105 1.00 7.96 139 PRO A N 1
ATOM 1066 C CA . PRO A 1 142 ? 12.571 17.888 14.574 1.00 8.00 139 PRO A CA 1
ATOM 1067 C C . PRO A 1 142 ? 13.635 18.837 15.112 1.00 8.47 139 PRO A C 1
ATOM 1068 O O . PRO A 1 142 ? 13.874 18.884 16.341 1.00 8.87 139 PRO A O 1
ATOM 1072 N N . LEU A 1 143 ? 14.198 19.669 14.236 1.00 7.93 140 LEU A N 1
ATOM 1073 C CA . LEU A 1 143 ? 15.294 20.559 14.657 1.00 8.20 140 LEU A CA 1
ATOM 1074 C C . LEU A 1 143 ? 14.845 21.565 15.726 1.00 8.06 140 LEU A C 1
ATOM 1075 O O . LEU A 1 143 ? 15.629 21.847 16.647 1.00 7.94 140 LEU A O 1
ATOM 1080 N N . SER A 1 144 ? 13.653 22.130 15.625 1.00 7.92 141 SER A N 1
ATOM 1081 C CA . SER A 1 144 ? 13.245 23.141 16.630 1.00 7.62 141 SER A CA 1
ATOM 1082 C C . SER A 1 144 ? 13.313 22.518 18.045 1.00 7.73 141 SER A C 1
ATOM 1083 O O . SER A 1 144 ? 13.784 23.155 18.989 1.00 7.68 141 SER A O 1
ATOM 1086 N N . HIS A 1 145 ? 12.811 21.290 18.165 1.00 8.21 142 HIS A N 1
ATOM 1087 C CA . HIS A 1 145 ? 12.819 20.545 19.440 1.00 8.34 142 HIS A CA 1
ATOM 1088 C C . HIS A 1 145 ? 14.249 20.226 19.842 1.00 7.54 142 HIS A C 1
ATOM 1089 O O . HIS A 1 145 ? 14.615 20.416 21.023 1.00 7.79 142 HIS A O 1
ATOM 1096 N N . VAL A 1 146 ? 15.032 19.672 18.924 1.00 7.53 143 VAL A N 1
ATOM 1097 C CA . VAL A 1 146 ? 16.417 19.286 19.245 1.00 7.72 143 VAL A CA 1
ATOM 1098 C C . VAL A 1 146 ? 17.195 20.493 19.767 1.00 7.41 143 VAL A C 1
ATOM 1099 O O . VAL A 1 146 ? 17.904 20.371 20.790 1.00 7.80 143 VAL A O 1
ATOM 1103 N N . LEU A 1 147 ? 17.090 21.635 19.098 1.00 7.26 144 LEU A N 1
ATOM 1104 C CA . LEU A 1 147 ? 17.902 22.786 19.530 1.00 7.42 144 LEU A CA 1
ATOM 1105 C C . LEU A 1 147 ? 17.408 23.351 20.862 1.00 7.28 144 LEU A C 1
ATOM 1106 O O . LEU A 1 147 ? 18.239 23.679 21.708 1.00 7.74 144 LEU A O 1
ATOM 1111 N N . ALA A 1 148 ? 16.102 23.460 21.059 1.00 7.39 145 ALA A N 1
ATOM 1112 C CA . ALA A 1 148 ? 15.620 23.964 22.359 1.00 7.39 145 ALA A CA 1
ATOM 1113 C C . ALA A 1 148 ? 16.137 23.048 23.479 1.00 7.34 145 ALA A C 1
ATOM 1114 O O . ALA A 1 148 ? 16.594 23.512 24.535 1.00 7.61 145 ALA A O 1
ATOM 1116 N N . THR A 1 149 ? 16.024 21.749 23.258 1.00 7.14 146 THR A N 1
ATOM 1117 C CA . THR A 1 149 ? 16.406 20.735 24.254 1.00 7.20 146 THR A CA 1
ATOM 1118 C C . THR A 1 149 ? 17.906 20.794 24.523 1.00 7.70 146 THR A C 1
ATOM 1119 O O . THR A 1 149 ? 18.334 20.792 25.688 1.00 8.07 146 THR A O 1
ATOM 1123 N N . LYS A 1 150 ? 18.705 20.859 23.471 1.00 7.99 147 LYS A N 1
ATOM 1124 C CA . LYS A 1 150 ? 20.170 20.886 23.630 1.00 8.34 147 LYS A CA 1
ATOM 1125 C C . LYS A 1 150 ? 20.611 22.167 24.324 1.00 7.48 147 LYS A C 1
ATOM 1126 O O . LYS A 1 150 ? 21.606 22.118 25.059 1.00 7.99 147 LYS A O 1
ATOM 1132 N N . LEU A 1 151 ? 19.937 23.288 24.113 1.00 7.49 148 LEU A N 1
ATOM 1133 C CA . LEU A 1 151 ? 20.292 24.500 24.870 1.00 7.62 148 LEU A CA 1
ATOM 1134 C C . LEU A 1 151 ? 20.081 24.245 26.372 1.00 7.77 148 LEU A C 1
ATOM 1135 O O . LEU A 1 151 ? 20.890 24.699 27.188 1.00 8.02 148 LEU A O 1
ATOM 1140 N N . GLY A 1 152 ? 18.972 23.604 26.744 1.00 7.34 149 GLY A N 1
ATOM 1141 C CA . GLY A 1 152 ? 18.725 23.270 28.147 1.00 7.61 149 GLY A CA 1
ATOM 1142 C C . GLY A 1 152 ? 19.776 22.345 28.715 1.00 7.36 149 GLY A C 1
ATOM 1143 O O . GLY A 1 152 ? 20.309 22.597 29.800 1.00 8.01 149 GLY A O 1
ATOM 1144 N N . ALA A 1 153 ? 20.083 21.277 27.992 1.00 7.51 150 ALA A N 1
ATOM 1145 C CA . ALA A 1 153 ? 21.109 20.329 28.461 1.00 7.96 150 ALA A CA 1
ATOM 1146 C C . ALA A 1 153 ? 22.438 21.058 28.628 1.00 7.63 150 ALA A C 1
ATOM 1147 O O . ALA A 1 153 ? 23.173 20.799 29.582 1.00 8.00 150 ALA A O 1
ATOM 1149 N N . ARG A 1 154 ? 22.743 21.968 27.723 1.00 7.75 151 ARG A N 1
ATOM 1150 C CA . ARG A 1 154 ? 24.013 22.707 27.781 1.00 7.74 151 ARG A CA 1
ATOM 1151 C C . ARG A 1 154 ? 24.037 23.639 29.001 1.00 7.59 151 ARG A C 1
ATOM 1152 O O . ARG A 1 154 ? 25.074 23.755 29.647 1.00 8.14 151 ARG A O 1
ATOM 1160 N N . LEU A 1 155 ? 22.925 24.291 29.308 1.00 7.62 152 LEU A N 1
ATOM 1161 C CA . LEU A 1 155 ? 22.847 25.121 30.528 1.00 7.72 152 LEU A CA 1
ATOM 1162 C C . LEU A 1 155 ? 23.160 24.266 31.749 1.00 8.12 152 LEU A C 1
ATOM 1163 O O . LEU A 1 155 ? 23.864 24.714 32.652 1.00 8.98 152 LEU A O 1
ATOM 1168 N N . THR A 1 156 ? 22.605 23.071 31.834 1.00 7.69 153 THR A N 1
ATOM 1169 C CA . THR A 1 156 ? 22.912 22.189 32.975 1.00 7.92 153 THR A CA 1
ATOM 1170 C C . THR A 1 156 ? 24.395 21.833 32.980 1.00 8.19 153 THR A C 1
ATOM 1171 O O . THR A 1 156 ? 25.025 21.867 34.034 1.00 8.95 153 THR A O 1
ATOM 1175 N N . GLU A 1 157 ? 24.930 21.489 31.813 1.00 8.39 154 GLU A N 1
ATOM 1176 C CA . GLU A 1 157 ? 26.338 21.067 31.704 1.00 8.88 154 GLU A CA 1
ATOM 1177 C C . GLU A 1 157 ? 27.290 22.140 32.193 1.00 8.49 154 GLU A C 1
ATOM 1178 O O . GLU A 1 157 ? 28.198 21.837 32.984 1.00 9.28 154 GLU A O 1
ATOM 1184 N N . VAL A 1 158 ? 27.140 23.367 31.724 1.00 8.54 155 VAL A N 1
ATOM 1185 C CA . VAL A 1 158 ? 28.110 24.428 32.080 1.00 8.86 155 VAL A CA 1
ATOM 1186 C C . VAL A 1 158 ? 27.887 24.909 33.517 1.00 8.47 155 VAL A C 1
ATOM 1187 O O . VAL A 1 158 ? 28.809 25.460 34.097 1.00 10.30 155 VAL A O 1
ATOM 1191 N N . ARG A 1 159 ? 26.709 24.645 34.077 1.00 8.37 156 ARG A N 1
ATOM 1192 C CA . ARG A 1 159 ? 26.518 24.991 35.506 1.00 8.83 156 ARG A CA 1
ATOM 1193 C C . ARG A 1 159 ? 27.272 23.948 36.340 1.00 9.26 156 ARG A C 1
ATOM 1194 O O . ARG A 1 159 ? 28.090 24.340 37.189 1.00 10.54 156 ARG A O 1
ATOM 1202 N N . LYS A 1 160 ? 27.080 22.666 36.022 1.00 9.19 157 LYS A N 1
ATOM 1203 C CA . LYS A 1 160 ? 27.642 21.588 36.859 1.00 9.95 157 LYS A CA 1
ATOM 1204 C C . LYS A 1 160 ? 29.146 21.462 36.692 1.00 10.74 157 LYS A C 1
ATOM 1205 O O . LYS A 1 160 ? 29.798 21.064 37.665 1.00 12.90 157 LYS A O 1
ATOM 1211 N N . ASN A 1 161 ? 29.702 21.844 35.554 1.00 10.88 158 ASN A N 1
ATOM 1212 C CA . ASN A 1 161 ? 31.159 21.701 35.378 1.00 11.94 158 ASN A CA 1
ATOM 1213 C C . ASN A 1 161 ? 31.873 22.994 35.781 1.00 12.26 158 ASN A C 1
ATOM 1214 O O . ASN A 1 161 ? 33.107 23.031 35.675 1.00 14.75 158 ASN A O 1
ATOM 1219 N N . GLY A 1 162 ? 31.137 24.003 36.244 1.00 12.29 159 GLY A N 1
ATOM 1220 C CA . GLY A 1 162 ? 31.747 25.241 36.748 1.00 14.18 159 GLY A CA 1
ATOM 1221 C C . GLY A 1 162 ? 32.089 26.254 35.677 1.00 12.86 159 GLY A C 1
ATOM 1222 O O . GLY A 1 162 ? 32.555 27.336 36.022 1.00 15.45 159 GLY A O 1
ATOM 1223 N N . THR A 1 163 ? 31.855 25.980 34.406 1.00 11.36 160 THR A N 1
ATOM 1224 C CA . THR A 1 163 ? 32.156 26.978 33.364 1.00 11.38 160 THR A CA 1
ATOM 1225 C C . THR A 1 163 ? 31.314 28.232 33.581 1.00 11.59 160 THR A C 1
ATOM 1226 O O . THR A 1 163 ? 31.816 29.338 33.413 1.00 13.70 160 THR A O 1
ATOM 1230 N N . CYS A 1 164 ? 30.040 28.053 33.900 1.00 11.30 161 CYS A N 1
ATOM 1231 C CA . CYS A 1 164 ? 29.115 29.150 34.245 1.00 11.72 161 CYS A CA 1
ATOM 1232 C C . CYS A 1 164 ? 28.522 28.853 35.617 1.00 12.41 161 CYS A C 1
ATOM 1233 O O . CYS A 1 164 ? 27.353 28.488 35.744 1.00 11.64 161 CYS A O 1
ATOM 1236 N N . ALA A 1 165 ? 29.342 29.019 36.639 1.00 14.81 162 ALA A N 1
ATOM 1237 C CA . ALA A 1 165 ? 28.972 28.623 38.007 1.00 15.92 162 ALA A CA 1
ATOM 1238 C C . ALA A 1 165 ? 27.901 29.576 38.558 1.00 14.23 162 ALA A C 1
ATOM 1239 O O . ALA A 1 165 ? 27.283 29.228 39.569 1.00 17.31 162 ALA A O 1
ATOM 1241 N N . TRP A 1 166 ? 27.682 30.735 37.921 1.00 13.43 163 TRP A N 1
ATOM 1242 C CA . TRP A 1 166 ? 26.630 31.712 38.283 1.00 12.60 163 TRP A CA 1
ATOM 1243 C C . TRP A 1 166 ? 25.242 31.140 37.989 1.00 10.49 163 TRP A C 1
ATOM 1244 O O . TRP A 1 166 ? 24.251 31.694 38.467 1.00 11.82 163 TRP A O 1
ATOM 1255 N N . LEU A 1 167 ? 25.137 30.103 37.180 1.00 10.00 164 LEU A N 1
ATOM 1256 C CA . LEU A 1 167 ? 23.819 29.533 36.854 1.00 9.14 164 LEU A CA 1
ATOM 1257 C C . LEU A 1 167 ? 23.213 28.832 38.067 1.00 8.92 164 LEU A C 1
ATOM 1258 O O . LEU A 1 167 ? 23.932 28.294 38.909 1.00 10.35 164 LEU A O 1
ATOM 1263 N N . ARG A 1 168 ? 21.887 28.792 38.073 1.00 8.69 165 ARG A N 1
ATOM 1264 C CA . ARG A 1 168 ? 21.119 27.989 39.036 1.00 8.73 165 ARG A CA 1
ATOM 1265 C C . ARG A 1 168 ? 20.249 27.019 38.251 1.00 7.91 165 ARG A C 1
ATOM 1266 O O . ARG A 1 168 ? 20.211 27.054 37.015 1.00 8.35 165 ARG A O 1
ATOM 1274 N N . PRO A 1 169 ? 19.592 26.054 38.936 1.00 7.95 166 PRO A N 1
ATOM 1275 C CA . PRO A 1 169 ? 19.045 24.918 38.188 1.00 7.98 166 PRO A CA 1
ATOM 1276 C C . PRO A 1 169 ? 17.862 25.165 37.247 1.00 7.86 166 PRO A C 1
ATOM 1277 O O . PRO A 1 169 ? 17.719 24.437 36.287 1.00 8.26 166 PRO A O 1
ATOM 1281 N N . ASP A 1 170 ? 17.030 26.135 37.560 1.00 7.73 167 ASP A N 1
ATOM 1282 C CA . ASP A 1 170 ? 15.796 26.372 36.799 1.00 7.68 167 ASP A CA 1
ATOM 1283 C C . ASP A 1 170 ? 16.111 27.185 35.542 1.00 7.53 167 ASP A C 1
ATOM 1284 O O . ASP A 1 170 ? 17.112 27.881 35.441 1.00 9.01 167 ASP A O 1
ATOM 1289 N N . GLY A 1 171 ? 15.237 27.031 34.570 1.00 8.14 168 GLY A N 1
ATOM 1290 C CA . GLY A 1 171 ? 15.305 27.837 33.353 1.00 8.95 168 GLY A CA 1
ATOM 1291 C C . GLY A 1 171 ? 14.493 27.210 32.237 1.00 7.56 168 GLY A C 1
ATOM 1292 O O . GLY A 1 171 ? 13.981 26.088 32.368 1.00 8.13 168 GLY A O 1
ATOM 1293 N N . LYS A 1 172 ? 14.381 27.963 31.160 1.00 7.79 169 LYS A N 1
ATOM 1294 C CA A LYS A 1 172 ? 13.589 27.537 30.000 0.48 7.57 169 LYS A CA 1
ATOM 1295 C CA B LYS A 1 172 ? 13.576 27.574 29.998 0.52 8.04 169 LYS A CA 1
ATOM 1296 C C . LYS A 1 172 ? 14.304 28.052 28.748 1.00 7.60 169 LYS A C 1
ATOM 1297 O O . LYS A 1 172 ? 14.997 29.081 28.785 1.00 8.30 169 LYS A O 1
ATOM 1308 N N . THR A 1 173 ? 14.086 27.353 27.647 1.00 7.09 170 THR A N 1
ATOM 1309 C CA . THR A 1 173 ? 14.661 27.724 26.353 1.00 7.26 170 THR A CA 1
ATOM 1310 C C . THR A 1 173 ? 13.594 27.566 25.284 1.00 7.08 170 THR A C 1
ATOM 1311 O O . THR A 1 173 ? 12.620 26.833 25.452 1.00 7.41 170 THR A O 1
ATOM 1315 N N . GLN A 1 174 ? 13.786 28.239 24.147 1.00 7.57 171 GLN A N 1
ATOM 1316 C CA . GLN A 1 174 ? 12.772 28.168 23.084 1.00 7.81 171 GLN A CA 1
ATOM 1317 C C . GLN A 1 174 ? 13.438 28.567 21.775 1.00 7.25 171 GLN A C 1
ATOM 1318 O O . GLN A 1 174 ? 14.173 29.563 21.735 1.00 7.89 171 GLN A O 1
ATOM 1324 N N . VAL A 1 175 ? 13.194 27.799 20.726 1.00 7.37 172 VAL A N 1
ATOM 1325 C CA . VAL A 1 175 ? 13.834 28.045 19.419 1.00 7.44 172 VAL A CA 1
ATOM 1326 C C . VAL A 1 175 ? 12.756 28.056 18.338 1.00 7.12 172 VAL A C 1
ATOM 1327 O O . VAL A 1 175 ? 11.946 27.135 18.264 1.00 7.46 172 VAL A O 1
ATOM 1331 N N . THR A 1 176 ? 12.794 29.103 17.525 1.00 7.27 173 THR A N 1
ATOM 1332 C CA . THR A 1 176 ? 11.940 29.255 16.334 1.00 7.33 173 THR A CA 1
ATOM 1333 C C . THR A 1 176 ? 12.821 28.971 15.120 1.00 7.57 173 THR A C 1
ATOM 1334 O O . THR A 1 176 ? 13.828 29.667 14.942 1.00 8.15 173 THR A O 1
ATOM 1338 N N . VAL A 1 177 ? 12.459 27.952 14.345 1.00 7.77 174 VAL A N 1
ATOM 1339 C CA . VAL A 1 177 ? 13.198 27.556 13.125 1.00 7.94 174 VAL A CA 1
ATOM 1340 C C . VAL A 1 177 ? 12.364 27.971 11.925 1.00 8.44 174 VAL A C 1
ATOM 1341 O O . VAL A 1 177 ? 11.137 27.801 11.910 1.00 8.43 174 VAL A O 1
ATOM 1345 N N . GLU A 1 178 ? 13.041 28.510 10.921 1.00 8.46 175 GLU A N 1
ATOM 1346 C CA . GLU A 1 178 ? 12.459 28.828 9.607 1.00 8.68 175 GLU A CA 1
ATOM 1347 C C . GLU A 1 178 ? 12.670 27.608 8.720 1.00 8.21 175 GLU A C 1
ATOM 1348 O O . GLU A 1 178 ? 13.822 27.198 8.515 1.00 9.05 175 GLU A O 1
ATOM 1354 N N . TYR A 1 179 ? 11.580 27.047 8.231 1.00 8.44 176 TYR A N 1
ATOM 1355 C CA . TYR A 1 179 ? 11.522 25.799 7.471 1.00 8.39 176 TYR A CA 1
ATOM 1356 C C . TYR A 1 179 ? 11.033 26.048 6.045 1.00 8.84 176 TYR A C 1
ATOM 1357 O O . TYR A 1 179 ? 10.214 26.930 5.791 1.00 10.05 176 TYR A O 1
ATOM 1366 N N . TYR A 1 180 ? 11.468 25.157 5.167 1.00 8.97 177 TYR A N 1
ATOM 1367 C CA . TYR A 1 180 ? 10.930 24.975 3.804 1.00 8.91 177 TYR A CA 1
ATOM 1368 C C . TYR A 1 180 ? 10.288 23.591 3.713 1.00 9.03 177 TYR A C 1
ATOM 1369 O O . TYR A 1 180 ? 10.799 22.628 4.280 1.00 10.21 177 TYR A O 1
ATOM 1378 N N . ASN A 1 181 ? 9.162 23.485 3.016 1.00 9.61 178 ASN A N 1
ATOM 1379 C CA . ASN A 1 181 ? 8.475 22.207 2.778 1.00 9.98 178 ASN A CA 1
ATOM 1380 C C . ASN A 1 181 ? 8.885 21.649 1.405 1.00 9.88 178 ASN A C 1
ATOM 1381 O O . ASN A 1 181 ? 8.535 22.254 0.380 1.00 11.92 178 ASN A O 1
ATOM 1386 N N . ASP A 1 182 ? 9.643 20.566 1.400 1.00 10.34 179 ASP A N 1
ATOM 1387 C CA . ASP A 1 182 ? 10.092 19.896 0.140 1.00 10.11 179 ASP A CA 1
ATOM 1388 C C . ASP A 1 182 ? 9.241 18.635 -0.025 1.00 10.12 179 ASP A C 1
ATOM 1389 O O . ASP A 1 182 ? 9.603 17.595 0.495 1.00 10.70 179 ASP A O 1
ATOM 1394 N N . LYS A 1 183 ? 8.161 18.716 -0.760 1.00 10.99 180 LYS A N 1
ATOM 1395 C CA . LYS A 1 183 ? 7.382 17.510 -1.099 1.00 11.76 180 LYS A CA 1
ATOM 1396 C C . LYS A 1 183 ? 6.951 16.770 0.163 1.00 11.86 180 LYS A C 1
ATOM 1397 O O . LYS A 1 183 ? 6.927 15.527 0.169 1.00 12.74 180 LYS A O 1
ATOM 1403 N N . GLY A 1 184 ? 6.617 17.522 1.213 1.00 10.59 181 GLY A N 1
ATOM 1404 C CA . GLY A 1 184 ? 6.132 16.976 2.499 1.00 10.52 181 GLY A CA 1
ATOM 1405 C C . GLY A 1 184 ? 7.214 16.868 3.559 1.00 9.41 181 GLY A C 1
ATOM 1406 O O . GLY A 1 184 ? 6.915 16.689 4.742 1.00 10.80 181 GLY A O 1
ATOM 1407 N N . ALA A 1 185 ? 8.463 16.899 3.135 1.00 9.01 182 ALA A N 1
ATOM 1408 C CA . ALA A 1 185 ? 9.616 16.817 4.041 1.00 9.13 182 ALA A CA 1
ATOM 1409 C C . ALA A 1 185 ? 9.902 18.210 4.587 1.00 8.80 182 ALA A C 1
ATOM 1410 O O . ALA A 1 185 ? 9.737 19.225 3.920 1.00 10.02 182 ALA A O 1
ATOM 1412 N N . MET A 1 186 ? 10.356 18.234 5.830 1.00 8.92 183 MET A N 1
ATOM 1413 C CA . MET A 1 186 ? 10.662 19.485 6.523 1.00 9.29 183 MET A CA 1
ATOM 1414 C C . MET A 1 186 ? 12.145 19.773 6.401 1.00 9.31 183 MET A C 1
ATOM 1415 O O . MET A 1 186 ? 12.971 18.967 6.826 1.00 11.30 183 MET A O 1
ATOM 1420 N N . VAL A 1 187 ? 12.468 20.893 5.774 1.00 8.88 184 VAL A N 1
ATOM 1421 C CA . VAL A 1 187 ? 13.874 21.254 5.487 1.00 8.72 184 VAL A CA 1
ATOM 1422 C C . VAL A 1 187 ? 14.196 22.506 6.293 1.00 8.37 184 VAL A C 1
ATOM 1423 O O . VAL A 1 187 ? 13.768 23.612 5.949 1.00 8.66 184 VAL A O 1
ATOM 1427 N N . PRO A 1 188 ? 14.977 22.399 7.375 1.00 8.50 185 PRO A N 1
ATOM 1428 C CA . PRO A 1 188 ? 15.325 23.588 8.126 1.00 8.82 185 PRO A CA 1
ATOM 1429 C C . PRO A 1 188 ? 16.254 24.486 7.316 1.00 8.91 185 PRO A C 1
ATOM 1430 O O . PRO A 1 188 ? 17.194 24.010 6.706 1.00 10.70 185 PRO A O 1
ATOM 1434 N N . ILE A 1 189 ? 15.958 25.776 7.348 1.00 8.41 186 ILE A N 1
ATOM 1435 C CA . ILE A 1 189 ? 16.757 26.789 6.627 1.00 9.34 186 ILE A CA 1
ATOM 1436 C C . ILE A 1 189 ? 17.638 27.558 7.595 1.00 9.65 186 ILE A C 1
ATOM 1437 O O . ILE A 1 189 ? 18.846 27.703 7.363 1.00 11.31 186 ILE A O 1
ATOM 1442 N N . ARG A 1 190 ? 17.058 28.083 8.662 1.00 9.33 187 ARG A N 1
ATOM 1443 C CA . ARG A 1 190 ? 17.812 28.939 9.588 1.00 9.86 187 ARG A CA 1
ATOM 1444 C C . ARG A 1 190 ? 17.074 28.974 10.918 1.00 9.09 187 ARG A C 1
ATOM 1445 O O . ARG A 1 190 ? 15.868 28.702 10.991 1.00 9.29 187 ARG A O 1
ATOM 1453 N N . VAL A 1 191 ? 17.811 29.352 11.938 1.00 9.17 188 VAL A N 1
ATOM 1454 C CA . VAL A 1 191 ? 17.218 29.691 13.249 1.00 9.11 188 VAL A CA 1
ATOM 1455 C C . VAL A 1 191 ? 16.813 31.158 13.255 1.00 8.93 188 VAL A C 1
ATOM 1456 O O . VAL A 1 191 ? 17.638 32.050 12.993 1.00 10.01 188 VAL A O 1
ATOM 1460 N N . HIS A 1 192 ? 15.525 31.381 13.463 1.00 8.58 189 HIS A N 1
ATOM 1461 C CA . HIS A 1 192 ? 14.900 32.702 13.416 1.00 9.18 189 HIS A CA 1
ATOM 1462 C C . HIS A 1 192 ? 15.031 33.427 14.755 1.00 8.42 189 HIS A C 1
ATOM 1463 O O . HIS A 1 192 ? 15.368 34.609 14.783 1.00 9.37 189 HIS A O 1
ATOM 1470 N N . THR A 1 193 ? 14.716 32.733 15.847 1.00 8.37 190 THR A N 1
ATOM 1471 C CA . THR A 1 193 ? 14.705 33.332 17.187 1.00 8.08 190 THR A CA 1
ATOM 1472 C C . THR A 1 193 ? 15.188 32.294 18.202 1.00 8.19 190 THR A C 1
ATOM 1473 O O . THR A 1 193 ? 14.764 31.133 18.142 1.00 8.46 190 THR A O 1
ATOM 1477 N N . VAL A 1 194 ? 16.041 32.749 19.109 1.00 8.12 191 VAL A N 1
ATOM 1478 C CA . VAL A 1 194 ? 16.502 31.942 20.253 1.00 8.00 191 VAL A CA 1
ATOM 1479 C C . VAL A 1 194 ? 16.131 32.709 21.518 1.00 7.92 191 VAL A C 1
ATOM 1480 O O . VAL A 1 194 ? 16.492 33.882 21.662 1.00 8.96 191 VAL A O 1
ATOM 1484 N N . LEU A 1 195 ? 15.456 32.026 22.441 1.00 7.81 192 LEU A N 1
ATOM 1485 C CA . LEU A 1 195 ? 15.081 32.560 23.752 1.00 7.64 192 LEU A CA 1
ATOM 1486 C C . LEU A 1 195 ? 15.697 31.672 24.820 1.00 7.51 192 LEU A C 1
ATOM 1487 O O . LEU A 1 195 ? 15.535 30.443 24.773 1.00 7.62 192 LEU A O 1
ATOM 1492 N N . ILE A 1 196 ? 16.323 32.304 25.797 1.00 7.55 193 ILE A N 1
ATOM 1493 C CA . ILE A 1 196 ? 16.760 31.622 27.033 1.00 7.64 193 ILE A CA 1
ATOM 1494 C C . ILE A 1 196 ? 16.329 32.490 28.201 1.00 7.94 193 ILE A C 1
ATOM 1495 O O . ILE A 1 196 ? 16.633 33.681 28.198 1.00 8.56 193 ILE A O 1
ATOM 1500 N N . SER A 1 197 ? 15.680 31.884 29.174 1.00 7.59 194 SER A N 1
ATOM 1501 C CA . SER A 1 197 ? 15.420 32.508 30.485 1.00 7.83 194 SER A CA 1
ATOM 1502 C C . SER A 1 197 ? 16.012 31.568 31.524 1.00 8.17 194 SER A C 1
ATOM 1503 O O . SER A 1 197 ? 15.452 30.484 31.741 1.00 9.53 194 SER A O 1
ATOM 1506 N N . THR A 1 198 ? 17.129 31.945 32.148 1.00 8.36 195 THR A N 1
ATOM 1507 C CA . THR A 1 198 ? 17.795 31.033 33.091 1.00 8.18 195 THR A CA 1
ATOM 1508 C C . THR A 1 198 ? 17.862 31.659 34.477 1.00 8.09 195 THR A C 1
ATOM 1509 O O . THR A 1 198 ? 18.152 32.849 34.638 1.00 8.95 195 THR A O 1
ATOM 1513 N N . GLN A 1 199 ? 17.733 30.796 35.468 1.00 8.43 196 GLN A N 1
ATOM 1514 C CA . GLN A 1 199 ? 17.969 31.184 36.862 1.00 8.63 196 GLN A CA 1
ATOM 1515 C C . GLN A 1 199 ? 19.470 31.408 37.055 1.00 8.80 196 GLN A C 1
ATOM 1516 O O . GLN A 1 199 ? 20.303 30.786 36.391 1.00 9.02 196 GLN A O 1
ATOM 1522 N N . HIS A 1 200 ? 19.792 32.314 37.980 1.00 9.37 197 HIS A N 1
ATOM 1523 C CA . HIS A 1 200 ? 21.204 32.696 38.226 1.00 9.91 197 HIS A CA 1
ATOM 1524 C C . HIS A 1 200 ? 21.363 33.230 39.656 1.00 10.25 197 HIS A C 1
ATOM 1525 O O . HIS A 1 200 ? 20.344 33.504 40.325 1.00 11.59 197 HIS A O 1
ATOM 1532 N N . ASP A 1 201 ? 22.617 33.408 40.067 1.00 11.66 198 ASP A N 1
ATOM 1533 C CA . ASP A 1 201 ? 22.930 33.902 41.436 1.00 13.27 198 ASP A CA 1
ATOM 1534 C C . ASP A 1 201 ? 22.825 35.433 41.491 1.00 14.81 198 ASP A C 1
ATOM 1535 O O . ASP A 1 201 ? 22.752 36.061 40.450 1.00 17.50 198 ASP A O 1
ATOM 1540 N N . GLU A 1 202 ? 22.922 36.021 42.683 1.00 19.11 199 GLU A N 1
ATOM 1541 C CA . GLU A 1 202 ? 22.700 37.485 42.851 1.00 23.84 199 GLU A CA 1
ATOM 1542 C C . GLU A 1 202 ? 23.951 38.325 42.572 1.00 32.06 199 GLU A C 1
ATOM 1543 O O . GLU A 1 202 ? 23.883 39.540 42.831 1.00 39.06 199 GLU A O 1
ATOM 1549 N N . THR A 1 203 ? 25.034 37.739 42.065 1.00 23.64 200 THR A N 1
ATOM 1550 C CA . THR A 1 203 ? 26.267 38.541 41.848 1.00 27.13 200 THR A CA 1
ATOM 1551 C C . THR A 1 203 ? 26.490 38.854 40.365 1.00 26.24 200 THR A C 1
ATOM 1552 O O . THR A 1 203 ? 26.926 39.975 40.064 1.00 33.36 200 THR A O 1
ATOM 1556 N N . VAL A 1 204 ? 26.205 37.896 39.482 1.00 21.12 201 VAL A N 1
ATOM 1557 C CA . VAL A 1 204 ? 26.468 38.053 38.021 1.00 20.46 201 VAL A CA 1
ATOM 1558 C C . VAL A 1 204 ? 25.679 39.233 37.444 1.00 18.06 201 VAL A C 1
ATOM 1559 O O . VAL A 1 204 ? 24.515 39.384 37.784 1.00 18.49 201 VAL A O 1
ATOM 1563 N N . THR A 1 205 ? 26.306 40.025 36.571 1.00 20.13 202 THR A N 1
ATOM 1564 C CA . THR A 1 205 ? 25.614 41.183 35.947 1.00 21.98 202 THR A CA 1
ATOM 1565 C C . THR A 1 205 ? 24.819 40.724 34.718 1.00 19.07 202 THR A C 1
ATOM 1566 O O . THR A 1 205 ? 25.095 39.625 34.206 1.00 18.36 202 THR A O 1
ATOM 1570 N N . ASN A 1 206 ? 23.879 41.552 34.261 1.00 22.29 203 ASN A N 1
ATOM 1571 C CA . ASN A 1 206 ? 23.056 41.226 33.066 1.00 23.30 203 ASN A CA 1
ATOM 1572 C C . ASN A 1 206 ? 23.973 41.093 31.845 1.00 22.19 203 ASN A C 1
ATOM 1573 O O . ASN A 1 206 ? 23.715 40.219 30.999 1.00 22.09 203 ASN A O 1
ATOM 1578 N N . ASP A 1 207 ? 25.002 41.939 31.766 1.00 24.76 204 ASP A N 1
ATOM 1579 C CA . ASP A 1 207 ? 25.975 41.900 30.647 1.00 27.52 204 ASP A CA 1
ATOM 1580 C C . ASP A 1 207 ? 26.739 40.575 30.659 1.00 21.84 204 ASP A C 1
ATOM 1581 O O . ASP A 1 207 ? 26.896 40.006 29.560 1.00 21.59 204 ASP A O 1
ATOM 1586 N N . GLU A 1 208 ? 27.166 40.069 31.822 1.00 20.17 205 GLU A N 1
ATOM 1587 C CA A GLU A 1 208 ? 27.908 38.791 31.938 0.55 19.10 205 GLU A CA 1
ATOM 1588 C CA B GLU A 1 208 ? 27.936 38.786 31.899 0.45 17.87 205 GLU A CA 1
ATOM 1589 C C . GLU A 1 208 ? 26.973 37.645 31.555 1.00 15.14 205 GLU A C 1
ATOM 1590 O O . GLU A 1 208 ? 27.395 36.738 30.849 1.00 14.55 205 GLU A O 1
ATOM 1601 N N . ILE A 1 209 ? 25.725 37.701 32.014 1.00 13.99 206 ILE A N 1
ATOM 1602 C CA . ILE A 1 209 ? 24.754 36.630 31.658 1.00 12.91 206 ILE A CA 1
ATOM 1603 C C . ILE A 1 209 ? 24.611 36.574 30.130 1.00 11.78 206 ILE A C 1
ATOM 1604 O O . ILE A 1 209 ? 24.749 35.487 29.562 1.00 11.38 206 ILE A O 1
ATOM 1609 N N . ALA A 1 210 ? 24.414 37.723 29.481 1.00 13.42 207 ALA A N 1
ATOM 1610 C CA . ALA A 1 210 ? 24.135 37.739 28.033 1.00 14.43 207 ALA A CA 1
ATOM 1611 C C . ALA A 1 210 ? 25.383 37.237 27.291 1.00 12.83 207 ALA A C 1
ATOM 1612 O O . ALA A 1 210 ? 25.259 36.409 26.365 1.00 12.37 207 ALA A O 1
ATOM 1614 N N . ARG A 1 211 ? 26.565 37.710 27.665 1.00 13.42 208 ARG A N 1
ATOM 1615 C CA . ARG A 1 211 ? 27.800 37.299 26.965 1.00 13.95 208 ARG A CA 1
ATOM 1616 C C . ARG A 1 211 ? 28.027 35.799 27.163 1.00 11.90 208 ARG A C 1
ATOM 1617 O O . ARG A 1 211 ? 28.346 35.114 26.193 1.00 12.95 208 ARG A O 1
ATOM 1625 N N . ASP A 1 212 ? 27.879 35.302 28.388 1.00 11.50 209 ASP A N 1
ATOM 1626 C CA . ASP A 1 212 ? 28.146 33.877 28.637 1.00 11.68 209 ASP A CA 1
ATOM 1627 C C . ASP A 1 212 ? 27.083 33.018 27.955 1.00 10.31 209 ASP A C 1
ATOM 1628 O O . ASP A 1 212 ? 27.423 31.950 27.465 1.00 10.76 209 ASP A O 1
ATOM 1633 N N . LEU A 1 213 ? 25.833 33.454 27.934 1.00 9.33 210 LEU A N 1
ATOM 1634 C CA . LEU A 1 213 ? 24.819 32.662 27.214 1.00 9.55 210 LEU A CA 1
ATOM 1635 C C . LEU A 1 213 ? 25.199 32.573 25.739 1.00 9.44 210 LEU A C 1
ATOM 1636 O O . LEU A 1 213 ? 25.070 31.495 25.138 1.00 10.41 210 LEU A O 1
ATOM 1641 N N . LYS A 1 214 ? 25.600 33.677 25.127 1.00 9.63 211 LYS A N 1
ATOM 1642 C CA . LYS A 1 214 ? 25.946 33.642 23.694 1.00 10.38 211 LYS A CA 1
ATOM 1643 C C . LYS A 1 214 ? 27.147 32.728 23.464 1.00 9.76 211 LYS A C 1
ATOM 1644 O O . LYS A 1 214 ? 27.124 31.906 22.544 1.00 11.29 211 LYS A O 1
ATOM 1650 N N . GLU A 1 215 ? 28.191 32.868 24.269 1.00 10.06 212 GLU A N 1
ATOM 1651 C CA A GLU A 1 215 ? 29.505 32.266 23.964 0.47 11.14 212 GLU A CA 1
ATOM 1652 C CA B GLU A 1 215 ? 29.491 32.248 23.948 0.53 11.07 212 GLU A CA 1
ATOM 1653 C C . GLU A 1 215 ? 29.603 30.835 24.509 1.00 10.43 212 GLU A C 1
ATOM 1654 O O . GLU A 1 215 ? 30.219 29.995 23.853 1.00 12.43 212 GLU A O 1
ATOM 1665 N N . HIS A 1 216 ? 29.073 30.581 25.693 1.00 9.96 213 HIS A N 1
ATOM 1666 C CA . HIS A 1 216 ? 29.232 29.259 26.325 1.00 9.76 213 HIS A CA 1
ATOM 1667 C C . HIS A 1 216 ? 28.048 28.334 26.036 1.00 9.78 213 HIS A C 1
ATOM 1668 O O . HIS A 1 216 ? 28.206 27.118 26.216 1.00 10.77 213 HIS A O 1
ATOM 1675 N N . VAL A 1 217 ? 26.904 28.868 25.650 1.00 9.40 214 VAL A N 1
ATOM 1676 C CA . VAL A 1 217 ? 25.681 28.045 25.514 1.00 9.40 214 VAL A CA 1
ATOM 1677 C C . VAL A 1 217 ? 25.184 28.021 24.059 1.00 9.14 214 VAL A C 1
ATOM 1678 O O . VAL A 1 217 ? 25.122 26.949 23.465 1.00 10.88 214 VAL A O 1
ATOM 1682 N N . ILE A 1 218 ? 24.878 29.176 23.479 1.00 9.14 215 ILE A N 1
ATOM 1683 C CA . ILE A 1 218 ? 24.249 29.204 22.140 1.00 10.07 215 ILE A CA 1
ATOM 1684 C C . ILE A 1 218 ? 25.271 28.776 21.083 1.00 10.58 215 ILE A C 1
ATOM 1685 O O . ILE A 1 218 ? 24.959 27.907 20.246 1.00 11.65 215 ILE A O 1
ATOM 1690 N N . LYS A 1 219 ? 26.451 29.379 21.088 1.00 11.44 216 LYS A N 1
ATOM 1691 C CA . LYS A 1 219 ? 27.427 29.130 20.009 1.00 12.82 216 LYS A CA 1
ATOM 1692 C C . LYS A 1 219 ? 27.772 27.644 19.916 1.00 11.67 216 LYS A C 1
ATOM 1693 O O . LYS A 1 219 ? 27.810 27.094 18.812 1.00 12.63 216 LYS A O 1
ATOM 1699 N N . PRO A 1 220 ? 28.077 26.934 21.027 1.00 12.23 217 PRO A N 1
ATOM 1700 C CA . PRO A 1 220 ? 28.412 25.513 20.906 1.00 13.46 217 PRO A CA 1
ATOM 1701 C C . PRO A 1 220 ? 27.248 24.623 20.472 1.00 12.94 217 PRO A C 1
ATOM 1702 O O . PRO A 1 220 ? 27.476 23.573 19.892 1.00 16.81 217 PRO A O 1
ATOM 1706 N N . VAL A 1 221 ? 26.027 25.023 20.756 1.00 10.93 218 VAL A N 1
ATOM 1707 C CA . VAL A 1 221 ? 24.860 24.142 20.518 1.00 10.96 218 VAL A CA 1
ATOM 1708 C C . VAL A 1 221 ? 24.327 24.313 19.111 1.00 10.81 218 VAL A C 1
ATOM 1709 O O . VAL A 1 221 ? 24.012 23.302 18.490 1.00 13.45 218 VAL A O 1
ATOM 1713 N N . ILE A 1 222 ? 24.169 25.534 18.646 1.00 10.57 219 ILE A N 1
ATOM 1714 C CA . ILE A 1 222 ? 23.453 25.755 17.376 1.00 11.21 219 ILE A CA 1
ATOM 1715 C C . ILE A 1 222 ? 24.461 25.751 16.249 1.00 12.05 219 ILE A C 1
ATOM 1716 O O . ILE A 1 222 ? 25.389 26.546 16.250 1.00 13.73 219 ILE A O 1
ATOM 1721 N N . PRO A 1 223 ? 24.324 24.847 15.249 1.00 13.05 220 PRO A N 1
ATOM 1722 C CA . PRO A 1 223 ? 25.225 24.863 14.107 1.00 15.28 220 PRO A CA 1
ATOM 1723 C C . PRO A 1 223 ? 25.307 26.271 13.508 1.00 14.11 220 PRO A C 1
ATOM 1724 O O . PRO A 1 223 ? 24.298 26.905 13.247 1.00 13.67 220 PRO A O 1
ATOM 1728 N N . GLU A 1 224 ? 26.525 26.687 13.194 1.00 15.86 221 GLU A N 1
ATOM 1729 C CA A GLU A 1 224 ? 26.790 28.043 12.659 0.49 17.38 221 GLU A CA 1
ATOM 1730 C CA B GLU A 1 224 ? 26.750 28.063 12.690 0.51 16.64 221 GLU A CA 1
ATOM 1731 C C . GLU A 1 224 ? 25.986 28.262 11.374 1.00 15.39 221 GLU A C 1
ATOM 1732 O O . GLU A 1 224 ? 25.574 29.409 11.101 1.00 16.91 221 GLU A O 1
ATOM 1743 N N . LYS A 1 225 ? 25.794 27.210 10.568 1.00 15.42 222 LYS A N 1
ATOM 1744 C CA . LYS A 1 225 ? 25.072 27.335 9.286 1.00 15.64 222 LYS A CA 1
ATOM 1745 C C . LYS A 1 225 ? 23.650 27.844 9.503 1.00 15.09 222 LYS A C 1
ATOM 1746 O O . LYS A 1 225 ? 23.072 28.357 8.558 1.00 17.77 222 LYS A O 1
ATOM 1752 N N . TYR A 1 226 ? 23.078 27.682 10.686 1.00 12.91 223 TYR A N 1
ATOM 1753 C CA . TYR A 1 226 ? 21.682 28.106 10.935 1.00 13.04 223 TYR A CA 1
ATOM 1754 C C . TYR A 1 226 ? 21.603 29.495 11.574 1.00 13.40 223 TYR A C 1
ATOM 1755 O O . TYR A 1 226 ? 20.488 30.007 11.727 1.00 14.54 223 TYR A O 1
ATOM 1764 N N . LEU A 1 227 ? 22.740 30.074 11.957 1.00 15.11 224 LEU A N 1
ATOM 1765 C CA . LEU A 1 227 ? 22.742 31.400 12.619 1.00 15.67 224 LEU A CA 1
ATOM 1766 C C . LEU A 1 227 ? 23.177 32.454 11.622 1.00 16.72 224 LEU A C 1
ATOM 1767 O O . LEU A 1 227 ? 24.147 32.208 10.896 1.00 22.04 224 LEU A O 1
ATOM 1772 N N . ASP A 1 228 ? 22.563 33.624 11.681 1.00 15.73 225 ASP A N 1
ATOM 1773 C CA . ASP A 1 228 ? 22.991 34.741 10.809 1.00 17.44 225 ASP A CA 1
ATOM 1774 C C . ASP A 1 228 ? 22.746 36.058 11.533 1.00 17.48 225 ASP A C 1
ATOM 1775 O O . ASP A 1 228 ? 22.285 36.059 12.662 1.00 17.20 225 ASP A O 1
ATOM 1780 N N . GLU A 1 229 ? 23.040 37.158 10.872 1.00 19.90 226 GLU A N 1
ATOM 1781 C CA A GLU A 1 229 ? 22.969 38.481 11.532 0.45 20.84 226 GLU A CA 1
ATOM 1782 C CA B GLU A 1 229 ? 22.961 38.533 11.410 0.55 23.18 226 GLU A CA 1
ATOM 1783 C C . GLU A 1 229 ? 21.515 38.859 11.820 1.00 18.88 226 GLU A C 1
ATOM 1784 O O . GLU A 1 229 ? 21.317 39.716 12.681 1.00 24.48 226 GLU A O 1
ATOM 1795 N N . LYS A 1 230 ? 20.535 38.220 11.177 1.00 16.84 227 LYS A N 1
ATOM 1796 C CA . LYS A 1 230 ? 19.109 38.526 11.461 1.00 15.61 227 LYS A CA 1
ATOM 1797 C C . LYS A 1 230 ? 18.570 37.689 12.629 1.00 13.42 227 LYS A C 1
ATOM 1798 O O . LYS A 1 230 ? 17.508 38.038 13.147 1.00 14.39 227 LYS A O 1
ATOM 1804 N N . THR A 1 231 ? 19.210 36.599 13.009 1.00 12.37 228 THR A N 1
ATOM 1805 C CA . THR A 1 231 ? 18.688 35.772 14.117 1.00 11.20 228 THR A CA 1
ATOM 1806 C C . THR A 1 231 ? 18.432 36.671 15.326 1.00 11.34 228 THR A C 1
ATOM 1807 O O . THR A 1 231 ? 19.301 37.440 15.694 1.00 13.35 228 THR A O 1
ATOM 1811 N N . ILE A 1 232 ? 17.266 36.504 15.932 1.00 10.45 229 ILE A N 1
ATOM 1812 C CA . ILE A 1 232 ? 16.838 37.312 17.098 1.00 10.79 229 ILE A CA 1
ATOM 1813 C C . ILE A 1 232 ? 17.208 36.535 18.356 1.00 10.23 229 ILE A C 1
ATOM 1814 O O . ILE A 1 232 ? 16.894 35.350 18.462 1.00 10.51 229 ILE A O 1
ATOM 1819 N N . PHE A 1 233 ? 17.833 37.211 19.309 1.00 10.51 230 PHE A N 1
ATOM 1820 C CA . PHE A 1 233 ? 18.142 36.628 20.622 1.00 10.85 230 PHE A CA 1
ATOM 1821 C C . PHE A 1 233 ? 17.376 37.371 21.704 1.00 10.75 230 PHE A C 1
ATOM 1822 O O . PHE A 1 233 ? 17.409 38.607 21.796 1.00 14.11 230 PHE A O 1
ATOM 1830 N N . HIS A 1 234 ? 16.697 36.596 22.537 1.00 9.52 231 HIS A N 1
ATOM 1831 C CA . HIS A 1 234 ? 16.063 37.110 23.767 1.00 9.70 231 HIS A CA 1
ATOM 1832 C C . HIS A 1 234 ? 16.736 36.383 24.922 1.00 9.43 231 HIS A C 1
ATOM 1833 O O . HIS A 1 234 ? 16.569 35.181 25.052 1.00 9.95 231 HIS A O 1
ATOM 1840 N N . LEU A 1 235 ? 17.516 37.101 25.720 1.00 9.99 232 LEU A N 1
ATOM 1841 C CA . LEU A 1 235 ? 18.349 36.519 26.780 1.00 10.48 232 LEU A CA 1
ATOM 1842 C C . LEU A 1 235 ? 17.895 37.124 28.108 1.00 10.50 232 LEU A C 1
ATOM 1843 O O . LEU A 1 235 ? 18.071 38.307 28.342 1.00 11.83 232 LEU A O 1
ATOM 1848 N N . ASN A 1 236 ? 17.284 36.287 28.934 1.00 10.20 233 ASN A N 1
ATOM 1849 C CA . ASN A 1 236 ? 16.632 36.740 30.187 1.00 10.73 233 ASN A CA 1
ATOM 1850 C C . ASN A 1 236 ? 15.852 38.020 29.914 1.00 10.98 233 ASN A C 1
ATOM 1851 O O . ASN A 1 236 ? 16.011 39.024 30.604 1.00 12.05 233 ASN A O 1
ATOM 1856 N N . PRO A 1 237 ? 14.886 37.987 28.966 1.00 11.14 234 PRO A N 1
ATOM 1857 C CA . PRO A 1 237 ? 14.183 39.206 28.581 1.00 13.32 234 PRO A CA 1
ATOM 1858 C C . PRO A 1 237 ? 13.339 39.861 29.669 1.00 15.20 234 PRO A C 1
ATOM 1859 O O . PRO A 1 237 ? 13.112 41.069 29.597 1.00 20.92 234 PRO A O 1
ATOM 1863 N N . SER A 1 238 ? 12.887 39.080 30.647 1.00 15.37 235 SER A N 1
ATOM 1864 C CA . SER A 1 238 ? 12.030 39.684 31.699 1.00 17.24 235 SER A CA 1
ATOM 1865 C C . SER A 1 238 ? 12.878 40.212 32.864 1.00 15.76 235 SER A C 1
ATOM 1866 O O . SER A 1 238 ? 12.290 40.649 33.866 1.00 21.92 235 SER A O 1
ATOM 1869 N N . GLY A 1 239 ? 14.204 40.190 32.724 1.00 14.70 236 GLY A N 1
ATOM 1870 C CA . GLY A 1 239 ? 15.097 40.754 33.753 1.00 17.57 236 GLY A CA 1
ATOM 1871 C C . GLY A 1 239 ? 15.603 39.689 34.694 1.00 15.94 236 GLY A C 1
ATOM 1872 O O . GLY A 1 239 ? 15.831 38.548 34.249 1.00 18.96 236 GLY A O 1
ATOM 1873 N N . ARG A 1 240 ? 15.783 40.050 35.969 1.00 19.52 237 ARG A N 1
ATOM 1874 C CA A ARG A 1 240 ? 16.253 38.973 36.935 0.51 19.51 237 ARG A CA 1
ATOM 1875 C CA B ARG A 1 240 ? 16.217 39.029 37.020 0.49 18.07 237 ARG A CA 1
ATOM 1876 C C . ARG A 1 240 ? 15.352 37.708 37.339 1.00 16.28 237 ARG A C 1
ATOM 1877 O O . ARG A 1 240 ? 14.109 37.609 37.348 1.00 19.02 237 ARG A O 1
ATOM 1892 N N . PHE A 1 241 ? 16.175 36.657 37.426 1.00 14.73 238 PHE A N 1
ATOM 1893 C CA . PHE A 1 241 ? 15.679 35.289 37.698 1.00 13.34 238 PHE A CA 1
ATOM 1894 C C . PHE A 1 241 ? 16.573 34.686 38.780 1.00 12.26 238 PHE A C 1
ATOM 1895 O O . PHE A 1 241 ? 17.410 33.856 38.496 1.00 13.16 238 PHE A O 1
ATOM 1903 N N . VAL A 1 242 ? 16.415 35.149 40.016 1.00 13.86 239 VAL A N 1
ATOM 1904 C CA . VAL A 1 242 ? 17.262 34.623 41.122 1.00 14.64 239 VAL A CA 1
ATOM 1905 C C . VAL A 1 242 ? 16.474 33.522 41.842 1.00 16.38 239 VAL A C 1
ATOM 1906 O O . VAL A 1 242 ? 17.071 32.524 42.216 1.00 19.73 239 VAL A O 1
ATOM 1910 N N . ILE A 1 243 ? 15.167 33.734 41.985 1.00 17.35 240 ILE A N 1
ATOM 1911 C CA . ILE A 1 243 ? 14.194 32.798 42.610 1.00 17.61 240 ILE A CA 1
ATOM 1912 C C . ILE A 1 243 ? 13.819 31.749 41.563 1.00 15.74 240 ILE A C 1
ATOM 1913 O O . ILE A 1 243 ? 13.514 32.128 40.427 1.00 20.53 240 ILE A O 1
ATOM 1918 N N . GLY A 1 244 ? 13.867 30.466 41.931 1.00 14.55 241 GLY A N 1
ATOM 1919 C CA . GLY A 1 244 ? 13.484 29.409 40.990 1.00 12.58 241 GLY A CA 1
ATOM 1920 C C . GLY A 1 244 ? 13.122 28.112 41.663 1.00 10.52 241 GLY A C 1
ATOM 1921 O O . GLY A 1 244 ? 12.986 27.992 42.896 1.00 11.81 241 GLY A O 1
ATOM 1922 N N . GLY A 1 245 ? 12.961 27.109 40.824 1.00 9.93 242 GLY A N 1
ATOM 1923 C CA . GLY A 1 245 ? 12.523 25.816 41.324 1.00 9.80 242 GLY A CA 1
ATOM 1924 C C . GLY A 1 245 ? 11.112 25.901 41.886 1.00 9.01 242 GLY A C 1
ATOM 1925 O O . GLY A 1 245 ? 10.275 26.662 41.437 1.00 9.98 242 GLY A O 1
ATOM 1926 N N . PRO A 1 246 ? 10.832 25.090 42.916 1.00 8.77 243 PRO A N 1
ATOM 1927 C CA . PRO A 1 246 ? 9.518 25.073 43.530 1.00 9.73 243 PRO A CA 1
ATOM 1928 C C . PRO A 1 246 ? 9.156 26.353 44.289 1.00 8.65 243 PRO A C 1
ATOM 1929 O O . PRO A 1 246 ? 7.997 26.513 44.662 1.00 9.66 243 PRO A O 1
ATOM 1933 N N . HIS A 1 247 ? 10.130 27.209 44.590 1.00 9.75 244 HIS A N 1
ATOM 1934 C CA . HIS A 1 247 ? 9.868 28.398 45.417 1.00 9.68 244 HIS A CA 1
ATOM 1935 C C . HIS A 1 247 ? 8.869 29.315 44.717 1.00 9.68 244 HIS A C 1
ATOM 1936 O O . HIS A 1 247 ? 9.180 29.894 43.696 1.00 11.37 244 HIS A O 1
ATOM 1943 N N . GLY A 1 248 ? 7.664 29.408 45.257 1.00 10.33 245 GLY A N 1
ATOM 1944 C CA . GLY A 1 248 ? 6.594 30.221 44.669 1.00 11.52 245 GLY A CA 1
ATOM 1945 C C . GLY A 1 248 ? 6.095 29.688 43.325 1.00 11.06 245 GLY A C 1
ATOM 1946 O O . GLY A 1 248 ? 5.487 30.480 42.599 1.00 11.72 245 GLY A O 1
ATOM 1947 N N . ASP A 1 249 ? 6.319 28.415 42.977 1.00 10.84 246 ASP A N 1
ATOM 1948 C CA . ASP A 1 249 ? 6.001 27.881 41.617 1.00 11.09 246 ASP A CA 1
ATOM 1949 C C . ASP A 1 249 ? 5.767 26.367 41.683 1.00 10.11 246 ASP A C 1
ATOM 1950 O O . ASP A 1 249 ? 6.683 25.591 41.547 1.00 11.08 246 ASP A O 1
ATOM 1955 N N . ALA A 1 250 ? 4.540 26.001 41.927 1.00 8.92 247 ALA A N 1
ATOM 1956 C CA . ALA A 1 250 ? 4.173 24.610 42.116 1.00 8.00 247 ALA A CA 1
ATOM 1957 C C . ALA A 1 250 ? 4.469 23.784 40.874 1.00 7.76 247 ALA A C 1
ATOM 1958 O O . ALA A 1 250 ? 4.282 24.237 39.749 1.00 10.64 247 ALA A O 1
ATOM 1960 N N . GLY A 1 251 ? 4.904 22.551 41.100 1.00 7.80 248 GLY A N 1
ATOM 1961 C CA . GLY A 1 251 ? 5.187 21.587 40.038 1.00 8.53 248 GLY A CA 1
ATOM 1962 C C . GLY A 1 251 ? 4.448 20.308 40.245 1.00 8.64 248 GLY A C 1
ATOM 1963 O O . GLY A 1 251 ? 4.092 19.944 41.403 1.00 8.21 248 GLY A O 1
ATOM 1964 N N . LEU A 1 252 ? 4.271 19.570 39.148 1.00 8.27 249 LEU A N 1
ATOM 1965 C CA . LEU A 1 252 ? 3.567 18.277 39.171 1.00 7.95 249 LEU A CA 1
ATOM 1966 C C . LEU A 1 252 ? 4.201 17.367 38.109 1.00 8.22 249 LEU A C 1
ATOM 1967 O O . LEU A 1 252 ? 4.641 17.868 37.016 1.00 8.48 249 LEU A O 1
ATOM 1972 N N . THR A 1 253 ? 4.162 16.073 38.328 1.00 7.95 250 THR A N 1
ATOM 1973 C CA . THR A 1 253 ? 4.544 15.086 37.304 1.00 7.71 250 THR A CA 1
ATOM 1974 C C . THR A 1 253 ? 3.616 15.222 36.108 1.00 8.59 250 THR A C 1
ATOM 1975 O O . THR A 1 253 ? 2.405 15.378 36.248 1.00 8.07 250 THR A O 1
ATOM 1979 N N . GLY A 1 254 ? 4.185 15.040 34.904 1.00 8.73 251 GLY A N 1
ATOM 1980 C CA . GLY A 1 254 ? 3.358 14.840 33.689 1.00 9.43 251 GLY A CA 1
ATOM 1981 C C . GLY A 1 254 ? 2.805 16.135 33.109 1.00 8.26 251 GLY A C 1
ATOM 1982 O O . GLY A 1 254 ? 1.777 16.061 32.393 1.00 7.77 251 GLY A O 1
ATOM 1983 N N . ARG A 1 255 ? 3.482 17.248 33.332 1.00 8.05 252 ARG A N 1
ATOM 1984 C CA . ARG A 1 255 ? 3.075 18.584 32.842 1.00 7.04 252 ARG A CA 1
ATOM 1985 C C . ARG A 1 255 ? 4.033 19.124 31.781 1.00 7.16 252 ARG A C 1
ATOM 1986 O O . ARG A 1 255 ? 3.965 20.319 31.454 1.00 7.61 252 ARG A O 1
ATOM 1994 N N . LYS A 1 256 ? 4.869 18.246 31.242 1.00 7.40 253 LYS A N 1
ATOM 1995 C CA . LYS A 1 256 ? 5.845 18.650 30.192 1.00 7.68 253 LYS A CA 1
ATOM 1996 C C . LYS A 1 256 ? 5.834 17.589 29.070 1.00 7.34 253 LYS A C 1
ATOM 1997 O O . LYS A 1 256 ? 6.898 17.194 28.599 1.00 7.33 253 LYS A O 1
ATOM 2003 N N . ILE A 1 257 ? 4.651 17.143 28.693 1.00 7.60 254 ILE A N 1
ATOM 2004 C CA . ILE A 1 257 ? 4.572 15.922 27.838 1.00 7.62 254 ILE A CA 1
ATOM 2005 C C . ILE A 1 257 ? 4.973 16.218 26.390 1.00 6.94 254 ILE A C 1
ATOM 2006 O O . ILE A 1 257 ? 5.336 15.273 25.672 1.00 7.37 254 ILE A O 1
ATOM 2011 N N . ILE A 1 258 ? 4.912 17.470 25.972 1.00 7.78 255 ILE A N 1
ATOM 2012 C CA . ILE A 1 258 ? 5.291 17.865 24.592 1.00 7.84 255 ILE A CA 1
ATOM 2013 C C . ILE A 1 258 ? 6.796 18.037 24.540 1.00 7.75 255 ILE A C 1
ATOM 2014 O O . ILE A 1 258 ? 7.457 17.551 23.568 1.00 8.20 255 ILE A O 1
ATOM 2019 N N . ILE A 1 259 ? 7.404 18.622 25.568 1.00 7.55 256 ILE A N 1
ATOM 2020 C CA . ILE A 1 259 ? 8.881 18.644 25.711 1.00 7.99 256 ILE A CA 1
ATOM 2021 C C . ILE A 1 259 ? 9.430 17.220 25.803 1.00 7.23 256 ILE A C 1
ATOM 2022 O O . ILE A 1 259 ? 10.519 16.929 25.315 1.00 7.10 256 ILE A O 1
ATOM 2027 N N . ASP A 1 260 ? 8.687 16.316 26.451 1.00 7.65 257 ASP A N 1
ATOM 2028 C CA . ASP A 1 260 ? 9.147 14.924 26.589 1.00 8.19 257 ASP A CA 1
ATOM 2029 C C . ASP A 1 260 ? 9.162 14.183 25.267 1.00 8.85 257 ASP A C 1
ATOM 2030 O O . ASP A 1 260 ? 9.783 13.133 25.182 1.00 9.12 257 ASP A O 1
ATOM 2035 N N . THR A 1 261 ? 8.438 14.693 24.245 1.00 8.38 258 THR A N 1
ATOM 2036 C CA . THR A 1 261 ? 8.202 13.929 22.983 1.00 8.35 258 THR A CA 1
ATOM 2037 C C . THR A 1 261 ? 8.753 14.714 21.788 1.00 7.86 258 THR A C 1
ATOM 2038 O O . THR A 1 261 ? 9.950 14.595 21.522 1.00 8.16 258 THR A O 1
ATOM 2042 N N . TYR A 1 262 ? 7.912 15.509 21.106 1.00 7.65 259 TYR A N 1
ATOM 2043 C CA . TYR A 1 262 ? 8.289 16.029 19.774 1.00 7.86 259 TYR A CA 1
ATOM 2044 C C . TYR A 1 262 ? 8.121 17.528 19.648 1.00 7.39 259 TYR A C 1
ATOM 2045 O O . TYR A 1 262 ? 8.288 18.054 18.522 1.00 8.04 259 TYR A O 1
ATOM 2054 N N . GLY A 1 263 ? 7.841 18.280 20.720 1.00 7.85 260 GLY A N 1
ATOM 2055 C CA . GLY A 1 263 ? 7.962 19.738 20.620 1.00 7.29 260 GLY A CA 1
ATOM 2056 C C . GLY A 1 263 ? 6.921 20.394 19.743 1.00 7.37 260 GLY A C 1
ATOM 2057 O O . GLY A 1 263 ? 7.174 21.503 19.251 1.00 7.81 260 GLY A O 1
ATOM 2058 N N . GLY A 1 264 ? 5.753 19.777 19.593 1.00 8.04 261 GLY A N 1
ATOM 2059 C CA . GLY A 1 264 ? 4.666 20.328 18.772 1.00 7.27 261 GLY A CA 1
ATOM 2060 C C . GLY A 1 264 ? 4.526 19.609 17.447 1.00 7.51 261 GLY A C 1
ATOM 2061 O O . GLY A 1 264 ? 3.472 19.707 16.844 1.00 8.31 261 GLY A O 1
ATOM 2062 N N . TRP A 1 265 ? 5.573 18.925 17.031 1.00 7.99 262 TRP A N 1
ATOM 2063 C CA . TRP A 1 265 ? 5.557 18.109 15.800 1.00 7.89 262 TRP A CA 1
ATOM 2064 C C . TRP A 1 265 ? 4.860 16.791 16.066 1.00 7.71 262 TRP A C 1
ATOM 2065 O O . TRP A 1 265 ? 4.677 16.357 17.218 1.00 8.24 262 TRP A O 1
ATOM 2076 N N . GLY A 1 266 ? 4.509 16.082 15.002 1.00 8.45 263 GLY A N 1
ATOM 2077 C CA . GLY A 1 266 ? 3.869 14.789 15.191 1.00 8.43 263 GLY A CA 1
ATOM 2078 C C . GLY A 1 266 ? 2.516 14.957 15.841 1.00 8.63 263 GLY A C 1
ATOM 2079 O O . GLY A 1 266 ? 1.688 15.660 15.296 1.00 11.65 263 GLY A O 1
ATOM 2080 N N . ALA A 1 267 ? 2.296 14.280 16.944 1.00 7.72 264 ALA A N 1
ATOM 2081 C CA . ALA A 1 267 ? 1.025 14.340 17.683 1.00 7.51 264 ALA A CA 1
ATOM 2082 C C . ALA A 1 267 ? 1.283 13.770 19.068 1.00 7.29 264 ALA A C 1
ATOM 2083 O O . ALA A 1 267 ? 2.353 13.218 19.326 1.00 8.47 264 ALA A O 1
ATOM 2085 N N . HIS A 1 268 ? 0.302 13.904 19.941 1.00 7.64 265 HIS A N 1
ATOM 2086 C CA . HIS A 1 268 ? 0.368 13.292 21.278 1.00 7.68 265 HIS A CA 1
ATOM 2087 C C . HIS A 1 268 ? -1.005 12.746 21.603 1.00 7.68 265 HIS A C 1
ATOM 2088 O O . HIS A 1 268 ? -2.017 13.374 21.316 1.00 7.99 265 HIS A O 1
ATOM 2095 N N . GLY A 1 269 ? -1.010 11.572 22.244 1.00 7.90 266 GLY A N 1
ATOM 2096 C CA . GLY A 1 269 ? -2.244 10.932 22.712 1.00 8.37 266 GLY A CA 1
ATOM 2097 C C . GLY A 1 269 ? -2.653 11.316 24.119 1.00 7.71 266 GLY A C 1
ATOM 2098 O O . GLY A 1 269 ? -3.774 10.936 24.512 1.00 8.91 266 GLY A O 1
ATOM 2099 N N . GLY A 1 270 ? -1.822 12.049 24.830 1.00 7.77 267 GLY A N 1
ATOM 2100 C CA . GLY A 1 270 ? -2.163 12.647 26.134 1.00 8.45 267 GLY A CA 1
ATOM 2101 C C . GLY A 1 270 ? -1.467 12.058 27.338 1.00 7.97 267 GLY A C 1
ATOM 2102 O O . GLY A 1 270 ? -1.364 12.758 28.356 1.00 9.85 267 GLY A O 1
ATOM 2103 N N . GLY A 1 271 ? -1.010 10.823 27.286 1.00 8.52 268 GLY A N 1
ATOM 2104 C CA . GLY A 1 271 ? -0.506 10.185 28.512 1.00 9.21 268 GLY A CA 1
ATOM 2105 C C . GLY A 1 271 ? 0.906 10.597 28.851 1.00 8.20 268 GLY A C 1
ATOM 2106 O O . GLY A 1 271 ? 1.808 10.503 27.999 1.00 8.59 268 GLY A O 1
ATOM 2107 N N . ALA A 1 272 ? 1.126 10.974 30.097 1.00 7.95 269 ALA A N 1
ATOM 2108 C CA . ALA A 1 272 ? 2.479 11.252 30.579 1.00 7.64 269 ALA A CA 1
ATOM 2109 C C . ALA A 1 272 ? 3.277 9.962 30.710 1.00 7.70 269 ALA A C 1
ATOM 2110 O O . ALA A 1 272 ? 2.709 8.857 30.758 1.00 8.35 269 ALA A O 1
ATOM 2112 N N . PHE A 1 273 ? 4.584 10.082 30.786 1.00 7.21 270 PHE A N 1
ATOM 2113 C CA . PHE A 1 273 ? 5.470 8.921 30.929 1.00 6.90 270 PHE A CA 1
ATOM 2114 C C . PHE A 1 273 ? 5.972 8.692 32.356 1.00 6.82 270 PHE A C 1
ATOM 2115 O O . PHE A 1 273 ? 6.068 7.550 32.781 1.00 7.46 270 PHE A O 1
ATOM 2123 N N . SER A 1 274 ? 6.401 9.756 33.035 1.00 8.16 271 SER A N 1
ATOM 2124 C CA . SER A 1 274 ? 7.230 9.567 34.241 1.00 8.14 271 SER A CA 1
ATOM 2125 C C . SER A 1 274 ? 6.404 9.004 35.382 1.00 7.29 271 SER A C 1
ATOM 2126 O O . SER A 1 274 ? 5.241 9.324 35.565 1.00 8.12 271 SER A O 1
ATOM 2129 N N . GLY A 1 275 ? 7.063 8.152 36.160 1.00 8.21 272 GLY A N 1
ATOM 2130 C CA . GLY A 1 275 ? 6.432 7.486 37.309 1.00 9.26 272 GLY A CA 1
ATOM 2131 C C . GLY A 1 275 ? 5.656 6.248 36.953 1.00 8.54 272 GLY A C 1
ATOM 2132 O O . GLY A 1 275 ? 5.090 5.608 37.855 1.00 8.71 272 GLY A O 1
ATOM 2133 N N . LYS A 1 276 ? 5.615 5.881 35.663 1.00 8.26 273 LYS A N 1
ATOM 2134 C CA . LYS A 1 276 ? 4.843 4.709 35.205 1.00 8.04 273 LYS A CA 1
ATOM 2135 C C . LYS A 1 276 ? 5.772 3.567 34.863 1.00 7.74 273 LYS A C 1
ATOM 2136 O O . LYS A 1 276 ? 6.689 3.702 34.051 1.00 7.62 273 LYS A O 1
ATOM 2142 N N . ASP A 1 277 ? 5.511 2.414 35.460 1.00 7.86 274 ASP A N 1
ATOM 2143 C CA . ASP A 1 277 ? 6.271 1.224 35.082 1.00 7.65 274 ASP A CA 1
ATOM 2144 C C . ASP A 1 277 ? 6.022 0.929 33.614 1.00 7.76 274 ASP A C 1
ATOM 2145 O O . ASP A 1 277 ? 4.980 1.277 33.035 1.00 8.04 274 ASP A O 1
ATOM 2150 N N A PRO A 1 278 ? 6.939 0.162 33.005 0.50 6.92 275 PRO A N 1
ATOM 2151 N N B PRO A 1 278 ? 7.039 0.441 32.888 0.50 9.85 275 PRO A N 1
ATOM 2152 C CA A PRO A 1 278 ? 6.875 -0.044 31.565 0.50 7.06 275 PRO A CA 1
ATOM 2153 C CA B PRO A 1 278 ? 6.968 0.501 31.429 0.50 11.35 275 PRO A CA 1
ATOM 2154 C C A PRO A 1 278 ? 5.942 -1.165 31.130 0.50 7.14 275 PRO A C 1
ATOM 2155 C C B PRO A 1 278 ? 5.912 -0.404 30.783 0.50 12.46 275 PRO A C 1
ATOM 2156 O O A PRO A 1 278 ? 5.989 -1.471 29.925 0.50 7.35 275 PRO A O 1
ATOM 2157 O O B PRO A 1 278 ? 5.580 -0.163 29.619 0.50 15.49 275 PRO A O 1
ATOM 2164 N N A THR A 1 279 ? 5.083 -1.676 32.022 0.50 7.89 276 THR A N 1
ATOM 2165 N N B THR A 1 279 ? 5.380 -1.392 31.505 0.50 12.40 276 THR A N 1
ATOM 2166 C CA A THR A 1 279 ? 3.909 -2.466 31.582 0.50 8.10 276 THR A CA 1
ATOM 2167 C CA B THR A 1 279 ? 4.279 -2.230 30.956 0.50 13.87 276 THR A CA 1
ATOM 2168 C C A THR A 1 279 ? 2.801 -1.539 31.115 0.50 7.97 276 THR A C 1
ATOM 2169 C C B THR A 1 279 ? 3.077 -1.349 30.636 0.50 12.27 276 THR A C 1
ATOM 2170 O O A THR A 1 279 ? 1.881 -2.021 30.481 0.50 8.74 276 THR A O 1
ATOM 2171 O O B THR A 1 279 ? 2.335 -1.681 29.678 0.50 16.02 276 THR A O 1
ATOM 2178 N N . LYS A 1 280 ? 2.904 -0.252 31.377 1.00 8.62 277 LYS A N 1
ATOM 2179 C CA . LYS A 1 280 ? 1.808 0.675 31.065 1.00 8.31 277 LYS A CA 1
ATOM 2180 C C . LYS A 1 280 ? 1.913 1.148 29.623 1.00 7.97 277 LYS A C 1
ATOM 2181 O O . LYS A 1 280 ? 2.953 1.673 29.204 1.00 8.46 277 LYS A O 1
ATOM 2187 N N . VAL A 1 281 ? 0.836 0.978 28.879 1.00 8.50 278 VAL A N 1
ATOM 2188 C CA . VAL A 1 281 ? 0.871 1.254 27.424 1.00 8.49 278 VAL A CA 1
ATOM 2189 C C . VAL A 1 281 ? 1.125 2.729 27.155 1.00 8.38 278 VAL A C 1
ATOM 2190 O O . VAL A 1 281 ? 1.681 3.043 26.098 1.00 8.80 278 VAL A O 1
ATOM 2194 N N . ASP A 1 282 ? 0.801 3.650 28.063 1.00 8.26 279 ASP A N 1
ATOM 2195 C CA . ASP A 1 282 ? 1.157 5.056 27.805 1.00 8.53 279 ASP A CA 1
ATOM 2196 C C . ASP A 1 282 ? 2.652 5.203 27.573 1.00 8.01 279 ASP A C 1
ATOM 2197 O O . ASP A 1 282 ? 3.050 6.133 26.881 1.00 9.61 279 ASP A O 1
ATOM 2202 N N . ARG A 1 283 ? 3.455 4.370 28.224 1.00 7.93 280 ARG A N 1
ATOM 2203 C CA . ARG A 1 283 ? 4.910 4.449 28.109 1.00 7.84 280 ARG A CA 1
ATOM 2204 C C . ARG A 1 283 ? 5.390 3.469 27.039 1.00 8.24 280 ARG A C 1
ATOM 2205 O O . ARG A 1 283 ? 5.995 3.902 26.034 1.00 8.53 280 ARG A O 1
ATOM 2213 N N . SER A 1 284 ? 5.178 2.176 27.213 1.00 8.44 281 SER A N 1
ATOM 2214 C CA . SER A 1 284 ? 5.688 1.181 26.247 1.00 8.14 281 SER A CA 1
ATOM 2215 C C . SER A 1 284 ? 5.112 1.459 24.844 1.00 8.28 281 SER A C 1
ATOM 2216 O O . SER A 1 284 ? 5.827 1.305 23.860 1.00 8.49 281 SER A O 1
ATOM 2219 N N . GLY A 1 285 ? 3.824 1.757 24.770 1.00 8.50 282 GLY A N 1
ATOM 2220 C CA . GLY A 1 285 ? 3.188 2.013 23.472 1.00 8.63 282 GLY A CA 1
ATOM 2221 C C . GLY A 1 285 ? 3.793 3.204 22.764 1.00 8.17 282 GLY A C 1
ATOM 2222 O O . GLY A 1 285 ? 4.079 3.144 21.553 1.00 8.45 282 GLY A O 1
ATOM 2223 N N . ALA A 1 286 ? 4.008 4.289 23.490 1.00 7.75 283 ALA A N 1
ATOM 2224 C CA . ALA A 1 286 ? 4.631 5.479 22.888 1.00 7.50 283 ALA A CA 1
ATOM 2225 C C . ALA A 1 286 ? 6.062 5.170 22.451 1.00 7.05 283 ALA A C 1
ATOM 2226 O O . ALA A 1 286 ? 6.525 5.656 21.406 1.00 7.35 283 ALA A O 1
ATOM 2228 N N . TYR A 1 287 ? 6.773 4.378 23.258 1.00 7.15 284 TYR A N 1
ATOM 2229 C CA . TYR A 1 287 ? 8.173 4.051 22.894 1.00 6.78 284 TYR A CA 1
ATOM 2230 C C . TYR A 1 287 ? 8.203 3.184 21.625 1.00 7.84 284 TYR A C 1
ATOM 2231 O O . TYR A 1 287 ? 9.032 3.449 20.728 1.00 7.78 284 TYR A O 1
ATOM 2240 N N A ILE A 1 288 ? 7.306 2.201 21.538 0.49 8.68 285 ILE A N 1
ATOM 2241 N N B ILE A 1 288 ? 7.310 2.191 21.540 0.51 8.61 285 ILE A N 1
ATOM 2242 C CA A ILE A 1 288 ? 7.325 1.329 20.337 0.49 8.38 285 ILE A CA 1
ATOM 2243 C CA B ILE A 1 288 ? 7.259 1.310 20.340 0.51 8.10 285 ILE A CA 1
ATOM 2244 C C A ILE A 1 288 ? 6.890 2.120 19.101 0.49 8.81 285 ILE A C 1
ATOM 2245 C C B ILE A 1 288 ? 6.898 2.132 19.103 0.51 9.03 285 ILE A C 1
ATOM 2246 O O A ILE A 1 288 ? 7.437 1.838 18.026 0.49 7.52 285 ILE A O 1
ATOM 2247 O O B ILE A 1 288 ? 7.477 1.855 18.034 0.51 10.57 285 ILE A O 1
ATOM 2256 N N . VAL A 1 289 ? 5.963 3.066 19.206 1.00 8.77 286 VAL A N 1
ATOM 2257 C CA . VAL A 1 289 ? 5.591 3.813 17.971 1.00 8.42 286 VAL A CA 1
ATOM 2258 C C . VAL A 1 289 ? 6.683 4.806 17.613 1.00 7.32 286 VAL A C 1
ATOM 2259 O O . VAL A 1 289 ? 6.810 5.118 16.410 1.00 7.78 286 VAL A O 1
ATOM 2263 N N . ARG A 1 290 ? 7.469 5.325 18.553 1.00 7.28 287 ARG A N 1
ATOM 2264 C CA . ARG A 1 290 ? 8.706 6.040 18.163 1.00 7.37 287 ARG A CA 1
ATOM 2265 C C . ARG A 1 290 ? 9.592 5.084 17.383 1.00 7.38 287 ARG A C 1
ATOM 2266 O O . ARG A 1 290 ? 10.112 5.476 16.305 1.00 8.00 287 ARG A O 1
ATOM 2274 N N . GLN A 1 291 ? 9.816 3.892 17.886 1.00 7.40 288 GLN A N 1
ATOM 2275 C CA . GLN A 1 291 ? 10.708 2.946 17.187 1.00 7.56 288 GLN A CA 1
ATOM 2276 C C . GLN A 1 291 ? 10.155 2.677 15.781 1.00 7.96 288 GLN A C 1
ATOM 2277 O O . GLN A 1 291 ? 10.932 2.626 14.815 1.00 8.11 288 GLN A O 1
ATOM 2283 N N . ALA A 1 292 ? 8.850 2.523 15.660 1.00 8.25 289 ALA A N 1
ATOM 2284 C CA . ALA A 1 292 ? 8.238 2.226 14.353 1.00 8.47 289 ALA A CA 1
ATOM 2285 C C . ALA A 1 292 ? 8.396 3.427 13.418 1.00 8.83 289 ALA A C 1
ATOM 2286 O O . ALA A 1 292 ? 8.842 3.235 12.249 1.00 9.27 289 ALA A O 1
ATOM 2288 N N . ALA A 1 293 ? 8.069 4.642 13.833 1.00 7.94 290 ALA A N 1
ATOM 2289 C CA . ALA A 1 293 ? 8.208 5.816 12.965 1.00 7.59 290 ALA A CA 1
ATOM 2290 C C . ALA A 1 293 ? 9.667 5.977 12.587 1.00 8.11 290 ALA A C 1
ATOM 2291 O O . ALA A 1 293 ? 9.975 6.256 11.389 1.00 8.59 290 ALA A O 1
ATOM 2293 N N . LYS A 1 294 ? 10.583 5.868 13.554 1.00 7.41 291 LYS A N 1
ATOM 2294 C CA . LYS A 1 294 ? 12.009 6.032 13.272 1.00 7.34 291 LYS A CA 1
ATOM 2295 C C . LYS A 1 294 ? 12.457 4.974 12.272 1.00 8.21 291 LYS A C 1
ATOM 2296 O O . LYS A 1 294 ? 13.273 5.287 11.376 1.00 8.50 291 LYS A O 1
ATOM 2302 N N . SER A 1 295 ? 11.975 3.756 12.419 1.00 8.30 292 SER A N 1
ATOM 2303 C CA . SER A 1 295 ? 12.374 2.648 11.522 1.00 8.63 292 SER A CA 1
ATOM 2304 C C . SER A 1 295 ? 11.835 2.897 10.111 1.00 9.17 292 SER A C 1
ATOM 2305 O O . SER A 1 295 ? 12.533 2.562 9.139 1.00 9.47 292 SER A O 1
ATOM 2308 N N . VAL A 1 296 ? 10.627 3.411 9.966 1.00 9.67 293 VAL A N 1
ATOM 2309 C CA . VAL A 1 296 ? 10.078 3.710 8.629 1.00 9.53 293 VAL A CA 1
ATOM 2310 C C . VAL A 1 296 ? 11.017 4.689 7.923 1.00 8.92 293 VAL A C 1
ATOM 2311 O O . VAL A 1 296 ? 11.361 4.474 6.730 1.00 10.33 293 VAL A O 1
ATOM 2315 N N . VAL A 1 297 ? 11.410 5.751 8.614 1.00 8.33 294 VAL A N 1
ATOM 2316 C CA . VAL A 1 297 ? 12.284 6.776 7.983 1.00 8.59 294 VAL A CA 1
ATOM 2317 C C . VAL A 1 297 ? 13.686 6.210 7.757 1.00 8.76 294 VAL A C 1
ATOM 2318 O O . VAL A 1 297 ? 14.243 6.360 6.658 1.00 9.89 294 VAL A O 1
ATOM 2322 N N . ALA A 1 298 ? 14.262 5.563 8.756 1.00 8.54 295 ALA A N 1
ATOM 2323 C CA . ALA A 1 298 ? 15.653 5.108 8.670 1.00 9.56 295 ALA A CA 1
ATOM 2324 C C . ALA A 1 298 ? 15.825 4.021 7.610 1.00 10.17 295 ALA A C 1
ATOM 2325 O O . ALA A 1 298 ? 16.900 3.956 7.005 1.00 12.88 295 ALA A O 1
ATOM 2327 N N . ASN A 1 299 ? 14.824 3.189 7.377 1.00 9.39 296 ASN A N 1
ATOM 2328 C CA . ASN A 1 299 ? 14.891 2.141 6.338 1.00 10.16 296 ASN A CA 1
ATOM 2329 C C . ASN A 1 299 ? 14.675 2.734 4.938 1.00 10.45 296 ASN A C 1
ATOM 2330 O O . ASN A 1 299 ? 14.778 1.989 3.965 1.00 12.25 296 ASN A O 1
ATOM 2335 N N . GLY A 1 300 ? 14.408 4.031 4.829 1.00 10.27 297 GLY A N 1
ATOM 2336 C CA . GLY A 1 300 ? 14.307 4.706 3.533 1.00 10.69 297 GLY A CA 1
ATOM 2337 C C . GLY A 1 300 ? 12.900 4.731 2.956 1.00 10.71 297 GLY A C 1
ATOM 2338 O O . GLY A 1 300 ? 12.755 5.237 1.843 1.00 12.31 297 GLY A O 1
ATOM 2339 N N . MET A 1 301 ? 11.888 4.221 3.658 1.00 10.33 298 MET A N 1
ATOM 2340 C CA A MET A 1 301 ? 10.492 4.135 3.156 0.74 11.65 298 MET A CA 1
ATOM 2341 C CA B MET A 1 301 ? 10.509 4.146 3.108 0.26 11.69 298 MET A CA 1
ATOM 2342 C C . MET A 1 301 ? 9.897 5.544 3.032 1.00 10.40 298 MET A C 1
ATOM 2343 O O . MET A 1 301 ? 8.934 5.712 2.294 1.00 11.25 298 MET A O 1
ATOM 2352 N N . ALA A 1 302 ? 10.380 6.493 3.833 1.00 9.62 299 ALA A N 1
ATOM 2353 C CA . ALA A 1 302 ? 9.798 7.837 3.887 1.00 9.30 299 ALA A CA 1
ATOM 2354 C C . ALA A 1 302 ? 10.824 8.791 4.462 1.00 9.53 299 ALA A C 1
ATOM 2355 O O . ALA A 1 302 ? 11.797 8.338 5.104 1.00 9.68 299 ALA A O 1
ATOM 2357 N N . ARG A 1 303 ? 10.594 10.082 4.284 1.00 9.31 300 ARG A N 1
ATOM 2358 C CA . ARG A 1 303 ? 11.415 11.122 4.942 1.00 8.89 300 ARG A CA 1
ATOM 2359 C C . ARG A 1 303 ? 10.843 11.561 6.293 1.00 8.54 300 ARG A C 1
ATOM 2360 O O . ARG A 1 303 ? 11.586 12.115 7.080 1.00 9.27 300 ARG A O 1
ATOM 2368 N N . ARG A 1 304 ? 9.565 11.289 6.499 1.00 8.81 301 ARG A N 1
ATOM 2369 C CA . ARG A 1 304 ? 8.838 11.751 7.695 1.00 9.09 301 ARG A CA 1
ATOM 2370 C C . ARG A 1 304 ? 7.720 10.743 7.938 1.00 8.96 301 ARG A C 1
ATOM 2371 O O . ARG A 1 304 ? 7.157 10.231 6.944 1.00 10.17 301 ARG A O 1
ATOM 2379 N N . ALA A 1 305 ? 7.416 10.452 9.206 1.00 8.80 302 ALA A N 1
ATOM 2380 C CA . ALA A 1 305 ? 6.371 9.446 9.486 1.00 8.76 302 ALA A CA 1
ATOM 2381 C C . ALA A 1 305 ? 5.741 9.715 10.844 1.00 8.60 302 ALA A C 1
ATOM 2382 O O . ALA A 1 305 ? 6.468 10.040 11.813 1.00 8.80 302 ALA A O 1
ATOM 2384 N N . LEU A 1 306 ? 4.437 9.544 10.889 1.00 9.25 303 LEU A N 1
ATOM 2385 C CA . LEU A 1 306 ? 3.607 9.577 12.104 1.00 9.34 303 LEU A CA 1
ATOM 2386 C C . LEU A 1 306 ? 2.928 8.230 12.204 1.00 9.34 303 LEU A C 1
ATOM 2387 O O . LEU A 1 306 ? 2.366 7.728 11.208 1.00 9.57 303 LEU A O 1
ATOM 2392 N N . VAL A 1 307 ? 2.971 7.631 13.404 1.00 9.48 304 VAL A N 1
ATOM 2393 C CA . VAL A 1 307 ? 2.348 6.317 13.653 1.00 9.15 304 VAL A CA 1
ATOM 2394 C C . VAL A 1 307 ? 1.463 6.455 14.881 1.00 8.48 304 VAL A C 1
ATOM 2395 O O . VAL A 1 307 ? 1.935 6.977 15.914 1.00 9.68 304 VAL A O 1
ATOM 2399 N N . GLN A 1 308 ? 0.212 6.035 14.802 1.00 8.48 305 GLN A N 1
ATOM 2400 C CA . GLN A 1 308 ? -0.670 5.958 15.999 1.00 7.98 305 GLN A CA 1
ATOM 2401 C C . GLN A 1 308 ? -0.944 4.494 16.290 1.00 7.67 305 GLN A C 1
ATOM 2402 O O . GLN A 1 308 ? -1.150 3.691 15.372 1.00 8.37 305 GLN A O 1
ATOM 2408 N N . VAL A 1 309 ? -1.019 4.173 17.585 1.00 7.72 306 VAL A N 1
ATOM 2409 C CA . VAL A 1 309 ? -1.587 2.902 18.081 1.00 7.66 306 VAL A CA 1
ATOM 2410 C C . VAL A 1 309 ? -2.637 3.252 19.130 1.00 7.51 306 VAL A C 1
ATOM 2411 O O . VAL A 1 309 ? -2.532 4.276 19.785 1.00 7.57 306 VAL A O 1
ATOM 2415 N N . SER A 1 310 ? -3.616 2.384 19.331 1.00 7.57 307 SER A N 1
ATOM 2416 C CA . SER A 1 310 ? -4.581 2.543 20.442 1.00 7.43 307 SER A CA 1
ATOM 2417 C C . SER A 1 310 ? -4.918 1.199 21.050 1.00 7.13 307 SER A C 1
ATOM 2418 O O . SER A 1 310 ? -4.753 0.162 20.418 1.00 8.14 307 SER A O 1
ATOM 2421 N N . TYR A 1 311 ? -5.406 1.263 22.287 1.00 7.30 308 TYR A N 1
ATOM 2422 C CA . TYR A 1 311 ? -5.663 0.087 23.129 1.00 7.63 308 TYR A CA 1
ATOM 2423 C C . TYR A 1 311 ? -6.997 0.208 23.851 1.00 7.94 308 TYR A C 1
ATOM 2424 O O . TYR A 1 311 ? -7.505 1.312 24.066 1.00 8.11 308 TYR A O 1
ATOM 2433 N N . ALA A 1 312 ? -7.513 -0.942 24.280 1.00 9.08 309 ALA A N 1
ATOM 2434 C CA . ALA A 1 312 ? -8.632 -1.048 25.232 1.00 9.08 309 ALA A CA 1
ATOM 2435 C C . ALA A 1 312 ? -8.137 -1.805 26.459 1.00 8.95 309 ALA A C 1
ATOM 2436 O O . ALA A 1 312 ? -7.415 -2.813 26.310 1.00 9.78 309 ALA A O 1
ATOM 2438 N N . ILE A 1 313 ? -8.558 -1.381 27.639 1.00 9.01 310 ILE A N 1
ATOM 2439 C CA . ILE A 1 313 ? -8.255 -2.146 28.858 1.00 9.20 310 ILE A CA 1
ATOM 2440 C C . ILE A 1 313 ? -8.732 -3.586 28.669 1.00 9.82 310 ILE A C 1
ATOM 2441 O O . ILE A 1 313 ? -9.856 -3.824 28.235 1.00 10.90 310 ILE A O 1
ATOM 2446 N N . GLY A 1 314 ? -7.881 -4.517 29.064 1.00 10.77 311 GLY A N 1
ATOM 2447 C CA . GLY A 1 314 ? -8.238 -5.931 29.031 1.00 13.26 311 GLY A CA 1
ATOM 2448 C C . GLY A 1 314 ? -8.115 -6.603 27.686 1.00 14.14 311 GLY A C 1
ATOM 2449 O O . GLY A 1 314 ? -8.400 -7.803 27.615 1.00 18.25 311 GLY A O 1
ATOM 2450 N N . VAL A 1 315 ? -7.693 -5.885 26.656 1.00 12.61 312 VAL A N 1
ATOM 2451 C CA . VAL A 1 315 ? -7.590 -6.437 25.283 1.00 13.44 312 VAL A CA 1
ATOM 2452 C C . VAL A 1 315 ? -6.116 -6.427 24.870 1.00 13.66 312 VAL A C 1
ATOM 2453 O O . VAL A 1 315 ? -5.477 -5.391 24.971 1.00 12.05 312 VAL A O 1
ATOM 2457 N N . PRO A 1 316 ? -5.486 -7.558 24.413 1.00 15.84 313 PRO A N 1
ATOM 2458 C CA . PRO A 1 316 ? -4.051 -7.545 24.076 1.00 17.06 313 PRO A CA 1
ATOM 2459 C C . PRO A 1 316 ? -3.714 -6.899 22.729 1.00 17.64 313 PRO A C 1
ATOM 2460 O O . PRO A 1 316 ? -2.658 -6.242 22.593 1.00 19.08 313 PRO A O 1
ATOM 2464 N N . GLU A 1 317 ? -4.613 -7.011 21.751 1.00 14.16 314 GLU A N 1
ATOM 2465 C CA . GLU A 1 317 ? -4.277 -6.475 20.438 1.00 13.02 314 GLU A CA 1
ATOM 2466 C C . GLU A 1 317 ? -4.738 -5.040 20.375 1.00 10.37 314 GLU A C 1
ATOM 2467 O O . GLU A 1 317 ? -5.796 -4.681 20.883 1.00 11.54 314 GLU A O 1
ATOM 2473 N N . PRO A 1 318 ? -3.959 -4.182 19.702 1.00 10.07 315 PRO A N 1
ATOM 2474 C CA . PRO A 1 318 ? -4.375 -2.802 19.546 1.00 9.56 315 PRO A CA 1
ATOM 2475 C C . PRO A 1 318 ? -5.7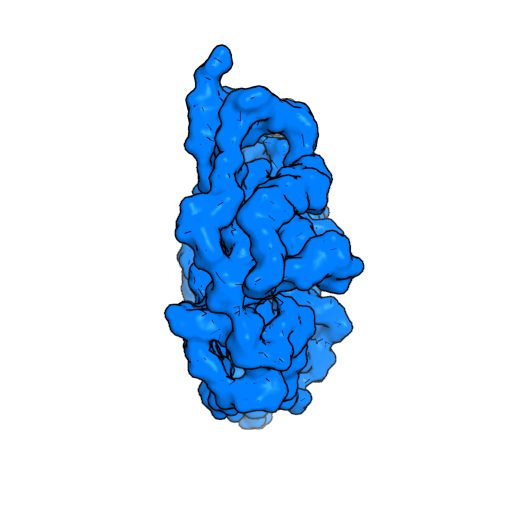15 -2.692 18.826 1.00 9.50 315 PRO A C 1
ATOM 2476 O O . PRO A 1 318 ? -6.036 -3.521 17.961 1.00 11.88 315 PRO A O 1
ATOM 2480 N N . LEU A 1 319 ? -6.473 -1.653 19.179 1.00 8.91 316 LEU A N 1
ATOM 2481 C CA . LEU A 1 319 ? -7.768 -1.387 18.516 1.00 9.16 316 LEU A CA 1
ATOM 2482 C C . LEU A 1 319 ? -7.568 -0.771 17.127 1.00 9.04 316 LEU A C 1
ATOM 2483 O O . LEU A 1 319 ? -8.441 -0.925 16.277 1.00 10.91 316 LEU A O 1
ATOM 2488 N N . SER A 1 320 ? -6.468 -0.067 16.913 1.00 8.71 317 SER A N 1
ATOM 2489 C CA . SER A 1 320 ? -6.189 0.619 15.648 1.00 8.60 317 SER A CA 1
ATOM 2490 C C . SER A 1 320 ? -4.698 0.876 15.563 1.00 8.02 317 SER A C 1
ATOM 2491 O O . SER A 1 320 ? -4.023 1.060 16.577 1.00 8.54 317 SER A O 1
ATOM 2494 N N . VAL A 1 321 ? -4.249 0.982 14.318 1.00 8.48 318 VAL A N 1
ATOM 2495 C CA . VAL A 1 321 ? -2.898 1.448 13.951 1.00 8.81 318 VAL A CA 1
ATOM 2496 C C . VAL A 1 321 ? -3.058 2.316 12.712 1.00 8.36 318 VAL A C 1
ATOM 2497 O O . VAL A 1 321 ? -3.842 1.964 11.831 1.00 8.85 318 VAL A O 1
ATOM 2501 N N A PHE A 1 322 ? -2.409 3.464 12.645 0.51 8.04 319 PHE A N 1
ATOM 2502 N N B PHE A 1 322 ? -2.175 3.297 12.602 0.49 8.14 319 PHE A N 1
ATOM 2503 C CA A PHE A 1 322 ? -2.244 4.128 11.331 0.51 8.12 319 PHE A CA 1
ATOM 2504 C CA B PHE A 1 322 ? -2.242 4.367 11.586 0.49 8.70 319 PHE A CA 1
ATOM 2505 C C A PHE A 1 322 ? -0.797 4.544 11.163 0.51 8.30 319 PHE A C 1
ATOM 2506 C C B PHE A 1 322 ? -0.819 4.761 11.199 0.49 9.64 319 PHE A C 1
ATOM 2507 O O A PHE A 1 322 ? -0.015 4.646 12.123 0.51 7.43 319 PHE A O 1
ATOM 2508 O O B PHE A 1 322 ? -0.034 5.053 12.112 0.49 8.73 319 PHE A O 1
ATOM 2523 N N . VAL A 1 323 ? -0.499 4.795 9.897 1.00 9.25 320 VAL A N 1
ATOM 2524 C CA . VAL A 1 323 ? 0.767 5.396 9.438 1.00 9.90 320 VAL A CA 1
ATOM 2525 C C . VAL A 1 323 ? 0.445 6.518 8.460 1.00 11.20 320 VAL A C 1
ATOM 2526 O O . VAL A 1 323 ? -0.319 6.293 7.527 1.00 14.23 320 VAL A O 1
ATOM 2530 N N . ASP A 1 324 ? 1.104 7.650 8.637 1.00 10.00 321 ASP A N 1
ATOM 2531 C CA A ASP A 1 324 ? 1.028 8.820 7.734 0.68 10.15 321 ASP A CA 1
ATOM 2532 C CA B ASP A 1 324 ? 1.035 8.747 7.653 0.32 10.31 321 ASP A CA 1
ATOM 2533 C C . ASP A 1 324 ? 2.458 9.235 7.423 1.00 9.91 321 ASP A C 1
ATOM 2534 O O . ASP A 1 324 ? 3.181 9.539 8.363 1.00 10.71 321 ASP A O 1
ATOM 2543 N N . THR A 1 325 ? 2.828 9.320 6.145 1.00 9.52 322 THR A N 1
ATOM 2544 C CA . THR A 1 325 ? 4.172 9.784 5.775 1.00 8.92 322 THR A CA 1
ATOM 2545 C C . THR A 1 325 ? 4.170 11.210 5.224 1.00 9.07 322 THR A C 1
ATOM 2546 O O . THR A 1 325 ? 5.202 11.638 4.679 1.00 8.82 322 THR A O 1
ATOM 2550 N N . TYR A 1 326 ? 3.080 11.933 5.356 1.00 8.98 323 TYR A N 1
ATOM 2551 C CA . TYR A 1 326 ? 3.036 13.337 4.907 1.00 9.91 323 TYR A CA 1
ATOM 2552 C C . TYR A 1 326 ? 3.391 13.424 3.416 1.00 10.39 323 TYR A C 1
ATOM 2553 O O . TYR A 1 326 ? 3.963 14.417 2.977 1.00 11.18 323 TYR A O 1
ATOM 2562 N N . GLU A 1 327 ? 2.976 12.412 2.655 1.00 10.95 324 GLU A N 1
ATOM 2563 C CA A GLU A 1 327 ? 3.221 12.365 1.192 0.52 12.39 324 GLU A CA 1
ATOM 2564 C CA B GLU A 1 327 ? 3.210 12.220 1.201 0.48 12.73 324 GLU A CA 1
ATOM 2565 C C . GLU A 1 327 ? 4.698 12.130 0.877 1.00 11.61 324 GLU A C 1
ATOM 2566 O O . GLU A 1 327 ? 5.057 12.231 -0.300 1.00 13.59 324 GLU A O 1
ATOM 2577 N N . THR A 1 328 ? 5.526 11.800 1.857 1.00 9.80 325 THR A N 1
ATOM 2578 C CA . THR A 1 328 ? 6.951 11.530 1.616 1.00 9.76 325 THR A CA 1
ATOM 2579 C C . THR A 1 328 ? 7.241 10.043 1.410 1.00 9.98 325 THR A C 1
ATOM 2580 O O . THR A 1 328 ? 8.388 9.696 1.091 1.00 11.30 325 THR A O 1
ATOM 2584 N N . GLY A 1 329 ? 6.268 9.181 1.587 1.00 10.33 326 GLY A N 1
ATOM 2585 C CA . GLY A 1 329 ? 6.520 7.750 1.430 1.00 10.62 326 GLY A CA 1
ATOM 2586 C C . GLY A 1 329 ? 6.866 7.408 0.007 1.00 11.60 326 GLY A C 1
ATOM 2587 O O . GLY A 1 329 ? 6.273 7.963 -0.925 1.00 12.67 326 GLY A O 1
ATOM 2588 N N . LEU A 1 330 ? 7.799 6.486 -0.143 1.00 11.68 327 LEU A N 1
ATOM 2589 C CA . LEU A 1 330 ? 8.229 6.021 -1.470 1.00 12.34 327 LEU A CA 1
ATOM 2590 C C . LEU A 1 330 ? 7.367 4.852 -1.929 1.00 12.40 327 LEU A C 1
ATOM 2591 O O . LEU A 1 330 ? 7.412 4.497 -3.110 1.00 14.78 327 LEU A O 1
ATOM 2596 N N . ILE A 1 331 ? 6.628 4.253 -1.004 1.00 12.37 328 ILE A N 1
ATOM 2597 C CA . ILE A 1 331 ? 5.574 3.259 -1.296 1.00 12.76 328 ILE A CA 1
ATOM 2598 C C . ILE A 1 331 ? 4.334 3.748 -0.579 1.00 12.23 328 ILE A C 1
ATOM 2599 O O . ILE A 1 331 ? 4.433 4.588 0.320 1.00 12.21 328 ILE A O 1
ATOM 2604 N N . PRO A 1 332 ? 3.147 3.241 -0.936 1.00 12.63 329 PRO A N 1
ATOM 2605 C CA . PRO A 1 332 ? 1.924 3.749 -0.326 1.00 12.75 329 PRO A CA 1
ATOM 2606 C C . PRO A 1 332 ? 1.893 3.550 1.187 1.00 11.46 329 PRO A C 1
ATOM 2607 O O . PRO A 1 332 ? 2.359 2.555 1.700 1.00 11.52 329 PRO A O 1
ATOM 2611 N N . ASP A 1 333 ? 1.239 4.486 1.858 1.00 11.21 330 ASP A N 1
ATOM 2612 C CA . ASP A 1 333 ? 1.095 4.401 3.321 1.00 11.16 330 ASP A CA 1
ATOM 2613 C C . ASP A 1 333 ? 0.376 3.112 3.720 1.00 11.45 330 ASP A C 1
ATOM 2614 O O . ASP A 1 333 ? 0.720 2.551 4.770 1.00 11.93 330 ASP A O 1
ATOM 2619 N N . LYS A 1 334 ? -0.552 2.608 2.915 1.00 12.76 331 LYS A N 1
ATOM 2620 C CA . LYS A 1 334 ? -1.241 1.357 3.304 1.00 13.60 331 LYS A CA 1
ATOM 2621 C C . LYS A 1 334 ? -0.241 0.195 3.289 1.00 11.92 331 LYS A C 1
ATOM 2622 O O . LYS A 1 334 ? -0.383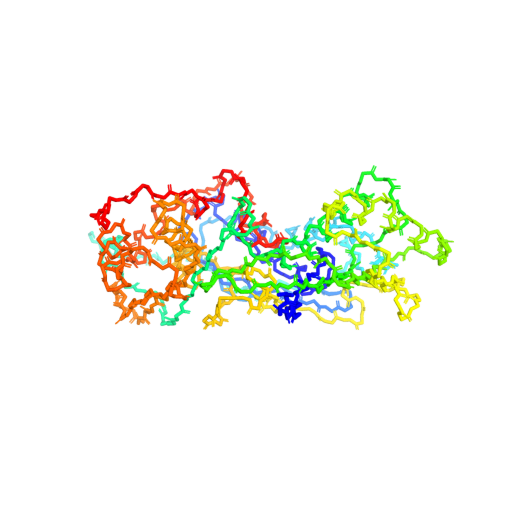 -0.735 4.094 1.00 12.53 331 LYS A O 1
ATOM 2628 N N . GLU A 1 335 ? 0.747 0.226 2.404 1.00 11.83 332 GLU A N 1
ATOM 2629 C CA A GLU A 1 335 ? 1.785 -0.832 2.369 0.55 12.97 332 GLU A CA 1
ATOM 2630 C CA B GLU A 1 335 ? 1.766 -0.849 2.378 0.45 13.34 332 GLU A CA 1
ATOM 2631 C C . GLU A 1 335 ? 2.736 -0.665 3.562 1.00 11.64 332 GLU A C 1
ATOM 2632 O O . GLU A 1 335 ? 3.152 -1.687 4.170 1.00 11.96 332 GLU A O 1
ATOM 2643 N N . ILE A 1 336 ? 3.080 0.572 3.893 1.00 11.10 333 ILE A N 1
ATOM 2644 C CA . ILE A 1 336 ? 3.938 0.821 5.080 1.00 10.22 333 ILE A CA 1
ATOM 2645 C C . ILE A 1 336 ? 3.193 0.327 6.329 1.00 10.41 333 ILE A C 1
ATOM 2646 O O . ILE A 1 336 ? 3.814 -0.301 7.198 1.00 10.60 333 ILE A O 1
ATOM 2651 N N . LEU A 1 337 ? 1.895 0.590 6.440 1.00 10.03 334 LEU A N 1
ATOM 2652 C CA . LEU A 1 337 ? 1.082 0.098 7.570 1.00 10.12 334 LEU A CA 1
ATOM 2653 C C . LEU A 1 337 ? 1.191 -1.415 7.686 1.00 10.19 334 LEU A C 1
ATOM 2654 O O . LEU A 1 337 ? 1.402 -1.957 8.791 1.00 10.86 334 LEU A O 1
ATOM 2659 N N . LYS A 1 338 ? 1.044 -2.125 6.572 1.00 11.05 335 LYS A N 1
ATOM 2660 C CA . LYS A 1 338 ? 1.116 -3.591 6.588 1.00 11.55 335 LYS A CA 1
ATOM 2661 C C . LYS A 1 338 ? 2.485 -4.025 7.106 1.00 11.50 335 LYS A C 1
ATOM 2662 O O . LYS A 1 338 ? 2.572 -4.950 7.909 1.00 12.72 335 LYS A O 1
ATOM 2668 N N . ILE A 1 339 ? 3.546 -3.411 6.615 1.00 11.55 336 ILE A N 1
ATOM 2669 C CA . ILE A 1 339 ? 4.923 -3.770 7.025 1.00 12.42 336 ILE A CA 1
ATOM 2670 C C . ILE A 1 339 ? 5.121 -3.488 8.516 1.00 12.19 336 ILE A C 1
ATOM 2671 O O . ILE A 1 339 ? 5.721 -4.317 9.230 1.00 13.08 336 ILE A O 1
ATOM 2676 N N . VAL A 1 340 ? 4.637 -2.349 8.984 1.00 11.34 337 VAL A N 1
ATOM 2677 C CA . VAL A 1 340 ? 4.768 -1.995 10.427 1.00 11.01 337 VAL A CA 1
ATOM 2678 C C . VAL A 1 340 ? 4.010 -3.021 11.277 1.00 11.18 337 VAL A C 1
ATOM 2679 O O . VAL A 1 340 ? 4.558 -3.508 12.266 1.00 11.96 337 VAL A O 1
ATOM 2683 N N . LYS A 1 341 ? 2.787 -3.349 10.901 1.00 11.17 338 LYS A N 1
ATOM 2684 C CA . LYS A 1 341 ? 1.988 -4.310 11.670 1.00 12.82 338 LYS A CA 1
ATOM 2685 C C . LYS A 1 341 ? 2.650 -5.681 11.674 1.00 13.03 338 LYS A C 1
ATOM 2686 O O . LYS A 1 341 ? 2.564 -6.370 12.692 1.00 14.66 338 LYS A O 1
ATOM 2692 N N . GLU A 1 342 ? 3.282 -6.086 10.581 1.00 13.35 339 GLU A N 1
ATOM 2693 C CA . GLU A 1 342 ? 3.913 -7.420 10.504 1.00 14.63 339 GLU A CA 1
ATOM 2694 C C . GLU A 1 342 ? 5.202 -7.449 11.316 1.00 13.95 339 GLU A C 1
ATOM 2695 O O . GLU A 1 342 ? 5.502 -8.493 11.897 1.00 18.60 339 GLU A O 1
ATOM 2701 N N . SER A 1 343 ? 5.929 -6.335 11.369 1.00 12.61 340 SER A N 1
ATOM 2702 C CA A SER A 1 343 ? 7.299 -6.268 11.917 0.75 13.49 340 SER A CA 1
ATOM 2703 C CA B SER A 1 343 ? 7.300 -6.354 11.956 0.25 13.49 340 SER A CA 1
ATOM 2704 C C . SER A 1 343 ? 7.318 -5.952 13.417 1.00 14.03 340 SER A C 1
ATOM 2705 O O . SER A 1 343 ? 8.316 -6.269 14.046 1.00 21.07 340 SER A O 1
ATOM 2710 N N . PHE A 1 344 ? 6.323 -5.225 13.898 1.00 11.44 341 PHE A N 1
ATOM 2711 C CA . PHE A 1 344 ? 6.263 -4.794 15.304 1.00 10.46 341 PHE A CA 1
ATOM 2712 C C . PHE A 1 344 ? 5.200 -5.616 15.997 1.00 10.89 341 PHE A C 1
ATOM 2713 O O . PHE A 1 344 ? 4.122 -5.900 15.427 1.00 14.15 341 PHE A O 1
ATOM 2721 N N . ASP A 1 345 ? 5.467 -5.922 17.258 1.00 9.52 342 ASP A N 1
ATOM 2722 C CA . ASP A 1 345 ? 4.505 -6.637 18.119 1.00 9.62 342 ASP A CA 1
ATOM 2723 C C . ASP A 1 345 ? 3.940 -5.607 19.099 1.00 9.39 342 ASP A C 1
ATOM 2724 O O . ASP A 1 345 ? 4.619 -5.194 20.033 1.00 10.67 342 ASP A O 1
ATOM 2729 N N . PHE A 1 346 ? 2.703 -5.202 18.887 1.00 9.83 343 PHE A N 1
ATOM 2730 C CA . PHE A 1 346 ? 2.054 -4.144 19.674 1.00 10.17 343 PHE A CA 1
ATOM 2731 C C . PHE A 1 346 ? 1.356 -4.707 20.907 1.00 11.15 343 PHE A C 1
ATOM 2732 O O . PHE A 1 346 ? 0.715 -3.948 21.635 1.00 13.22 343 P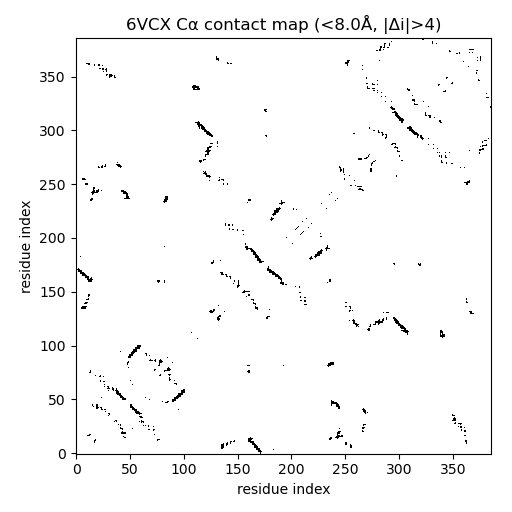HE A O 1
ATOM 2740 N N . ARG A 1 347 ? 1.461 -5.992 21.186 1.00 10.66 344 ARG A N 1
ATOM 2741 C CA . ARG A 1 347 ? 0.831 -6.548 22.404 1.00 11.27 344 ARG A CA 1
ATOM 2742 C C . ARG A 1 347 ? 1.564 -6.006 23.616 1.00 10.91 344 ARG A C 1
ATOM 2743 O O . ARG A 1 347 ? 2.786 -6.076 23.680 1.00 11.36 344 ARG A O 1
ATOM 2751 N N . PRO A 1 348 ? 0.838 -5.506 24.649 1.00 13.08 345 PRO A N 1
ATOM 2752 C CA . PRO A 1 348 ? 1.449 -4.879 25.817 1.00 15.13 345 PRO A CA 1
ATOM 2753 C C . PRO A 1 348 ? 2.557 -5.705 26.481 1.00 14.02 345 PRO A C 1
ATOM 2754 O O . PRO A 1 348 ? 3.622 -5.170 26.785 1.00 16.35 345 PRO A O 1
ATOM 2758 N N . GLY A 1 349 ? 2.297 -6.982 26.713 1.00 13.59 346 GLY A N 1
ATOM 2759 C CA . GLY A 1 349 ? 3.290 -7.805 27.412 1.00 13.45 346 GLY A CA 1
ATOM 2760 C C . GLY A 1 349 ? 4.536 -7.949 26.573 1.00 12.83 346 GLY A C 1
ATOM 2761 O O . GLY A 1 349 ? 5.635 -8.115 27.109 1.00 14.45 346 GLY A O 1
ATOM 2762 N N . MET A 1 350 ? 4.363 -7.990 25.247 1.00 11.07 347 MET A N 1
ATOM 2763 C CA . MET A 1 350 ? 5.494 -8.208 24.333 1.00 10.77 347 MET A CA 1
ATOM 2764 C C . MET A 1 350 ? 6.301 -6.928 24.144 1.00 10.73 347 MET A C 1
ATOM 2765 O O . MET A 1 350 ? 7.540 -7.031 24.088 1.00 11.90 347 MET A O 1
ATOM 2770 N N . MET A 1 351 ? 5.653 -5.757 24.094 1.00 11.22 348 MET A N 1
ATOM 2771 C CA . MET A 1 351 ? 6.385 -4.479 23.946 1.00 11.36 348 MET A CA 1
ATOM 2772 C C . MET A 1 351 ? 7.420 -4.339 25.054 1.00 10.28 348 MET A C 1
ATOM 2773 O O . MET A 1 351 ? 8.585 -3.967 24.807 1.00 10.52 348 MET A O 1
ATOM 2778 N N . THR A 1 352 ? 7.001 -4.624 26.269 1.00 10.94 349 THR A N 1
ATOM 2779 C CA . THR A 1 352 ? 7.868 -4.432 27.429 1.00 11.09 349 THR A CA 1
ATOM 2780 C C . THR A 1 352 ? 9.093 -5.347 27.315 1.00 10.55 349 THR A C 1
ATOM 2781 O O . THR A 1 352 ? 10.218 -4.967 27.657 1.00 12.23 349 THR A O 1
ATOM 2785 N N . ILE A 1 353 ? 8.898 -6.590 26.908 1.00 10.69 350 ILE A N 1
ATOM 2786 C CA . ILE A 1 353 ? 10.003 -7.572 26.740 1.00 11.56 350 ILE A CA 1
ATOM 2787 C C . ILE A 1 353 ? 10.891 -7.163 25.565 1.00 10.13 350 ILE A C 1
ATOM 2788 O O . ILE A 1 353 ? 12.114 -7.179 25.706 1.00 11.06 350 ILE A O 1
ATOM 2793 N N . ASN A 1 354 ? 10.306 -6.825 24.432 1.00 10.66 351 ASN A N 1
ATOM 2794 C CA . ASN A 1 354 ? 11.110 -6.589 23.227 1.00 10.72 351 ASN A CA 1
ATOM 2795 C C . ASN A 1 354 ? 11.970 -5.342 23.362 1.00 10.63 351 ASN A C 1
ATOM 2796 O O . ASN A 1 354 ? 13.044 -5.307 22.769 1.00 12.35 351 ASN A O 1
ATOM 2801 N N . LEU A 1 355 ? 11.529 -4.362 24.122 1.00 9.31 352 LEU A N 1
ATOM 2802 C CA . LEU A 1 355 ? 12.343 -3.159 24.402 1.00 9.53 352 LEU A CA 1
ATOM 2803 C C . LEU A 1 355 ? 13.138 -3.308 25.695 1.00 8.89 352 LEU A C 1
ATOM 2804 O O . LEU A 1 355 ? 13.798 -2.352 26.110 1.00 9.37 352 LEU A O 1
ATOM 2809 N N . ASP A 1 356 ? 13.096 -4.473 26.334 1.00 9.65 353 ASP A N 1
ATOM 2810 C CA . ASP A 1 356 ? 13.933 -4.750 27.517 1.00 10.38 353 ASP A CA 1
ATOM 2811 C C . ASP A 1 356 ? 13.714 -3.690 28.604 1.00 9.38 353 ASP A C 1
ATOM 2812 O O . ASP A 1 356 ? 14.667 -3.262 29.236 1.00 11.57 353 ASP A O 1
ATOM 2817 N N . LEU A 1 357 ? 12.469 -3.330 28.832 1.00 8.65 354 LEU A N 1
ATOM 2818 C CA . LEU A 1 357 ? 12.185 -2.138 29.635 1.00 8.75 354 LEU A CA 1
ATOM 2819 C C . LEU A 1 357 ? 12.202 -2.411 31.137 1.00 9.31 354 LEU A C 1
ATOM 2820 O O . LEU A 1 357 ? 12.302 -1.432 31.891 1.00 10.25 354 LEU A O 1
ATOM 2825 N N . LYS A 1 358 ? 12.105 -3.654 31.583 1.00 10.66 355 LYS A N 1
ATOM 2826 C CA . LYS A 1 358 ? 12.118 -3.938 33.039 1.00 11.86 355 LYS A CA 1
ATOM 2827 C C . LYS A 1 358 ? 13.540 -3.995 33.586 1.00 13.70 355 LYS A C 1
ATOM 2828 O O . LYS A 1 358 ? 13.654 -3.873 34.808 1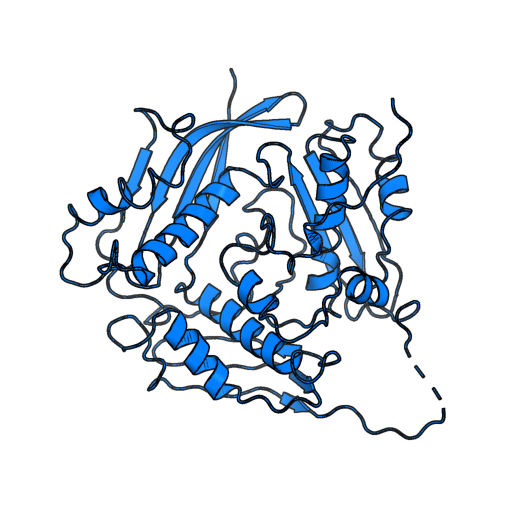.00 17.93 355 LYS A O 1
ATOM 2834 N N . ARG A 1 359 ? 14.535 -4.211 32.711 1.00 15.31 356 ARG A N 1
ATOM 2835 C CA . ARG A 1 359 ? 15.968 -4.356 33.092 1.00 17.84 356 ARG A CA 1
ATOM 2836 C C . ARG A 1 359 ? 16.327 -3.276 34.109 1.00 15.71 356 ARG A C 1
ATOM 2837 O O . ARG A 1 359 ? 16.213 -2.103 33.799 1.00 17.08 356 ARG A O 1
ATOM 2845 N N . GLY A 1 360 ? 16.840 -3.693 35.261 1.00 17.37 357 GLY A N 1
ATOM 2846 C CA . GLY A 1 360 ? 17.125 -2.745 36.341 1.00 18.60 357 GLY A CA 1
ATOM 2847 C C . GLY A 1 360 ? 18.577 -2.342 36.418 1.00 16.76 357 GLY A C 1
ATOM 2848 O O . GLY A 1 360 ? 19.462 -3.014 35.866 1.00 19.52 357 GLY A O 1
ATOM 2849 N N . GLY A 1 361 ? 18.835 -1.278 37.177 1.00 14.80 358 GLY A N 1
ATOM 2850 C CA . GLY A 1 361 ? 20.181 -0.966 37.680 1.00 16.55 358 GLY A CA 1
ATOM 2851 C C . GLY A 1 361 ? 20.978 0.004 36.850 1.00 16.06 358 GLY A C 1
ATOM 2852 O O . GLY A 1 361 ? 22.140 0.205 37.189 1.00 20.69 358 GLY A O 1
ATOM 2853 N N . ASN A 1 362 ? 20.400 0.619 35.816 1.00 14.58 359 ASN A N 1
ATOM 2854 C CA . ASN A 1 362 ? 21.104 1.542 34.876 1.00 15.16 359 ASN A CA 1
ATOM 2855 C C . ASN A 1 362 ? 20.503 2.935 34.959 1.00 14.36 359 ASN A C 1
ATOM 2856 O O . ASN A 1 362 ? 20.925 3.779 34.172 1.00 15.61 359 ASN A O 1
ATOM 2861 N N . GLY A 1 363 ? 19.558 3.198 35.857 1.00 13.99 360 GLY A N 1
ATOM 2862 C CA . GLY A 1 363 ? 18.955 4.533 35.995 1.00 14.40 360 GLY A CA 1
ATOM 2863 C C . GLY A 1 363 ? 18.249 4.960 34.729 1.00 10.81 360 GLY A C 1
ATOM 2864 O O . GLY A 1 363 ? 18.180 6.226 34.429 1.00 10.62 360 GLY A O 1
ATOM 2865 N N . ARG A 1 364 ? 17.733 3.988 33.947 1.00 10.94 361 ARG A N 1
ATOM 2866 C CA . ARG A 1 364 ? 17.200 4.220 32.626 1.00 12.33 361 ARG A CA 1
ATOM 2867 C C . ARG A 1 364 ? 16.150 5.280 32.683 1.00 9.42 361 ARG A C 1
ATOM 2868 O O . ARG A 1 364 ? 16.162 6.124 31.793 1.00 10.73 361 ARG A O 1
ATOM 2876 N N . PHE A 1 365 ? 15.161 5.172 33.553 1.00 8.75 362 PHE A N 1
ATOM 2877 C CA . PHE A 1 365 ? 14.012 6.070 33.411 1.00 8.30 362 PHE A CA 1
ATOM 2878 C C . PHE A 1 365 ? 14.340 7.463 33.926 1.00 7.98 362 PHE A C 1
ATOM 2879 O O . PHE A 1 365 ? 13.863 8.451 33.353 1.00 7.81 362 PHE A O 1
ATOM 2887 N N . LEU A 1 366 ? 15.175 7.592 34.957 1.00 7.73 363 LEU A N 1
ATOM 2888 C CA . LEU A 1 366 ? 15.585 8.951 35.369 1.00 7.72 363 LEU A CA 1
ATOM 2889 C C . LEU A 1 366 ? 16.286 9.661 34.201 1.00 7.46 363 LEU A C 1
ATOM 2890 O O . LEU A 1 366 ? 16.089 10.863 34.024 1.00 7.92 363 LEU A O 1
ATOM 2895 N N . LYS A 1 367 ? 17.061 8.937 33.390 1.00 7.78 364 LYS A N 1
ATOM 2896 C CA . LYS A 1 367 ? 17.709 9.572 32.222 1.00 8.23 364 LYS A CA 1
ATOM 2897 C C . LYS A 1 367 ? 16.655 10.135 31.265 1.00 8.07 364 LYS A C 1
ATOM 2898 O O . LYS A 1 367 ? 16.910 11.152 30.648 1.00 9.54 364 LYS A O 1
ATOM 2904 N N . THR A 1 368 ? 15.532 9.456 31.100 1.00 7.96 365 THR A N 1
ATOM 2905 C CA . THR A 1 368 ? 14.475 9.924 30.167 1.00 8.13 365 THR A CA 1
ATOM 2906 C C . THR A 1 368 ? 13.770 11.176 30.669 1.00 7.81 365 THR A C 1
ATOM 2907 O O . THR A 1 368 ? 13.132 11.856 29.867 1.00 7.72 365 THR 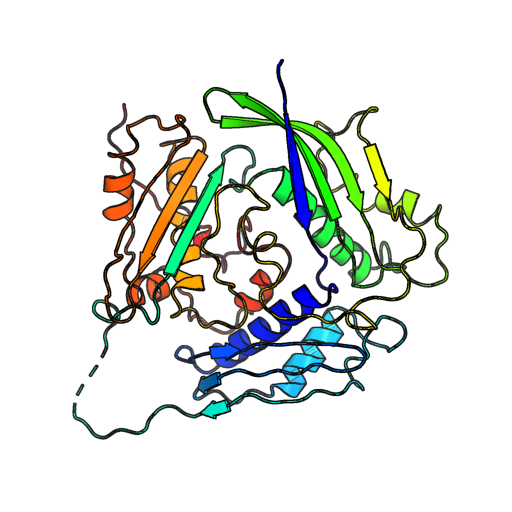A O 1
ATOM 2911 N N . ALA A 1 369 ? 13.800 11.432 31.990 1.00 8.03 366 ALA A N 1
ATOM 2912 C CA . ALA A 1 369 ? 12.877 12.380 32.633 1.00 7.40 366 ALA A CA 1
ATOM 2913 C C . ALA A 1 369 ? 13.332 13.835 32.552 1.00 7.61 366 ALA A C 1
ATOM 2914 O O . ALA A 1 369 ? 12.602 14.710 33.030 1.00 7.80 366 ALA A O 1
ATOM 2916 N N . ALA A 1 370 ? 14.484 14.096 31.961 1.00 7.68 367 ALA A N 1
ATOM 2917 C CA . ALA A 1 370 ? 14.851 15.460 31.582 1.00 8.60 367 ALA A CA 1
ATOM 2918 C C . ALA A 1 370 ? 15.484 15.376 30.202 1.00 8.35 367 ALA A C 1
ATOM 2919 O O . ALA A 1 370 ? 16.202 14.405 29.899 1.00 9.55 367 ALA A O 1
ATOM 2921 N N . TYR A 1 371 ? 15.238 16.385 29.400 1.00 7.86 368 TYR A N 1
ATOM 2922 C CA . TYR A 1 371 ? 15.867 16.581 28.081 1.00 8.48 368 TYR A CA 1
ATOM 2923 C C . TYR A 1 371 ? 15.431 15.515 27.068 1.00 8.51 368 TYR A C 1
ATOM 2924 O O . TYR A 1 371 ? 16.108 15.316 26.059 1.00 9.99 368 TYR A O 1
ATOM 2933 N N . GLY A 1 372 ? 14.230 14.990 27.242 1.00 8.02 369 GLY A N 1
ATOM 2934 C CA . GLY A 1 372 ? 13.467 14.316 26.185 1.00 8.51 369 GLY A CA 1
ATOM 2935 C C . GLY A 1 372 ? 13.585 12.806 26.235 1.00 8.14 369 GLY A C 1
ATOM 2936 O O . GLY A 1 372 ? 14.659 12.262 26.504 1.00 9.51 369 GLY A O 1
ATOM 2937 N N . HIS A 1 373 ? 12.506 12.108 25.902 1.00 8.04 370 HIS A N 1
ATOM 2938 C CA . HIS A 1 373 ? 12.516 10.631 25.873 1.00 7.84 370 HIS A CA 1
ATOM 2939 C C . HIS A 1 373 ? 13.053 10.107 24.541 1.00 7.37 370 HIS A C 1
ATOM 2940 O O . HIS A 1 373 ? 13.407 8.932 24.472 1.00 7.40 370 HIS A O 1
ATOM 2947 N N . PHE A 1 374 ? 13.075 10.961 23.508 1.00 7.54 371 PHE A N 1
ATOM 2948 C CA . PHE A 1 374 ? 13.386 10.534 22.132 1.00 7.98 371 PHE A CA 1
ATOM 2949 C C . PHE A 1 374 ? 14.584 11.289 21.582 1.00 8.48 371 PHE A C 1
ATOM 2950 O O . PHE A 1 374 ? 14.909 12.382 21.998 1.00 12.02 371 PHE A O 1
ATOM 2958 N N . GLY A 1 375 ? 15.214 10.664 20.610 1.00 8.45 372 GLY A N 1
ATOM 2959 C CA . GLY A 1 375 ? 16.319 11.304 19.890 1.00 9.11 372 GLY A CA 1
ATOM 2960 C C . GLY A 1 375 ? 17.651 11.175 20.573 1.00 10.94 372 GLY A C 1
ATOM 2961 O O . GLY A 1 375 ? 18.557 11.970 20.280 1.00 15.34 372 GLY A O 1
ATOM 2962 N N . ARG A 1 376 ? 17.780 10.277 21.522 1.00 11.63 373 ARG A N 1
ATOM 2963 C CA . ARG A 1 376 ? 19.016 10.123 22.297 1.00 14.33 373 ARG A CA 1
ATOM 2964 C C . ARG A 1 376 ? 19.644 8.786 21.962 1.00 13.56 373 ARG A C 1
ATOM 2965 O O . ARG A 1 376 ? 18.917 7.842 21.686 1.00 16.55 373 ARG A O 1
ATOM 2973 N N . ASP A 1 377 ? 20.964 8.734 22.011 1.00 17.80 374 ASP A N 1
ATOM 2974 C CA . ASP A 1 377 ? 21.736 7.572 21.479 1.00 19.61 374 ASP A CA 1
ATOM 2975 C C . ASP A 1 377 ? 22.096 6.542 22.552 1.00 17.02 374 ASP A C 1
ATOM 2976 O O . ASP A 1 377 ? 22.557 5.437 22.255 1.00 17.89 374 ASP A O 1
ATOM 2981 N N . ASP A 1 378 ? 21.884 6.882 23.786 1.00 15.36 375 ASP A N 1
ATOM 2982 C CA . ASP A 1 378 ? 22.244 6.000 24.915 1.00 11.99 375 ASP A CA 1
ATOM 2983 C C . ASP A 1 378 ? 21.665 4.601 24.701 1.00 10.46 375 ASP A C 1
ATOM 2984 O O . ASP A 1 378 ? 20.501 4.462 24.297 1.00 11.21 375 ASP A O 1
ATOM 2989 N N . PRO A 1 379 ? 22.429 3.524 24.949 1.00 10.69 376 PRO A N 1
ATOM 2990 C CA . PRO A 1 379 ? 21.976 2.167 24.671 1.00 11.65 376 PRO A CA 1
ATOM 2991 C C . PRO A 1 379 ? 20.745 1.751 25.489 1.00 10.32 376 PRO A C 1
ATOM 2992 O O . PRO A 1 379 ? 20.060 0.824 25.089 1.00 12.23 376 PRO A O 1
ATOM 2996 N N . ASP A 1 380 ? 20.484 2.414 26.598 1.00 9.73 377 ASP A N 1
ATOM 2997 C CA . ASP A 1 380 ? 19.265 2.098 27.372 1.00 9.82 377 ASP A CA 1
ATOM 2998 C C . ASP A 1 380 ? 18.004 2.618 26.687 1.00 8.76 377 ASP A C 1
ATOM 2999 O O . ASP A 1 380 ? 16.910 2.187 27.058 1.00 9.27 377 ASP A O 1
ATOM 3004 N N . PHE A 1 381 ? 18.143 3.516 25.725 1.00 8.72 378 PHE A N 1
ATOM 3005 C CA . PHE A 1 381 ? 16.997 4.013 24.946 1.00 8.13 378 PHE A CA 1
ATOM 3006 C C . PHE A 1 381 ? 16.802 3.010 23.809 1.00 8.07 378 PHE A C 1
ATOM 3007 O O . PHE A 1 381 ? 17.129 3.254 22.645 1.00 8.66 378 PHE A O 1
ATOM 3015 N N . THR A 1 382 ? 16.253 1.852 24.148 1.00 7.75 379 THR A N 1
ATOM 3016 C CA . THR A 1 382 ? 16.142 0.707 23.220 1.00 8.08 379 THR A CA 1
ATOM 3017 C C . THR A 1 382 ? 15.186 1.028 22.071 1.00 7.97 379 THR A C 1
ATOM 3018 O O . THR A 1 382 ? 15.285 0.428 21.004 1.00 8.63 379 THR A O 1
ATOM 3022 N N . TRP A 1 383 ? 14.263 1.937 22.298 1.00 7.46 380 TRP A N 1
ATOM 3023 C CA . TRP A 1 383 ? 13.258 2.360 21.305 1.00 7.30 380 TRP A CA 1
ATOM 3024 C C . TRP A 1 383 ? 13.855 3.274 20.249 1.00 7.26 380 TRP A C 1
ATOM 3025 O O . TRP A 1 383 ? 13.170 3.587 19.284 1.00 8.81 380 TRP A O 1
ATOM 3036 N N . GLU A 1 384 ? 15.105 3.677 20.430 1.00 7.71 381 GLU A N 1
ATOM 3037 C CA . GLU A 1 384 ? 15.833 4.490 19.423 1.00 7.93 381 GLU A CA 1
ATOM 3038 C C . GLU A 1 384 ? 16.640 3.576 18.483 1.00 8.50 381 GLU A C 1
ATOM 3039 O O . GLU A 1 384 ? 17.222 4.091 17.523 1.00 9.85 381 GLU A O 1
ATOM 3045 N N . VAL A 1 385 ? 16.655 2.276 18.730 1.00 8.60 382 VAL A N 1
ATOM 3046 C CA . VAL A 1 385 ? 17.368 1.316 17.859 1.00 9.40 382 VAL A CA 1
ATOM 3047 C C . VAL A 1 385 ? 16.425 0.961 16.725 1.00 9.68 382 VAL A C 1
ATOM 3048 O O . VAL A 1 385 ? 15.333 0.446 16.937 1.00 12.03 382 VAL A O 1
ATOM 3052 N N . VAL A 1 386 ? 16.835 1.283 15.520 1.00 10.65 383 VAL A N 1
ATOM 3053 C CA . VAL A 1 386 ? 16.047 0.997 14.313 1.00 12.23 383 VAL A CA 1
ATOM 3054 C C . VAL A 1 386 ? 15.901 -0.514 14.110 1.00 12.01 383 VAL A C 1
ATOM 3055 O O . VAL A 1 386 ? 16.873 -1.243 14.251 1.00 14.79 383 VAL A O 1
ATOM 3059 N N . LYS A 1 387 ? 14.683 -0.941 13.787 1.00 11.16 384 LYS A N 1
ATOM 3060 C CA A LYS A 1 387 ? 14.415 -2.329 13.362 0.55 12.27 384 LYS A CA 1
ATOM 3061 C CA B LYS A 1 387 ? 14.387 -2.323 13.370 0.45 12.03 384 LYS A CA 1
ATOM 3062 C C . LYS A 1 387 ? 14.561 -2.390 11.852 1.00 11.74 384 LYS A C 1
ATOM 3063 O O . LYS A 1 387 ? 13.998 -1.559 11.139 1.00 12.16 384 LYS A O 1
ATOM 3074 N N A PRO A 1 388 ? 15.255 -3.419 11.316 0.50 13.18 385 PRO A N 1
ATOM 3075 N N B PRO A 1 388 ? 15.372 -3.326 11.318 0.50 14.68 385 PRO A N 1
ATOM 3076 C CA A PRO A 1 388 ? 15.390 -3.562 9.871 0.50 13.47 385 PRO A CA 1
ATOM 3077 C CA B PRO A 1 388 ? 15.387 -3.567 9.879 0.50 14.98 385 PRO A CA 1
ATOM 3078 C C A PRO A 1 388 ? 14.019 -3.972 9.332 0.50 14.44 385 PRO A C 1
ATOM 3079 C C B PRO A 1 388 ? 13.972 -3.900 9.392 0.50 12.89 385 PRO A C 1
ATOM 3080 O O A PRO A 1 388 ? 13.419 -4.903 9.876 0.50 17.74 385 PRO A O 1
ATOM 3081 O O B PRO A 1 388 ? 13.293 -4.725 9.989 0.50 14.90 385 PRO A O 1
ATOM 3088 N N . LEU A 1 389 ? 13.572 -3.283 8.280 1.00 12.41 386 LEU A N 1
ATOM 3089 C CA . LEU A 1 389 ? 12.253 -3.538 7.674 1.00 12.61 386 LEU A CA 1
ATOM 3090 C C . LEU A 1 389 ? 12.487 -3.941 6.224 1.00 13.98 386 LEU A C 1
ATOM 3091 O O . LEU A 1 389 ? 13.266 -3.310 5.502 1.00 16.54 386 LEU A O 1
ATOM 3096 N N . LYS A 1 390 ? 11.812 -4.986 5.795 1.00 15.01 387 LYS A N 1
ATOM 3097 C CA . LYS A 1 390 ? 11.858 -5.458 4.408 1.00 17.10 387 LYS A CA 1
ATOM 3098 C C . LYS A 1 390 ? 10.749 -4.743 3.671 1.00 16.18 387 LYS A C 1
ATOM 3099 O O . LYS A 1 390 ? 9.596 -4.739 4.125 1.00 20.06 387 LYS A O 1
ATOM 3105 N N . TRP A 1 391 ? 11.120 -4.137 2.560 1.00 16.46 388 TRP A N 1
ATOM 3106 C CA . TRP A 1 391 ? 10.054 -3.473 1.792 1.00 18.73 388 TRP A CA 1
ATOM 3107 C C . TRP A 1 391 ? 10.344 -3.5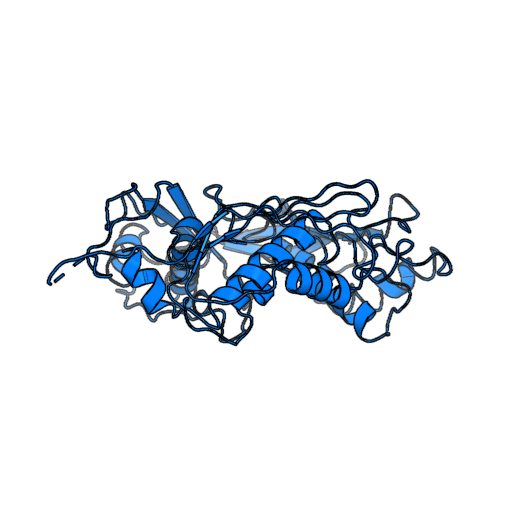99 0.320 1.00 23.72 388 TRP A C 1
ATOM 3108 O O . TRP A 1 391 ? 11.471 -3.428 -0.066 1.00 21.92 388 TRP A O 1
ATOM 3119 N N . ASP A 1 392 ? 9.255 -3.912 -0.353 1.00 28.95 389 ASP A N 1
ATOM 3120 C CA . ASP A 1 392 ? 9.062 -4.101 -1.798 1.00 23.08 389 ASP A CA 1
ATOM 3121 C C . ASP A 1 392 ? 9.281 -2.727 -2.413 1.00 21.46 389 ASP A C 1
ATOM 3122 O O . ASP A 1 392 ? 8.437 -1.839 -2.340 1.00 23.62 389 ASP A O 1
ATOM 3127 N N . LYS A 1 393 ? 10.498 -2.537 -2.827 1.00 18.53 390 LYS A N 1
ATOM 3128 C CA A LYS A 1 393 ? 10.975 -1.262 -3.427 0.60 21.34 390 LYS A CA 1
ATOM 3129 C CA B LYS A 1 393 ? 10.952 -1.242 -3.407 0.40 18.92 390 LYS A CA 1
ATOM 3130 C C . LYS A 1 393 ? 9.995 -0.802 -4.507 1.00 21.12 390 LYS A C 1
ATOM 3131 O O . LYS A 1 393 ? 9.453 -1.608 -5.277 1.00 26.35 390 LYS A O 1
ATOM 3142 N N . PRO A 1 394 ? 9.794 0.523 -4.667 1.00 19.65 391 PRO A N 1
ATOM 3143 C CA . PRO A 1 394 ? 8.988 1.042 -5.769 1.00 24.36 391 PRO A CA 1
ATOM 3144 C C . PRO A 1 394 ? 9.643 0.722 -7.126 1.00 33.49 391 PRO A C 1
ATOM 3145 O O . PRO A 1 394 ? 10.881 0.693 -7.220 1.00 29.59 391 PRO A O 1
#

Organism: Arabidopsis thaliana (NCBI:txid3702)

B-factor: mean 14.83, std 9.27, range [6.78, 73.55]